Protein AF-0000000066665535 (afdb_homodimer)

Structure (mmCIF, N/CA/C/O backbone):
data_AF-0000000066665535-model_v1
#
loop_
_entity.id
_entity.type
_entity.pdbx_description
1 polymer 'DNA-binding response regulator'
#
loop_
_atom_site.group_PDB
_atom_site.id
_atom_site.type_symbol
_atom_site.label_atom_id
_atom_site.label_alt_id
_atom_site.label_comp_id
_atom_site.label_asym_id
_atom_site.label_entity_id
_atom_site.label_seq_id
_atom_site.pdbx_PDB_ins_code
_atom_site.Cartn_x
_atom_site.Cartn_y
_atom_site.Cartn_z
_atom_site.occupancy
_atom_site.B_iso_or_equiv
_atom_site.auth_seq_id
_atom_site.auth_comp_id
_atom_site.auth_asym_id
_atom_site.auth_atom_id
_atom_site.pdbx_PDB_model_num
ATOM 1 N N . MET A 1 1 ? -23.875 -1.536 -19.984 1 24.03 1 MET A N 1
ATOM 2 C CA . MET A 1 1 ? -24.141 -0.955 -18.672 1 24.03 1 MET A CA 1
ATOM 3 C C . MET A 1 1 ? -22.922 -1.076 -17.766 1 24.03 1 MET A C 1
ATOM 5 O O . MET A 1 1 ? -22.484 -2.186 -17.438 1 24.03 1 MET A O 1
ATOM 9 N N . THR A 1 2 ? -21.953 -0.361 -17.859 1 33.25 2 THR A N 1
ATOM 10 C CA . THR A 1 2 ? -20.641 -0.431 -17.219 1 33.25 2 THR A CA 1
ATOM 11 C C . THR A 1 2 ? -20.781 -0.634 -15.711 1 33.25 2 THR A C 1
ATOM 13 O O . THR A 1 2 ? -21.484 0.131 -15.039 1 33.25 2 THR A O 1
ATOM 16 N N . ARG A 1 3 ? -20.906 -1.825 -15.273 1 37 3 ARG A N 1
ATOM 17 C CA . ARG A 1 3 ? -21.188 -2.277 -13.922 1 37 3 ARG A CA 1
ATOM 18 C C . ARG A 1 3 ? -20.562 -1.342 -12.891 1 37 3 ARG A C 1
ATOM 20 O O . ARG A 1 3 ? -19.391 -0.99 -12.992 1 37 3 ARG A O 1
ATOM 27 N N . GLY A 1 4 ? -21.25 -0.476 -12.297 1 42.25 4 GLY A N 1
ATOM 28 C CA . GLY A 1 4 ? -20.984 0.577 -11.336 1 42.25 4 GLY A CA 1
ATOM 29 C C . GLY A 1 4 ? -20.109 0.119 -10.188 1 42.25 4 GLY A C 1
ATOM 30 O O . GLY A 1 4 ? -20.594 -0.46 -9.211 1 42.25 4 GLY A O 1
ATOM 31 N N . THR A 1 5 ? -18.906 -0.319 -10.43 1 50.38 5 THR A N 1
ATOM 32 C CA . THR A 1 5 ? -18 -0.611 -9.328 1 50.38 5 THR A CA 1
ATOM 33 C C . THR A 1 5 ? -18.266 0.321 -8.148 1 50.38 5 THR A C 1
ATOM 35 O O . THR A 1 5 ? -18.469 1.523 -8.328 1 50.38 5 THR A O 1
ATOM 38 N N . ASP A 1 6 ? -18.734 -0.33 -7.051 1 64.25 6 ASP A N 1
ATOM 39 C CA . ASP A 1 6 ? -18.859 0.429 -5.812 1 64.25 6 ASP A CA 1
ATOM 40 C C . ASP A 1 6 ? -17.734 1.448 -5.668 1 64.25 6 ASP A C 1
ATOM 42 O O . ASP A 1 6 ? -16.547 1.09 -5.723 1 64.25 6 ASP A O 1
ATOM 46 N N . SER A 1 7 ? -18.078 2.678 -5.816 1 85.69 7 SER A N 1
ATOM 47 C CA . SER A 1 7 ? -17.25 3.877 -5.91 1 85.69 7 SER A CA 1
ATOM 48 C C . SER A 1 7 ? -16.219 3.932 -4.785 1 85.69 7 SER A C 1
ATOM 50 O O . SER A 1 7 ? -15.055 4.273 -5.012 1 85.69 7 SER A O 1
ATOM 52 N N . THR A 1 8 ? -16.609 3.238 -3.682 1 92.56 8 THR A N 1
ATOM 53 C CA . THR A 1 8 ? -15.695 3.35 -2.551 1 92.56 8 THR A CA 1
ATOM 54 C C . THR A 1 8 ? -14.539 2.371 -2.693 1 92.56 8 THR A C 1
ATOM 56 O O . THR A 1 8 ? -13.391 2.711 -2.387 1 92.56 8 THR A O 1
ATOM 59 N N . ALA A 1 9 ? -14.852 1.196 -3.225 1 94.94 9 ALA A N 1
ATOM 60 C CA . ALA A 1 9 ? -13.82 0.184 -3.43 1 94.94 9 ALA A CA 1
ATOM 61 C C . ALA A 1 9 ? -12.75 0.679 -4.398 1 94.94 9 ALA A C 1
ATOM 63 O O . ALA A 1 9 ? -11.555 0.529 -4.141 1 94.94 9 ALA A O 1
ATOM 64 N N . ARG A 1 10 ? -13.164 1.263 -5.41 1 95.19 10 ARG A N 1
ATOM 65 C CA . ARG A 1 10 ? -12.227 1.779 -6.41 1 95.19 10 ARG A CA 1
ATOM 66 C C . ARG A 1 10 ? -11.391 2.92 -5.84 1 95.19 10 ARG A C 1
ATOM 68 O O . ARG A 1 10 ? -10.195 3.023 -6.121 1 95.19 10 ARG A O 1
ATOM 75 N N . LYS A 1 11 ? -12.023 3.744 -5.094 1 95.81 11 LYS A N 1
ATOM 76 C CA . LYS A 1 11 ? -11.305 4.859 -4.488 1 95.81 11 LYS A CA 1
ATOM 77 C C . LYS A 1 11 ? -10.234 4.363 -3.518 1 95.81 11 LYS A C 1
ATOM 79 O O . LYS A 1 11 ? -9.102 4.848 -3.535 1 95.81 11 LYS A O 1
ATOM 84 N N . ILE A 1 12 ? -10.664 3.438 -2.709 1 96.88 12 ILE A N 1
ATOM 85 C CA . ILE A 1 12 ? -9.711 2.883 -1.75 1 96.88 12 ILE A CA 1
ATOM 86 C C . ILE A 1 12 ? -8.586 2.166 -2.492 1 96.88 12 ILE A C 1
ATOM 88 O O . ILE A 1 12 ? -7.418 2.273 -2.115 1 96.88 12 ILE A O 1
ATOM 92 N N . HIS A 1 13 ? -8.961 1.479 -3.48 1 97.19 13 HIS A N 1
ATOM 93 C CA . HIS A 1 13 ? -7.969 0.814 -4.324 1 97.19 13 HIS A CA 1
ATOM 94 C C . HIS A 1 13 ? -6.977 1.816 -4.902 1 97.19 13 HIS A C 1
ATOM 96 O O . HIS A 1 13 ? -5.766 1.602 -4.84 1 97.19 13 HIS A O 1
ATOM 102 N N . ASP A 1 14 ? -7.43 2.84 -5.453 1 95.69 14 ASP A N 1
ATOM 103 C CA . ASP A 1 14 ? -6.57 3.83 -6.09 1 95.69 14 ASP A CA 1
ATOM 104 C C . ASP A 1 14 ? -5.637 4.48 -5.07 1 95.69 14 ASP A C 1
ATOM 106 O O . ASP A 1 14 ? -4.469 4.742 -5.371 1 95.69 14 ASP A O 1
ATOM 110 N N . LEU A 1 15 ? -6.164 4.734 -3.949 1 95.5 15 LEU A N 1
ATOM 111 C CA . LEU A 1 15 ? -5.348 5.281 -2.871 1 95.5 15 LEU A CA 1
ATOM 112 C C . LEU A 1 15 ? -4.246 4.301 -2.479 1 95.5 15 LEU A C 1
ATOM 114 O O . LEU A 1 15 ? -3.08 4.688 -2.355 1 95.5 15 LEU A O 1
ATOM 118 N N . ALA A 1 16 ? -4.613 3.111 -2.299 1 96.44 16 ALA A N 1
ATOM 119 C CA . ALA A 1 16 ? -3.662 2.062 -1.938 1 96.44 16 ALA A CA 1
ATOM 120 C C . ALA A 1 16 ? -2.596 1.896 -3.016 1 96.44 16 ALA A C 1
ATOM 122 O O . ALA A 1 16 ? -1.409 1.766 -2.709 1 96.44 16 ALA A O 1
ATOM 123 N N . LEU A 1 17 ? -3.027 1.896 -4.195 1 95.25 17 LEU A N 1
ATOM 124 C CA . LEU A 1 17 ? -2.104 1.739 -5.312 1 95.25 17 LEU A CA 1
ATOM 125 C C . LEU A 1 17 ? -1.082 2.871 -5.34 1 95.25 17 LEU A C 1
ATOM 127 O O . LEU A 1 17 ? 0.105 2.637 -5.578 1 95.25 17 LEU A O 1
ATOM 131 N N . ALA A 1 18 ? -1.498 4.051 -5.059 1 91.88 18 ALA A N 1
ATOM 132 C CA . ALA A 1 18 ? -0.598 5.199 -4.992 1 91.88 18 ALA A CA 1
ATOM 133 C C . ALA A 1 18 ? 0.453 5.008 -3.902 1 91.88 18 ALA A C 1
ATOM 135 O O . ALA A 1 18 ? 1.629 5.32 -4.102 1 91.88 18 ALA A O 1
ATOM 136 N N . ILE A 1 19 ? 0.021 4.508 -2.816 1 92.25 19 ILE A N 1
ATOM 137 C CA . ILE A 1 19 ? 0.912 4.289 -1.681 1 92.25 19 ILE A CA 1
ATOM 138 C C . ILE A 1 19 ? 1.956 3.236 -2.041 1 92.25 19 ILE A C 1
ATOM 140 O O . ILE A 1 19 ? 3.15 3.43 -1.805 1 92.25 19 ILE A O 1
ATOM 144 N N . ILE A 1 20 ? 1.539 2.219 -2.645 1 90.12 20 ILE A N 1
ATOM 145 C CA . ILE A 1 20 ? 2.385 1.054 -2.887 1 90.12 20 ILE A CA 1
ATOM 146 C C . ILE A 1 20 ? 3.377 1.361 -4.004 1 90.12 20 ILE A C 1
ATOM 148 O O . ILE A 1 20 ? 4.523 0.91 -3.965 1 90.12 20 ILE A O 1
ATOM 152 N N . THR A 1 21 ? 2.986 2.166 -4.887 1 89.06 21 THR A N 1
ATOM 153 C CA . THR A 1 21 ? 3.805 2.377 -6.074 1 89.06 21 THR A CA 1
ATOM 154 C C . THR A 1 21 ? 4.781 3.531 -5.863 1 89.06 21 THR A C 1
ATOM 156 O O . THR A 1 21 ? 5.789 3.637 -6.562 1 89.06 21 THR A O 1
ATOM 159 N N . GLU A 1 22 ? 4.48 4.41 -4.988 1 82.94 22 GLU A N 1
ATOM 160 C CA . GLU A 1 22 ? 5.355 5.559 -4.77 1 82.94 22 GLU A CA 1
ATOM 161 C C . GLU A 1 22 ? 6.617 5.152 -4.012 1 82.94 22 GLU A C 1
ATOM 163 O O . GLU A 1 22 ? 6.539 4.66 -2.887 1 82.94 22 GLU A O 1
ATOM 168 N N . ARG A 1 23 ? 7.766 5.453 -4.605 1 69.81 23 ARG A N 1
ATOM 169 C CA . ARG A 1 23 ? 9.047 5.016 -4.055 1 69.81 23 ARG A CA 1
ATOM 170 C C . ARG A 1 23 ? 9.773 6.176 -3.383 1 69.81 23 ARG A C 1
ATOM 172 O O . ARG A 1 23 ? 10.688 5.961 -2.582 1 69.81 23 ARG A O 1
ATOM 179 N N . ASP A 1 24 ? 9.398 7.301 -3.859 1 70.25 24 ASP A N 1
ATOM 180 C CA . ASP A 1 24 ? 10.016 8.492 -3.287 1 70.25 24 ASP A CA 1
ATOM 181 C C . ASP A 1 24 ? 9.281 8.953 -2.033 1 70.25 24 ASP A C 1
ATOM 183 O O . ASP A 1 24 ? 8.148 9.438 -2.117 1 70.25 24 ASP A O 1
ATOM 187 N N . PRO A 1 25 ? 9.938 8.82 -0.992 1 67.19 25 PRO A N 1
ATOM 188 C CA . PRO A 1 25 ? 9.273 9.195 0.258 1 67.19 25 PRO A CA 1
ATOM 189 C C . PRO A 1 25 ? 8.812 10.648 0.272 1 67.19 25 PRO A C 1
ATOM 191 O O . PRO A 1 25 ? 7.824 10.984 0.927 1 67.19 25 PRO A O 1
ATOM 194 N N . VAL A 1 26 ? 9.43 11.484 -0.524 1 67 26 VAL A N 1
ATOM 195 C CA . VAL A 1 26 ? 9.117 12.914 -0.545 1 67 26 VAL A CA 1
ATOM 196 C C . VAL A 1 26 ? 7.781 13.141 -1.257 1 67 26 VAL A C 1
ATOM 198 O O . VAL A 1 26 ? 7.09 14.125 -0.993 1 67 26 VAL A O 1
ATOM 201 N N . GLN A 1 27 ? 7.387 12.203 -2.061 1 77.38 27 GLN A N 1
ATOM 202 C CA . GLN A 1 27 ? 6.234 12.422 -2.93 1 77.38 27 GLN A CA 1
ATOM 203 C C . GLN A 1 27 ? 5.004 11.695 -2.395 1 77.38 27 GLN A C 1
ATOM 205 O O . GLN A 1 27 ? 3.895 11.898 -2.896 1 77.38 27 GLN A O 1
ATOM 210 N N . VAL A 1 28 ? 5.129 10.93 -1.407 1 83.62 28 VAL A N 1
ATOM 211 C CA . VAL A 1 28 ? 4.031 10.055 -0.992 1 83.62 28 VAL A CA 1
ATOM 212 C C . VAL A 1 28 ? 2.873 10.898 -0.464 1 83.62 28 VAL A C 1
ATOM 214 O O . VAL A 1 28 ? 1.73 10.734 -0.897 1 83.62 28 VAL A O 1
ATOM 217 N N . TRP A 1 29 ? 3.139 11.844 0.39 1 87.44 29 TRP A N 1
ATOM 218 C CA . TRP A 1 29 ? 2.053 12.578 1.029 1 87.44 29 TRP A CA 1
ATOM 219 C C . TRP A 1 29 ? 1.401 13.547 0.049 1 87.44 29 TRP A C 1
ATOM 221 O O . TRP A 1 29 ? 0.174 13.656 -0.005 1 87.44 29 TRP A O 1
ATOM 231 N N . PRO A 1 30 ? 2.203 14.297 -0.75 1 86.06 30 PRO A N 1
ATOM 232 C CA . PRO A 1 30 ? 1.537 15.094 -1.779 1 86.06 30 PRO A CA 1
ATOM 233 C C . PRO A 1 30 ? 0.576 14.273 -2.637 1 86.06 30 PRO A C 1
ATOM 235 O O . PRO A 1 30 ? -0.534 14.727 -2.932 1 86.06 30 PRO A O 1
ATOM 238 N N . LEU A 1 31 ? 0.973 13.125 -3 1 87.62 31 LEU A N 1
ATOM 239 C CA . LEU A 1 31 ? 0.129 12.25 -3.799 1 87.62 31 LEU A CA 1
ATOM 240 C C . LEU A 1 31 ? -1.116 11.836 -3.021 1 87.62 31 LEU A C 1
ATOM 242 O O . LEU A 1 31 ? -2.215 11.789 -3.58 1 87.62 31 LEU A O 1
ATOM 246 N N . LEU A 1 32 ? -0.961 11.508 -1.782 1 91 32 LEU A N 1
A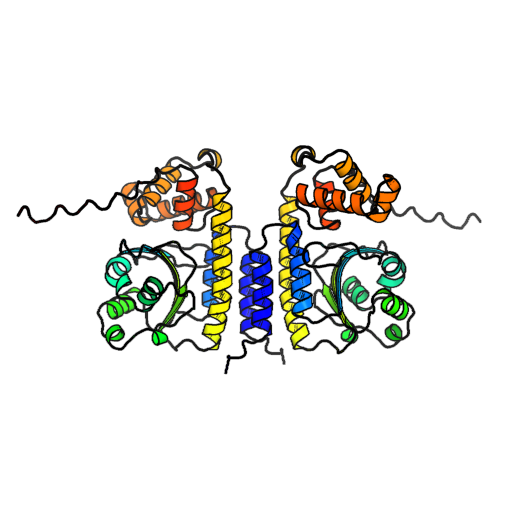TOM 247 C CA . LEU A 1 32 ? -2.086 11.094 -0.953 1 91 32 LEU A CA 1
ATOM 248 C C . LEU A 1 32 ? -3.084 12.234 -0.776 1 91 32 LEU A C 1
ATOM 250 O O . LEU A 1 32 ? -4.297 12.023 -0.85 1 91 32 LEU A O 1
ATOM 254 N N . MET A 1 33 ? -2.545 13.406 -0.557 1 90.56 33 MET A N 1
ATOM 255 C CA . MET A 1 33 ? -3.42 14.562 -0.405 1 90.56 33 MET A CA 1
ATOM 256 C C . MET A 1 33 ? -4.219 14.812 -1.68 1 90.56 33 MET A C 1
ATOM 258 O O . MET A 1 33 ? -5.402 15.148 -1.619 1 90.56 33 MET A O 1
ATOM 262 N N . GLU A 1 34 ? -3.582 14.68 -2.756 1 90.5 34 GLU A N 1
ATOM 263 C CA . GLU A 1 34 ? -4.262 14.82 -4.039 1 90.5 34 GLU A CA 1
ATOM 264 C C . GLU A 1 34 ? -5.371 13.781 -4.195 1 90.5 34 GLU A C 1
ATOM 266 O O . GLU A 1 34 ? -6.484 14.117 -4.605 1 90.5 34 GLU A O 1
ATOM 271 N N . ARG A 1 35 ? -5.059 12.531 -3.873 1 92.19 35 ARG A N 1
ATOM 272 C CA . ARG A 1 35 ? -6.039 11.461 -3.998 1 92.19 35 ARG A CA 1
ATOM 273 C C . ARG A 1 35 ? -7.223 11.688 -3.064 1 92.19 35 ARG A C 1
ATOM 275 O O . ARG A 1 35 ? -8.375 11.469 -3.449 1 92.19 35 ARG A O 1
ATOM 282 N N . LEU A 1 36 ? -6.98 12.086 -1.853 1 93.12 36 LEU A N 1
ATOM 283 C CA . LEU A 1 36 ? -8.047 12.352 -0.892 1 93.12 36 LEU A CA 1
ATOM 284 C C . LEU A 1 36 ? -8.969 13.453 -1.399 1 93.12 36 LEU A C 1
ATOM 286 O O . LEU A 1 36 ? -10.195 13.32 -1.328 1 93.12 36 LEU A O 1
ATOM 290 N N . THR A 1 37 ? -8.375 14.492 -1.913 1 90.81 37 THR A N 1
ATOM 291 C CA . THR A 1 37 ? -9.156 15.625 -2.387 1 90.81 37 THR A CA 1
ATOM 292 C C . THR A 1 37 ? -10.008 15.234 -3.594 1 90.81 37 THR A C 1
ATOM 294 O O . THR A 1 37 ? -11.141 15.703 -3.742 1 90.81 37 THR A O 1
ATOM 297 N N . ALA A 1 38 ? -9.469 14.422 -4.426 1 89.56 38 ALA A N 1
ATOM 298 C CA . ALA A 1 38 ? -10.195 13.969 -5.609 1 89.56 38 ALA A CA 1
ATOM 299 C C . ALA A 1 38 ? -11.344 13.031 -5.219 1 89.56 38 ALA A C 1
ATOM 301 O O . ALA A 1 38 ? -12.43 13.102 -5.797 1 89.56 38 ALA A O 1
ATOM 302 N N . ASP A 1 39 ? -11.117 12.227 -4.273 1 92.44 39 ASP A N 1
ATOM 303 C CA . ASP A 1 39 ? -12.07 11.188 -3.906 1 92.44 39 ASP A CA 1
ATOM 304 C C . ASP A 1 39 ? -13.141 11.727 -2.957 1 92.44 39 ASP A C 1
ATOM 306 O O . ASP A 1 39 ? -14.258 11.203 -2.904 1 92.44 39 ASP A O 1
ATOM 310 N N . LEU A 1 40 ? -12.75 12.625 -2.117 1 90.5 40 LEU A N 1
ATOM 311 C CA . LEU A 1 40 ? -13.641 13.398 -1.256 1 90.5 40 LEU A CA 1
ATOM 312 C C . LEU A 1 40 ? -13.656 14.859 -1.671 1 90.5 40 LEU A C 1
ATOM 314 O O . LEU A 1 40 ? -12.922 15.68 -1.112 1 90.5 40 LEU A O 1
ATOM 318 N N . PRO A 1 41 ? -14.555 15.062 -2.607 1 83.88 41 PRO A N 1
ATOM 319 C CA . PRO A 1 41 ? -14.492 16.438 -3.137 1 83.88 41 PRO A CA 1
ATOM 320 C C . PRO A 1 41 ? -14.562 17.484 -2.043 1 83.88 41 PRO A C 1
ATOM 322 O O . PRO A 1 41 ? -15.586 17.625 -1.364 1 83.88 41 PRO A O 1
ATOM 325 N N . CYS A 1 42 ? -13.43 18.109 -1.793 1 87.75 42 CYS A N 1
ATOM 326 C CA . CYS A 1 42 ? -13.25 19.172 -0.824 1 87.75 42 CYS A CA 1
ATOM 327 C C . CYS A 1 42 ? -12.531 20.359 -1.457 1 87.75 42 CYS A C 1
ATOM 329 O O . CYS A 1 42 ? -11.93 20.234 -2.52 1 87.75 42 CYS A O 1
ATOM 331 N N . ASP A 1 43 ? -12.711 21.5 -0.881 1 84.62 43 ASP A N 1
ATOM 332 C CA . ASP A 1 43 ? -12.078 22.734 -1.358 1 84.62 43 ASP A CA 1
ATOM 333 C C . ASP A 1 43 ? -10.633 22.828 -0.877 1 84.62 43 ASP A C 1
ATOM 335 O O . ASP A 1 43 ? -9.789 23.422 -1.542 1 84.62 43 ASP A O 1
ATOM 339 N N . LEU A 1 44 ? -10.422 22.25 0.242 1 86.44 44 LEU A N 1
ATOM 340 C CA . LEU A 1 44 ? -9.086 22.328 0.829 1 86.44 44 LEU A CA 1
ATOM 341 C C . LEU A 1 44 ? -8.828 21.141 1.741 1 86.44 44 LEU A C 1
ATOM 343 O O . LEU A 1 44 ? -9.695 20.734 2.516 1 86.44 44 LEU A O 1
ATOM 347 N N . ALA A 1 45 ? -7.668 20.578 1.547 1 91.31 45 ALA A N 1
ATOM 348 C CA . ALA A 1 45 ? -7.156 19.578 2.469 1 91.31 45 ALA A CA 1
ATOM 349 C C . ALA A 1 45 ? -5.84 20.031 3.1 1 91.31 45 ALA A C 1
ATOM 351 O O . ALA A 1 45 ? -4.941 20.5 2.402 1 91.31 45 ALA A O 1
ATOM 352 N N . VAL A 1 46 ? -5.742 19.906 4.43 1 91.38 46 VAL A N 1
ATOM 353 C CA . VAL A 1 46 ? -4.516 20.312 5.113 1 91.38 46 VAL A CA 1
ATOM 354 C C . VAL A 1 46 ? -4.016 19.172 5.992 1 91.38 46 VAL A C 1
ATOM 356 O O . VAL A 1 46 ? -4.809 18.5 6.664 1 91.38 46 VAL A O 1
ATOM 359 N N . LEU A 1 47 ? -2.785 18.875 5.852 1 92.31 47 LEU A N 1
ATOM 360 C CA . LEU A 1 47 ? -2.111 17.953 6.766 1 92.31 47 LEU A CA 1
ATOM 361 C C . LEU A 1 47 ? -1.581 18.703 7.988 1 92.31 47 LEU A C 1
ATOM 363 O O . LEU A 1 47 ? -0.696 19.547 7.863 1 92.31 47 LEU A O 1
ATOM 367 N N . ILE A 1 48 ? -2.07 18.344 9.141 1 91.94 48 ILE A N 1
ATOM 368 C CA . ILE A 1 48 ? -1.708 19.125 10.312 1 91.94 48 ILE A CA 1
ATOM 369 C C . ILE A 1 48 ? -0.79 18.297 11.219 1 91.94 48 ILE A C 1
ATOM 371 O O . ILE A 1 48 ? -0.846 17.078 11.219 1 91.94 48 ILE A O 1
ATOM 375 N N . ASP A 1 49 ? 0.054 18.906 11.922 1 89.06 49 ASP A N 1
ATOM 376 C CA . ASP A 1 49 ? 0.884 18.438 13.023 1 89.06 49 ASP A CA 1
ATOM 377 C C . ASP A 1 49 ? 0.964 19.484 14.133 1 89.06 49 ASP A C 1
ATOM 379 O O . ASP A 1 49 ? 1.722 20.453 14.031 1 89.06 49 ASP A O 1
ATOM 383 N N . LEU A 1 50 ? 0.211 19.234 15.188 1 91 50 LEU A N 1
ATOM 384 C CA . LEU A 1 50 ? -0.012 20.266 16.188 1 91 50 LEU A CA 1
ATOM 385 C C . LEU A 1 50 ? 0.491 19.812 17.562 1 91 50 LEU A C 1
ATOM 387 O O . LEU A 1 50 ? 0.338 18.641 17.922 1 91 50 LEU A O 1
ATOM 391 N N . ASP A 1 51 ? 1.104 20.688 18.234 1 89.06 51 ASP A N 1
ATOM 392 C CA . ASP A 1 51 ? 1.376 20.547 19.656 1 89.06 51 ASP A CA 1
ATOM 393 C C . ASP A 1 51 ? 0.269 21.188 20.5 1 89.06 51 ASP A C 1
ATOM 395 O O . ASP A 1 51 ? 0.236 22.406 20.672 1 89.06 51 ASP A O 1
ATOM 399 N N . TRP A 1 52 ? -0.532 20.391 21.047 1 93.81 52 TRP A N 1
ATOM 400 C CA . TRP A 1 52 ? -1.742 20.859 21.719 1 93.81 52 TRP A CA 1
ATOM 401 C C . TRP A 1 52 ? -1.397 21.688 22.953 1 93.81 52 TRP A C 1
ATOM 403 O O . TRP A 1 52 ? -2.004 22.734 23.203 1 93.81 52 TRP A O 1
ATOM 413 N N . ASN A 1 53 ? -0.442 21.219 23.734 1 91.25 53 ASN A N 1
ATOM 414 C CA . ASN A 1 53 ? -0.063 21.906 24.969 1 91.25 53 ASN A CA 1
ATOM 415 C C . ASN A 1 53 ? 0.595 23.25 24.672 1 91.25 53 ASN A C 1
ATOM 417 O O . ASN A 1 53 ? 0.308 24.25 25.344 1 91.25 53 ASN A O 1
ATOM 421 N N . ALA A 1 54 ? 1.398 23.234 23.656 1 86.88 54 ALA A N 1
ATOM 422 C CA . ALA A 1 54 ? 2.129 24.453 23.312 1 86.88 54 ALA A CA 1
ATOM 423 C C . ALA A 1 54 ? 1.256 25.406 22.516 1 86.88 54 ALA A C 1
ATOM 425 O O . ALA A 1 54 ? 1.571 26.594 22.406 1 86.88 54 ALA A O 1
ATOM 426 N N . GLY A 1 55 ? 0.187 24.922 21.938 1 90 55 GLY A N 1
ATOM 427 C CA . GLY A 1 55 ? -0.657 25.75 21.094 1 90 55 GLY A CA 1
ATOM 428 C C . GLY A 1 55 ? 0.018 26.156 19.797 1 90 55 GLY A C 1
ATOM 429 O O . GLY A 1 55 ? -0.197 27.25 19.297 1 90 55 GLY A O 1
ATOM 430 N N . THR A 1 56 ? 0.922 25.359 19.312 1 84.75 56 THR A N 1
ATOM 431 C CA . THR A 1 56 ? 1.656 25.594 18.078 1 84.75 56 THR A CA 1
ATOM 432 C C . THR A 1 56 ? 1.552 24.391 17.141 1 84.75 56 THR A C 1
ATOM 434 O O . THR A 1 56 ? 1.039 23.344 17.531 1 84.75 56 THR A O 1
ATOM 437 N N . GLY A 1 57 ? 1.911 24.672 15.906 1 84 57 GLY A N 1
ATOM 438 C CA . GLY A 1 57 ? 1.914 23.562 14.961 1 84 57 GLY A CA 1
ATOM 439 C C . GLY A 1 57 ? 2.027 24.016 13.516 1 84 57 GLY A C 1
ATOM 440 O O . GLY A 1 57 ? 2.246 25.188 13.242 1 84 57 GLY A O 1
ATOM 441 N N . HIS A 1 58 ? 1.896 23 12.688 1 80.62 58 HIS A N 1
ATOM 442 C CA . HIS A 1 58 ? 2.055 23.234 11.258 1 80.62 58 HIS A CA 1
ATOM 443 C C . HIS A 1 58 ? 0.88 22.656 10.477 1 80.62 58 HIS A C 1
ATOM 445 O O . HIS A 1 58 ? 0.245 21.688 10.922 1 80.62 58 HIS A O 1
ATOM 451 N N . ALA A 1 59 ? 0.651 23.328 9.445 1 86.62 59 ALA A N 1
ATOM 452 C CA . ALA A 1 59 ? -0.328 22.875 8.461 1 86.62 59 ALA A CA 1
ATOM 453 C C . ALA A 1 59 ? 0.254 22.906 7.051 1 86.62 59 ALA A C 1
ATOM 455 O O . ALA A 1 59 ? 0.814 23.922 6.625 1 86.62 59 ALA A O 1
ATOM 456 N N . LEU A 1 60 ? 0.156 21.75 6.445 1 84.75 60 LEU A N 1
ATOM 457 C CA . LEU A 1 60 ? 0.685 21.641 5.09 1 84.75 60 LEU A CA 1
ATOM 458 C C . LEU A 1 60 ? -0.442 21.453 4.082 1 84.75 60 LEU A C 1
ATOM 460 O O . LEU A 1 60 ? -1.427 20.766 4.363 1 84.75 60 LEU A O 1
ATOM 464 N N . THR A 1 61 ? -0.267 22.125 2.969 1 83.25 61 THR A N 1
ATOM 465 C CA . THR A 1 61 ? -1.216 21.984 1.87 1 83.25 61 THR A CA 1
ATOM 466 C C . THR A 1 61 ? -0.496 22.031 0.525 1 83.25 61 THR A C 1
ATOM 468 O O . THR A 1 61 ? 0.676 22.406 0.454 1 83.25 61 THR A O 1
ATOM 471 N N . GLY A 1 62 ? -1.171 21.531 -0.41 1 75.62 62 GLY A N 1
ATOM 472 C CA . GLY A 1 62 ? -0.604 21.5 -1.749 1 75.62 62 GLY A CA 1
ATOM 473 C C . GLY A 1 62 ? -0.692 20.141 -2.404 1 75.62 62 GLY A C 1
ATOM 474 O O . GLY A 1 62 ? -1.158 19.188 -1.788 1 75.62 62 GLY A O 1
ATOM 475 N N . ALA A 1 63 ? -0.559 19.875 -3.684 1 65.75 63 ALA A N 1
ATOM 476 C CA . ALA A 1 63 ? -0.593 18.703 -4.555 1 65.75 63 ALA A CA 1
ATOM 477 C C . ALA A 1 63 ? -0.332 19.094 -6.008 1 65.75 63 ALA A C 1
ATOM 479 O O . ALA A 1 63 ? -0.65 20.219 -6.426 1 65.75 63 ALA A O 1
ATOM 480 N N . PRO A 1 64 ? 0.339 18.438 -6.762 1 63.28 64 PRO A N 1
ATOM 481 C CA . PRO A 1 64 ? 0.622 17.031 -6.465 1 63.28 64 PRO A CA 1
ATOM 482 C C . PRO A 1 64 ? 2.092 16.781 -6.137 1 63.28 64 PRO A C 1
ATOM 484 O O . PRO A 1 64 ? 2.445 15.711 -5.648 1 63.28 64 PRO A O 1
ATOM 487 N N . ASP A 1 65 ? 2.941 17.781 -6.316 1 67.75 65 ASP A N 1
ATOM 488 C CA . ASP A 1 65 ? 4.367 17.469 -6.273 1 67.75 65 ASP A CA 1
ATOM 489 C C . ASP A 1 65 ? 4.949 17.766 -4.891 1 67.75 65 ASP A C 1
ATOM 491 O O . ASP A 1 65 ? 5.84 17.047 -4.426 1 67.75 65 ASP A O 1
ATOM 495 N N . TRP A 1 66 ? 4.352 18.891 -4.34 1 69.94 66 TRP A N 1
ATOM 496 C CA . TRP A 1 66 ? 4.957 19.281 -3.066 1 69.94 66 TRP A CA 1
ATOM 497 C C . TRP A 1 66 ? 3.906 19.844 -2.111 1 69.94 66 TRP A C 1
ATOM 499 O O . TRP A 1 66 ? 2.91 20.422 -2.543 1 69.94 66 TRP A O 1
ATOM 509 N N . LEU A 1 67 ? 4.191 19.438 -0.809 1 76.75 67 LEU A N 1
ATOM 510 C CA . LEU A 1 67 ? 3.381 20.078 0.218 1 76.75 67 LEU A CA 1
ATOM 511 C C . LEU A 1 67 ? 4.094 21.312 0.778 1 76.75 67 LEU A C 1
ATOM 513 O O . LEU A 1 67 ? 5.281 21.25 1.095 1 76.75 67 LEU A O 1
ATOM 517 N N . HIS A 1 68 ? 3.32 22.391 0.8 1 73.69 68 HIS A N 1
ATOM 518 C CA . HIS A 1 68 ? 3.863 23.641 1.312 1 73.69 68 HIS A CA 1
ATOM 519 C C . HIS A 1 68 ? 3.186 24.047 2.619 1 73.69 68 HIS A C 1
ATOM 521 O O . HIS A 1 68 ? 2.037 23.672 2.867 1 73.69 68 HIS A O 1
ATOM 527 N N . GLU A 1 69 ? 3.906 24.812 3.332 1 75.62 69 GLU A N 1
ATOM 528 C CA . GLU A 1 69 ? 3.338 25.344 4.57 1 75.62 69 GLU A CA 1
ATOM 529 C C . GLU A 1 69 ? 2.227 26.344 4.281 1 75.62 69 GLU A C 1
ATOM 531 O O . GLU A 1 69 ? 2.418 27.281 3.51 1 75.62 69 GLU A O 1
ATOM 536 N N . ALA A 1 70 ? 1.13 26.047 4.887 1 78 70 ALA A N 1
ATOM 537 C CA . ALA A 1 70 ? 0.055 27.031 4.836 1 78 70 ALA A CA 1
ATOM 538 C C . ALA A 1 70 ? 0.249 28.109 5.898 1 78 70 ALA A C 1
ATOM 540 O O . ALA A 1 70 ? 0.723 27.828 7 1 78 70 ALA A O 1
ATOM 541 N N . PRO A 1 71 ? -0.031 29.344 5.527 1 77.25 71 PRO A N 1
ATOM 542 C CA . PRO A 1 71 ? 0.127 30.422 6.496 1 77.25 71 PRO A CA 1
ATOM 543 C C . PRO A 1 71 ? -0.982 30.453 7.547 1 77.25 71 PRO A C 1
ATOM 545 O O . PRO A 1 71 ? -1.742 31.422 7.629 1 77.25 71 PRO A O 1
ATOM 548 N N . LEU A 1 72 ? -0.985 29.469 8.398 1 84 72 LEU A N 1
ATOM 549 C CA . LEU A 1 72 ? -2.08 29.297 9.344 1 84 72 LEU A CA 1
ATOM 550 C C . LEU A 1 72 ? -1.566 29.344 10.781 1 84 72 LEU A C 1
ATOM 552 O O . LEU A 1 72 ? -2.287 28.984 11.711 1 84 72 LEU A O 1
ATOM 556 N N . ASP A 1 73 ? -0.386 29.828 10.992 1 80 73 ASP A N 1
ATOM 557 C CA . ASP A 1 73 ? 0.231 29.844 12.312 1 80 73 ASP A CA 1
ATOM 558 C C . ASP A 1 73 ? -0.584 30.672 13.297 1 80 73 ASP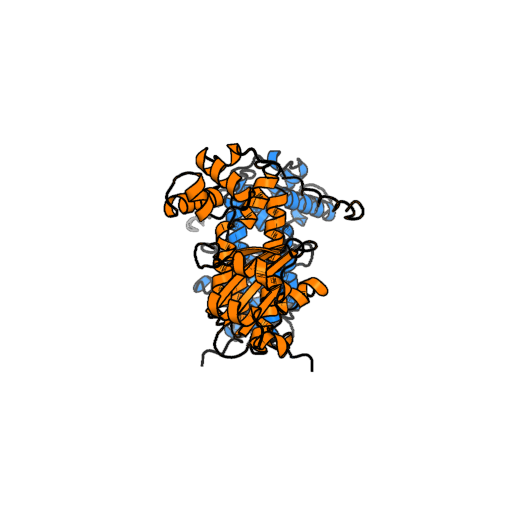 A C 1
ATOM 560 O O . ASP A 1 73 ? -0.848 30.234 14.422 1 80 73 ASP A O 1
ATOM 564 N N . ALA A 1 74 ? -0.922 31.828 12.859 1 84.38 74 ALA A N 1
ATOM 565 C CA . ALA A 1 74 ? -1.671 32.75 13.734 1 84.38 74 ALA A CA 1
ATOM 566 C C . ALA A 1 74 ? -3.035 32.156 14.086 1 84.38 74 ALA A C 1
ATOM 568 O O . ALA A 1 74 ? -3.48 32.25 15.234 1 84.38 74 ALA A O 1
ATOM 569 N N . LEU A 1 75 ? -3.629 31.609 13.102 1 90.38 75 LEU A N 1
ATOM 570 C CA . LEU A 1 75 ? -4.93 30.984 13.328 1 90.38 75 LEU A CA 1
ATOM 571 C C . LEU A 1 75 ? -4.812 29.812 14.297 1 90.38 75 LEU A C 1
ATOM 573 O O . LEU A 1 75 ? -5.629 29.672 15.211 1 90.38 75 LEU A O 1
ATOM 577 N N . ILE A 1 76 ? -3.846 29.016 14.117 1 91.12 76 ILE A N 1
ATOM 578 C CA . ILE A 1 76 ? -3.596 27.859 14.969 1 91.12 76 ILE A CA 1
ATOM 579 C C . ILE A 1 76 ? -3.338 28.312 16.406 1 91.12 76 ILE A C 1
ATOM 581 O O . ILE A 1 76 ? -3.988 27.844 17.344 1 91.12 76 ILE A O 1
ATOM 585 N N . HIS A 1 77 ? -2.475 29.219 16.531 1 90.25 77 HIS A N 1
ATOM 586 C CA . HIS A 1 77 ? -2.104 29.703 17.859 1 90.25 77 HIS A CA 1
ATOM 587 C C . HIS A 1 77 ? -3.309 30.281 18.594 1 90.25 77 HIS A C 1
ATOM 589 O O . HIS A 1 77 ? -3.51 30.016 19.781 1 90.25 77 HIS A O 1
ATOM 595 N N . ALA A 1 78 ? -4.121 30.938 17.906 1 92.94 78 ALA A N 1
ATOM 596 C CA . ALA A 1 78 ? -5.203 31.703 18.516 1 92.94 78 ALA A CA 1
ATOM 597 C C . ALA A 1 78 ? -6.426 30.812 18.75 1 92.94 78 ALA A C 1
ATOM 599 O O . ALA A 1 78 ? -7.176 31.016 19.703 1 92.94 78 ALA A O 1
ATOM 600 N N . HIS A 1 79 ? -6.617 29.828 17.875 1 93.25 79 HIS A N 1
ATOM 601 C CA . HIS A 1 79 ? -7.984 29.312 17.859 1 93.25 79 HIS A CA 1
ATOM 602 C C . HIS A 1 79 ? -8 27.781 17.859 1 93.25 79 HIS A C 1
ATOM 604 O O . HIS A 1 79 ? -9.062 27.172 17.938 1 93.25 79 HIS A O 1
ATOM 610 N N . MET A 1 80 ? -6.852 27.094 17.844 1 93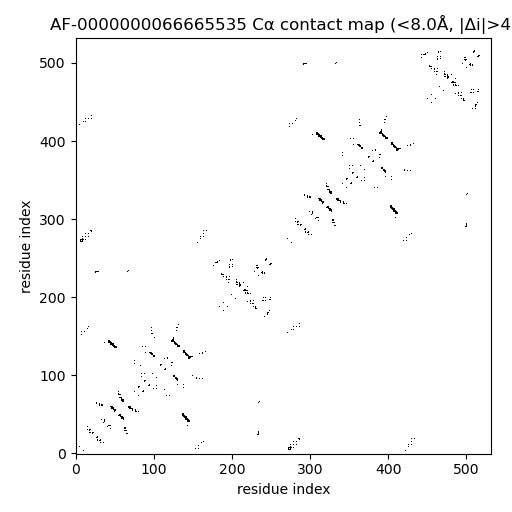.69 80 MET A N 1
ATOM 611 C CA . MET A 1 80 ? -6.898 25.641 17.703 1 93.69 80 MET A CA 1
ATOM 612 C C . MET A 1 80 ? -7.609 25 18.891 1 93.69 80 MET A C 1
ATOM 614 O O . MET A 1 80 ? -8.32 24 18.734 1 93.69 80 MET A O 1
ATOM 618 N N . ARG A 1 81 ? -7.52 25.578 20.062 1 93.94 81 ARG A N 1
ATOM 619 C CA . ARG A 1 81 ? -8.062 24.984 21.266 1 93.94 81 ARG A CA 1
ATOM 620 C C . ARG A 1 81 ? -9.578 25.141 21.328 1 93.94 81 ARG A C 1
ATOM 622 O O . ARG A 1 81 ? -10.25 24.469 22.125 1 93.94 81 ARG A O 1
ATOM 629 N N . SER A 1 82 ? -10.07 26.047 20.562 1 93.69 82 SER A N 1
ATOM 630 C CA . SER A 1 82 ? -11.516 26.234 20.516 1 93.69 82 SER A CA 1
ATOM 631 C C . SER A 1 82 ? -12.133 25.438 19.375 1 93.69 82 SER A C 1
ATOM 633 O O . SER A 1 82 ? -13.359 25.406 19.219 1 93.69 82 SER A O 1
ATOM 635 N N . HIS A 1 83 ? -11.359 24.859 18.516 1 94.94 83 HIS A N 1
ATOM 636 C CA . HIS A 1 83 ? -11.852 24.094 17.375 1 94.94 83 HIS A CA 1
ATOM 637 C C . HIS A 1 83 ? -12.469 22.766 17.828 1 94.94 83 HIS A C 1
ATOM 639 O O . HIS A 1 83 ? -11.773 21.922 18.391 1 94.94 83 HIS A O 1
ATOM 645 N N . PRO A 1 84 ? -13.68 22.516 17.531 1 95.75 84 PRO A N 1
ATOM 646 C CA . PRO A 1 84 ? -14.391 21.391 18.141 1 95.75 84 PRO A CA 1
ATOM 647 C C . PRO A 1 84 ? -13.758 20.047 17.781 1 95.75 84 PRO A C 1
ATOM 649 O O . PRO A 1 84 ? -13.656 19.156 18.641 1 95.75 84 PRO A O 1
ATOM 652 N N . LEU A 1 85 ? -13.391 19.812 16.594 1 96.56 85 LEU A N 1
ATOM 653 C CA . LEU A 1 85 ? -12.773 18.562 16.188 1 96.56 85 LEU A CA 1
ATOM 654 C C . LEU A 1 85 ? -11.461 18.344 16.938 1 96.56 85 LEU A C 1
ATOM 656 O O . LEU A 1 85 ? -11.227 17.25 17.469 1 96.56 85 LEU A O 1
ATOM 660 N N . LEU A 1 86 ? -10.648 19.375 16.938 1 96.69 86 LEU A N 1
ATOM 661 C CA . LEU A 1 86 ? -9.359 19.25 17.609 1 96.69 86 LEU A CA 1
ATOM 662 C C . LEU A 1 86 ? -9.547 19.031 19.109 1 96.69 86 LEU A C 1
ATOM 664 O O . LEU A 1 86 ? -8.836 18.219 19.703 1 96.69 86 LEU A O 1
ATOM 668 N N . GLN A 1 87 ? -10.469 19.719 19.672 1 95.94 87 GLN A N 1
ATOM 669 C CA . GLN A 1 87 ? -10.781 19.516 21.078 1 95.94 87 GLN A CA 1
ATOM 670 C C . GLN A 1 87 ? -11.18 18.062 21.359 1 95.94 87 GLN A C 1
ATOM 672 O O . GLN A 1 87 ? -10.734 17.453 22.328 1 95.94 87 GLN A O 1
ATOM 677 N N . HIS A 1 88 ? -12.047 17.609 20.594 1 96.88 88 HIS A N 1
ATOM 678 C CA . HIS A 1 88 ? -12.516 16.234 20.766 1 96.88 88 HIS A CA 1
ATOM 679 C C . HIS A 1 88 ? -11.344 15.258 20.734 1 96.88 88 HIS A C 1
ATOM 681 O O . HIS A 1 88 ? -11.219 14.414 21.641 1 96.88 88 HIS A O 1
ATOM 687 N N . TYR A 1 89 ? -10.531 15.359 19.734 1 96.75 89 TYR A N 1
ATOM 688 C CA . TYR A 1 89 ? -9.422 14.422 19.594 1 96.75 89 TYR A CA 1
ATOM 689 C C . TYR A 1 89 ? -8.406 14.586 20.719 1 96.75 89 TYR A C 1
ATOM 691 O O . TYR A 1 89 ? -7.855 13.602 21.203 1 96.75 89 TYR A O 1
ATOM 699 N N . ALA A 1 90 ? -8.125 15.82 21.125 1 95.38 90 ALA A N 1
ATOM 700 C CA . ALA A 1 90 ? -7.188 16.078 22.219 1 95.38 90 ALA A CA 1
ATOM 701 C C . ALA A 1 90 ? -7.691 15.477 23.516 1 95.38 90 ALA A C 1
ATOM 703 O O . ALA A 1 90 ? -6.91 14.922 24.297 1 95.38 90 ALA A O 1
ATOM 704 N N . ARG A 1 91 ? -8.953 15.523 23.75 1 93.88 91 ARG A N 1
ATOM 705 C CA . ARG A 1 91 ? -9.555 15.109 25.016 1 93.88 91 ARG A CA 1
ATOM 706 C C . ARG A 1 91 ? -9.75 13.594 25.062 1 93.88 91 ARG A C 1
ATOM 708 O O . ARG A 1 91 ? -9.578 12.977 26.109 1 93.88 91 ARG A O 1
ATOM 715 N N . THR A 1 92 ? -10.07 13.008 23.938 1 94.44 92 THR A N 1
ATOM 716 C CA . THR A 1 92 ? -10.547 11.625 23.969 1 94.44 92 THR A CA 1
ATOM 717 C C . THR A 1 92 ? -9.492 10.672 23.422 1 94.44 92 THR A C 1
ATOM 719 O O . THR A 1 92 ? -9.539 9.469 23.688 1 94.44 92 THR A O 1
ATOM 722 N N . GLY A 1 93 ? -8.648 11.195 22.578 1 93.44 93 GLY A N 1
ATOM 723 C CA . GLY A 1 93 ? -7.73 10.32 21.859 1 93.44 93 GLY A CA 1
ATOM 724 C C . GLY A 1 93 ? -8.406 9.492 20.781 1 93.44 93 GLY A C 1
ATOM 725 O O . GLY A 1 93 ? -7.84 8.516 20.297 1 93.44 93 GLY A O 1
ATOM 726 N N . ASP A 1 94 ? -9.562 9.875 20.469 1 94.06 94 ASP A N 1
ATOM 727 C CA . ASP A 1 94 ? -10.359 9.211 19.438 1 94.06 94 ASP A CA 1
ATOM 728 C C . ASP A 1 94 ? -9.656 9.266 18.094 1 94.06 94 ASP A C 1
ATOM 730 O O . ASP A 1 94 ? -9 10.258 17.766 1 94.06 94 ASP A O 1
ATOM 734 N N . THR A 1 95 ? -9.789 8.172 17.297 1 94.44 95 THR A N 1
ATOM 735 C CA . THR A 1 95 ? -9.148 8.141 15.992 1 94.44 95 THR A CA 1
ATOM 736 C C . THR A 1 95 ? -10.18 7.988 14.875 1 94.44 95 THR A C 1
ATOM 738 O O . THR A 1 95 ? -9.82 7.75 13.719 1 94.44 95 THR A O 1
ATOM 741 N N . THR A 1 96 ? -11.367 8.078 15.234 1 96.38 96 THR A N 1
ATOM 742 C CA . THR A 1 96 ? -12.445 7.973 14.25 1 96.38 96 THR A CA 1
ATOM 743 C C . THR A 1 96 ? -12.586 9.266 13.461 1 96.38 96 THR A C 1
ATOM 745 O O . THR A 1 96 ? -12.586 10.359 14.039 1 96.38 96 THR A O 1
ATOM 748 N N . PRO A 1 97 ? -12.68 9.141 12.133 1 98.06 97 PRO A N 1
ATOM 749 C CA . PRO A 1 97 ? -13.008 10.359 11.383 1 98.06 97 PRO A CA 1
ATOM 750 C C . PRO A 1 97 ? -14.352 10.953 11.781 1 98.06 97 PRO A C 1
ATOM 752 O O . PRO A 1 97 ? -15.344 10.227 11.914 1 98.06 97 PRO A O 1
ATOM 755 N N . LEU A 1 98 ? -14.344 12.242 12.008 1 97.5 98 LEU A N 1
ATOM 756 C CA . LEU A 1 98 ? -15.562 12.945 12.398 1 97.5 98 LEU A CA 1
ATOM 757 C C . LEU A 1 98 ? -15.734 14.227 11.602 1 97.5 98 LEU A C 1
ATOM 759 O O . LEU A 1 98 ? -14.75 14.828 11.156 1 97.5 98 LEU A O 1
ATOM 763 N N . THR A 1 99 ? -16.984 14.57 11.492 1 96.12 99 THR A N 1
ATOM 764 C CA . THR A 1 99 ? -17.297 15.844 10.852 1 96.12 99 THR A CA 1
ATOM 765 C C . THR A 1 99 ? -17.547 16.922 11.898 1 96.12 99 THR A C 1
ATOM 767 O O . THR A 1 99 ? -17.891 16.625 13.047 1 96.12 99 THR A O 1
ATOM 770 N N . MET A 1 100 ? -17.344 18.156 11.383 1 93.5 100 MET A N 1
ATOM 771 C CA . MET A 1 100 ? -17.656 19.281 12.25 1 93.5 100 MET A CA 1
ATOM 772 C C . MET A 1 100 ? -19.109 19.203 12.719 1 93.5 100 MET A C 1
ATOM 774 O O . MET A 1 100 ? -19.406 19.484 13.883 1 93.5 100 MET A O 1
ATOM 778 N N . ASP A 1 101 ? -19.969 18.734 11.922 1 90.62 101 ASP A N 1
ATOM 779 C CA . ASP A 1 101 ? -21.406 18.656 12.211 1 90.62 101 ASP A CA 1
ATOM 780 C C . ASP A 1 101 ? -21.672 17.672 13.359 1 90.62 101 ASP A C 1
ATOM 782 O O . ASP A 1 101 ? -22.641 17.844 14.109 1 90.62 101 ASP A O 1
ATOM 786 N N . GLU A 1 102 ? -20.828 16.75 13.484 1 93.75 102 GLU A N 1
ATOM 787 C CA . GLU A 1 102 ? -21.031 15.719 14.492 1 93.75 102 GLU A CA 1
ATOM 788 C C . GLU A 1 102 ? -20.578 16.188 15.867 1 93.75 102 GLU A C 1
ATOM 790 O O . GLU A 1 102 ? -21.031 15.656 16.891 1 93.75 102 GLU A O 1
ATOM 795 N N . VAL A 1 103 ? -19.688 17.219 15.859 1 94.88 103 VAL A N 1
ATOM 796 C CA . VAL A 1 103 ? -19.062 17.484 17.141 1 94.88 103 VAL A CA 1
ATOM 797 C C . VAL A 1 103 ? -19.328 18.938 17.562 1 94.88 103 VAL A C 1
ATOM 799 O O . VAL A 1 103 ? -19.172 19.297 18.719 1 94.88 103 VAL A O 1
ATOM 802 N N . ALA A 1 104 ? -19.625 19.766 16.625 1 93.25 104 ALA A N 1
ATOM 803 C CA . ALA A 1 104 ? -19.797 21.188 16.922 1 93.25 104 ALA A CA 1
ATOM 804 C C . ALA A 1 104 ? -21.172 21.453 17.531 1 93.25 104 ALA A C 1
ATOM 806 O O . ALA A 1 104 ? -22.141 20.781 17.203 1 93.25 104 ALA A O 1
ATOM 807 N N . ASP A 1 105 ? -21.125 22.375 18.391 1 92 105 ASP A N 1
ATOM 808 C CA . ASP A 1 105 ? -22.406 22.875 18.906 1 92 105 ASP A CA 1
ATOM 809 C C . ASP A 1 105 ? -22.703 24.281 18.375 1 92 105 ASP A C 1
ATOM 811 O O . ASP A 1 105 ? -21.953 24.797 17.547 1 92 105 ASP A O 1
ATOM 815 N N . ASP A 1 106 ? -23.859 24.891 18.844 1 91.19 106 ASP A N 1
ATOM 816 C CA . ASP A 1 106 ? -24.328 26.172 18.312 1 91.19 106 ASP A CA 1
ATOM 817 C C . ASP A 1 106 ? -23.328 27.281 18.609 1 91.19 106 ASP A C 1
ATOM 819 O O . ASP A 1 106 ? -23.188 28.219 17.828 1 91.19 106 ASP A O 1
ATOM 823 N N . ARG A 1 107 ? -22.672 27.172 19.672 1 91.56 107 ARG A N 1
ATOM 824 C CA . ARG A 1 107 ? -21.703 28.188 20.078 1 91.56 107 ARG A CA 1
ATOM 825 C C . ARG A 1 107 ? -20.562 28.297 19.078 1 91.56 107 ARG A C 1
ATOM 827 O O . ARG A 1 107 ? -20.047 29.391 18.844 1 91.56 107 ARG A O 1
ATOM 834 N N . TRP A 1 108 ? -20.156 27.219 18.516 1 91.5 108 TRP A N 1
ATOM 835 C CA . TRP A 1 108 ? -19.062 27.188 17.547 1 91.5 108 TRP A CA 1
ATOM 836 C C . TRP A 1 108 ? -19.406 28.047 16.328 1 91.5 108 TRP A C 1
ATOM 838 O O . TRP A 1 108 ? -18.609 28.891 15.914 1 91.5 108 TRP A O 1
ATOM 848 N N . TRP A 1 109 ? -20.578 27.906 15.867 1 88.38 109 TRP A N 1
ATOM 849 C CA . TRP A 1 109 ? -20.969 28.516 14.602 1 88.38 109 TRP A CA 1
ATOM 850 C C . TRP A 1 109 ? -21.141 30.031 14.758 1 88.38 109 TRP A C 1
ATOM 852 O O . TRP A 1 109 ? -21.125 30.766 13.766 1 88.38 109 TRP A O 1
ATOM 862 N N . LYS A 1 110 ? -21.234 30.469 15.977 1 90.75 110 LYS A N 1
ATOM 863 C CA . LYS A 1 110 ? -21.406 31.891 16.266 1 90.75 110 LYS A CA 1
ATOM 864 C C . LYS A 1 110 ? -20.125 32.5 16.844 1 90.75 110 LYS A C 1
ATOM 866 O O . LYS A 1 110 ? -20.062 33.688 17.125 1 90.75 110 LYS A O 1
ATOM 871 N N . GLY A 1 111 ? -19.125 31.672 16.969 1 90.88 111 GLY A N 1
ATOM 872 C CA . GLY A 1 111 ? -17.938 32.094 17.688 1 90.88 111 GLY A CA 1
ATOM 873 C C . GLY A 1 111 ? -16.875 32.719 16.797 1 90.88 111 GLY A C 1
ATOM 874 O O . GLY A 1 111 ? -16.969 32.656 15.57 1 90.88 111 GLY A O 1
ATOM 875 N N . GLU A 1 112 ? -15.891 33.375 17.484 1 91.38 112 GLU A N 1
ATOM 876 C CA . GLU A 1 112 ? -14.805 34.062 16.812 1 91.38 112 GLU A CA 1
ATOM 877 C C . GLU A 1 112 ? -13.906 33.094 16.047 1 91.38 112 GLU A C 1
ATOM 879 O O . GLU A 1 112 ? -13.422 33.406 14.961 1 91.38 112 GLU A O 1
ATOM 884 N N . ALA A 1 113 ? -13.727 32 16.625 1 90.69 113 ALA A N 1
ATOM 885 C CA . ALA A 1 113 ? -12.859 31.016 15.992 1 90.69 113 ALA A CA 1
ATOM 886 C C . ALA A 1 113 ? -13.422 30.562 14.648 1 90.69 113 ALA A C 1
ATOM 888 O O . ALA A 1 113 ? -12.68 30.391 13.68 1 90.69 113 ALA A O 1
ATOM 889 N N . TYR A 1 114 ? -14.68 30.391 14.594 1 91 114 TYR A N 1
ATOM 890 C CA . TYR A 1 114 ? -15.344 30.016 13.344 1 91 114 TYR A CA 1
ATOM 891 C C . TYR A 1 114 ? -15.172 31.109 12.297 1 91 114 TYR A C 1
ATOM 893 O O . TYR A 1 114 ? -14.828 30.828 11.148 1 91 114 TYR A O 1
ATOM 901 N N . ARG A 1 115 ? -15.469 32.312 12.695 1 91.5 115 ARG A N 1
ATOM 902 C CA . ARG A 1 115 ? -15.359 33.438 11.766 1 91.5 115 ARG A CA 1
ATOM 903 C C . ARG A 1 115 ? -13.93 33.594 11.258 1 91.5 115 ARG A C 1
ATOM 905 O O . ARG A 1 115 ? -13.711 33.812 10.062 1 91.5 115 ARG A O 1
ATOM 912 N N . ALA A 1 116 ? -13.031 33.469 12.164 1 89.56 116 ALA A N 1
ATOM 913 C CA . ALA A 1 116 ? -11.625 33.594 11.797 1 89.56 116 ALA A CA 1
ATOM 914 C C . ALA A 1 116 ? -11.219 32.5 10.812 1 89.56 116 ALA A C 1
ATOM 916 O O . ALA A 1 116 ? -10.508 32.75 9.836 1 89.56 116 ALA A O 1
ATOM 917 N N . GLY A 1 117 ? -11.633 31.281 11.039 1 87.44 117 GLY A N 1
ATOM 918 C CA . GLY A 1 117 ? -11.359 30.172 10.141 1 87.44 117 GLY A CA 1
ATOM 919 C C . GLY A 1 117 ? -12.016 30.344 8.773 1 87.44 117 GLY A C 1
ATOM 920 O O . GLY A 1 117 ? -11.391 30.078 7.746 1 87.44 117 GLY A O 1
ATOM 921 N N . LYS A 1 118 ? -13.242 30.719 8.797 1 87.38 118 LYS A N 1
ATOM 922 C CA . LYS A 1 118 ? -13.961 30.953 7.551 1 87.38 118 LYS A CA 1
ATOM 923 C C . LYS A 1 118 ? -13.25 32 6.703 1 87.38 118 LYS A C 1
ATOM 925 O O . LYS A 1 118 ? -13.133 31.844 5.484 1 87.38 118 LYS A O 1
ATOM 930 N N . ASP A 1 119 ? -12.828 32.969 7.371 1 85 119 ASP A N 1
ATOM 931 C CA . ASP A 1 119 ? -12.141 34.062 6.676 1 85 119 ASP A CA 1
ATOM 932 C C . ASP A 1 119 ? -10.789 33.594 6.125 1 85 119 ASP A C 1
ATOM 934 O O . ASP A 1 119 ? -10.383 34 5.035 1 85 119 ASP A O 1
ATOM 938 N N . ALA A 1 120 ? -10.141 32.781 6.887 1 80.75 120 ALA A N 1
ATOM 939 C CA . ALA A 1 120 ? -8.773 32.406 6.543 1 80.75 120 ALA A CA 1
ATOM 940 C C . ALA A 1 120 ? -8.773 31.297 5.496 1 80.75 120 ALA A C 1
ATOM 942 O O . ALA A 1 120 ? -7.953 31.297 4.574 1 80.75 120 ALA A O 1
ATOM 943 N N . ILE A 1 121 ? -9.648 30.266 5.594 1 77.19 121 ILE A N 1
ATOM 944 C CA . ILE A 1 121 ? -9.5 29.094 4.727 1 77.19 121 ILE A CA 1
ATOM 945 C C . ILE A 1 121 ? -10.859 28.719 4.133 1 77.19 121 ILE A C 1
ATOM 947 O O . ILE A 1 121 ? -10.984 27.703 3.438 1 77.19 121 ILE A O 1
ATOM 951 N N . GLY A 1 122 ? -11.766 29.516 4.375 1 75.31 122 GLY A N 1
ATOM 952 C CA . GLY A 1 122 ? -13.078 29.172 3.848 1 75.31 122 GLY A CA 1
ATOM 953 C C . GLY A 1 122 ? -13.68 27.938 4.5 1 75.31 122 GLY A C 1
ATOM 954 O O . GLY A 1 122 ? -14.258 27.094 3.82 1 75.31 122 GLY A O 1
ATOM 955 N N . ILE A 1 123 ? -13.492 27.984 5.789 1 65.56 123 ILE A N 1
ATOM 956 C CA . ILE A 1 123 ? -13.93 26.828 6.566 1 65.56 123 ILE A CA 1
ATOM 957 C C . ILE A 1 123 ? -15.453 26.828 6.68 1 65.56 123 ILE A C 1
ATOM 959 O O . ILE A 1 123 ? -16.047 27.828 7.074 1 65.56 123 ILE A O 1
ATOM 963 N N . ASP A 1 124 ? -16.141 25.906 6.039 1 77.81 124 ASP A N 1
ATOM 964 C CA . ASP A 1 124 ? -17.562 25.672 6.32 1 77.81 124 ASP A CA 1
ATOM 965 C C . ASP A 1 124 ? -17.781 24.281 6.895 1 77.81 124 ASP A C 1
ATOM 967 O O . ASP A 1 124 ? -17.547 24.047 8.086 1 77.81 124 ASP A O 1
ATOM 971 N N . ARG A 1 125 ? -17.812 23.312 6.145 1 88.19 125 ARG A N 1
ATOM 972 C CA . ARG A 1 125 ? -17.938 21.922 6.578 1 88.19 125 ARG A CA 1
ATOM 973 C C . ARG A 1 125 ? -16.594 21.203 6.516 1 88.19 125 ARG A C 1
ATOM 975 O O . ARG A 1 125 ? -15.82 21.406 5.582 1 88.19 125 ARG A O 1
ATOM 982 N N . GLN A 1 126 ? -16.281 20.609 7.73 1 93.62 126 GLN A N 1
ATOM 983 C CA . GLN A 1 126 ? -14.961 19.984 7.824 1 93.62 126 GLN A CA 1
ATOM 984 C C . GLN A 1 126 ? -15.086 18.516 8.234 1 93.62 126 GLN A C 1
ATOM 986 O O . GLN A 1 126 ? -16.031 18.141 8.93 1 93.62 126 GLN A O 1
ATOM 991 N N . LEU A 1 127 ? -14.211 17.75 7.754 1 96.31 127 LEU A N 1
ATOM 992 C CA . LEU A 1 127 ? -13.992 16.359 8.109 1 96.31 127 LEU A CA 1
ATOM 993 C C . LEU A 1 127 ? -12.539 16.125 8.508 1 96.31 127 LEU A C 1
ATOM 995 O O . LEU A 1 127 ? -11.625 16.547 7.812 1 96.31 127 LEU A O 1
ATOM 999 N N . ALA A 1 128 ? -12.367 15.516 9.641 1 97.62 128 ALA A N 1
ATOM 1000 C CA . ALA A 1 128 ? -11.008 15.266 10.125 1 97.62 128 ALA A CA 1
ATOM 1001 C C . ALA A 1 128 ? -10.672 13.773 10.062 1 97.62 128 ALA A C 1
ATOM 1003 O O . ALA A 1 128 ? -11.516 12.93 10.375 1 97.62 128 ALA A O 1
ATOM 1004 N N . LEU A 1 129 ? -9.523 13.469 9.594 1 98 129 LEU A N 1
ATOM 1005 C CA . LEU A 1 129 ? -8.906 12.148 9.656 1 98 129 LEU A CA 1
ATOM 1006 C C . LEU A 1 129 ? -7.723 12.141 10.617 1 98 129 LEU A C 1
ATOM 1008 O O . LEU A 1 129 ? -6.582 12.375 10.203 1 98 129 LEU A O 1
ATOM 1012 N N . PRO A 1 130 ? -7.961 11.836 11.867 1 97.5 130 PRO A N 1
ATOM 1013 C CA . PRO A 1 130 ? -6.859 11.859 12.836 1 97.5 130 PRO A CA 1
ATOM 1014 C C . PRO A 1 130 ? -5.898 10.688 12.664 1 97.5 130 PRO A C 1
ATOM 1016 O O . PRO A 1 130 ? -6.328 9.57 12.367 1 97.5 130 PRO A O 1
ATOM 1019 N N . LEU A 1 131 ? -4.652 10.969 12.781 1 95.94 131 LEU A N 1
ATOM 1020 C CA . LEU A 1 131 ? -3.615 9.938 12.727 1 95.94 131 LEU A CA 1
ATOM 1021 C C . LEU A 1 131 ? -2.984 9.727 14.102 1 95.94 131 LEU A C 1
ATOM 1023 O O . LEU A 1 131 ? -3.104 10.586 14.977 1 95.94 131 LEU A O 1
ATOM 1027 N N . ALA A 1 132 ? -2.373 8.586 14.203 1 91.75 132 ALA A N 1
ATOM 1028 C CA . ALA A 1 132 ? -1.68 8.305 15.461 1 91.75 132 ALA A CA 1
ATOM 1029 C C . ALA A 1 132 ? -0.588 9.336 15.727 1 91.75 132 ALA A C 1
ATOM 1031 O O . ALA A 1 132 ? 0.183 9.68 14.828 1 91.75 132 ALA A O 1
ATOM 1032 N N . ALA A 1 133 ? -0.589 9.758 16.922 1 88.5 133 ALA A N 1
ATOM 1033 C CA . ALA A 1 133 ? 0.404 10.742 17.344 1 88.5 133 ALA A CA 1
ATOM 1034 C C . ALA A 1 133 ? 0.751 10.578 18.828 1 88.5 133 ALA A C 1
ATOM 1036 O O . ALA A 1 133 ? 0.025 9.906 19.562 1 88.5 133 ALA A O 1
ATOM 1037 N N . GLY A 1 134 ? 1.955 11.016 19.156 1 83.38 134 GLY A N 1
ATOM 1038 C CA . GLY A 1 134 ? 2.365 10.961 20.547 1 83.38 134 GLY A CA 1
ATOM 1039 C C . GLY A 1 134 ? 1.496 11.805 21.453 1 83.38 134 GLY A C 1
ATOM 1040 O O . GLY A 1 134 ? 0.561 12.469 21 1 83.38 134 GLY A O 1
ATOM 1041 N N . ARG A 1 135 ? 1.895 11.719 22.656 1 84.19 135 ARG A N 1
ATOM 1042 C CA . ARG A 1 135 ? 1.137 12.461 23.672 1 84.19 135 ARG A CA 1
ATOM 1043 C C . ARG A 1 135 ? 1.099 13.945 23.344 1 84.19 135 ARG A C 1
ATOM 1045 O O . ARG A 1 135 ? 2.094 14.516 22.891 1 84.19 135 ARG A O 1
ATOM 1052 N N . SER A 1 136 ? 0.003 14.656 23.516 1 88.25 136 SER A N 1
ATOM 1053 C CA . SER A 1 136 ? -0.247 16.078 23.391 1 88.25 136 SER A CA 1
ATOM 1054 C C . SER A 1 136 ? -0.075 16.547 21.938 1 88.25 136 SER A C 1
ATOM 1056 O O . SER A 1 136 ? -0.015 17.75 21.672 1 88.25 136 SER A O 1
ATOM 1058 N N . ARG A 1 137 ? 0.086 15.578 21.062 1 90.62 137 ARG A N 1
ATOM 1059 C CA . ARG A 1 137 ? 0.197 15.914 19.641 1 90.62 137 ARG A CA 1
ATOM 1060 C C . ARG A 1 137 ? -1.048 15.484 18.875 1 90.62 137 ARG A C 1
ATOM 1062 O O . ARG A 1 137 ? -1.604 14.414 19.141 1 90.62 137 ARG A O 1
ATOM 1069 N N . ILE A 1 138 ? -1.444 16.344 17.984 1 94.06 138 ILE A N 1
ATOM 1070 C CA . ILE A 1 138 ? -2.551 16.016 17.094 1 94.06 138 ILE A CA 1
ATOM 1071 C C . ILE A 1 138 ? -2.072 16.047 15.641 1 94.06 138 ILE A C 1
ATOM 1073 O O . ILE A 1 138 ? -1.716 17.109 15.133 1 94.06 138 ILE A O 1
ATOM 1077 N N . ARG A 1 139 ? -2.074 14.922 15.016 1 93.38 139 ARG A N 1
ATOM 1078 C CA . ARG A 1 139 ? -1.742 14.797 13.602 1 93.38 139 ARG A CA 1
ATOM 1079 C C . ARG A 1 139 ? -2.93 14.266 12.812 1 93.38 139 ARG A C 1
ATOM 1081 O O . ARG A 1 139 ? -3.717 13.469 13.32 1 93.38 139 ARG A O 1
ATOM 1088 N N . GLY A 1 140 ? -3.027 14.781 11.586 1 95.81 140 GLY A N 1
ATOM 1089 C CA . GLY A 1 140 ? -4.098 14.289 10.742 1 95.81 140 GLY A CA 1
ATOM 1090 C C . GLY A 1 140 ? -4.379 15.18 9.547 1 95.81 140 GLY A C 1
ATOM 1091 O O . GLY A 1 140 ? -3.623 16.109 9.273 1 95.81 140 GLY A O 1
ATOM 1092 N N . VAL A 1 141 ? -5.426 14.82 8.844 1 96.25 141 VAL A N 1
ATOM 1093 C CA . VAL A 1 141 ? -5.871 15.609 7.699 1 96.25 141 VAL A CA 1
ATOM 1094 C C . VAL A 1 141 ? -7.223 16.25 8.008 1 96.25 141 VAL A C 1
ATOM 1096 O O . VAL A 1 141 ? -8.133 15.586 8.508 1 96.25 141 VAL A O 1
ATOM 1099 N N . ILE A 1 142 ? -7.289 17.484 7.789 1 94.94 142 ILE A N 1
ATOM 1100 C CA . ILE A 1 142 ? -8.57 18.172 7.859 1 94.94 142 ILE A CA 1
ATOM 1101 C C . ILE A 1 142 ? -9.031 18.547 6.453 1 94.94 142 ILE A C 1
ATOM 1103 O O . ILE A 1 142 ? -8.328 19.266 5.727 1 94.94 142 ILE A O 1
ATOM 1107 N N . MET A 1 143 ? -10.18 18.062 6.168 1 93.69 143 MET A N 1
ATOM 1108 C CA . MET A 1 143 ? -10.797 18.344 4.875 1 93.69 143 MET A CA 1
ATOM 1109 C C . MET A 1 143 ? -11.938 19.359 5.027 1 93.69 143 MET A C 1
ATOM 1111 O O . MET A 1 143 ? -12.797 19.203 5.895 1 93.69 143 MET A O 1
ATOM 1115 N N . SER A 1 144 ? -11.898 20.359 4.102 1 90.75 144 SER A N 1
ATOM 1116 C CA . SER A 1 144 ? -12.891 21.422 4.203 1 90.75 144 SER A CA 1
ATOM 1117 C C . SER A 1 144 ? -13.648 21.594 2.893 1 90.75 144 SER A C 1
ATOM 1119 O O . SER A 1 144 ? -13.07 21.5 1.812 1 90.75 144 SER A O 1
ATOM 1121 N N . ARG A 1 145 ? -14.914 21.75 3.031 1 87.25 145 ARG A N 1
ATOM 1122 C CA . ARG A 1 145 ? -15.719 22.047 1.853 1 87.25 145 ARG A CA 1
ATOM 1123 C C . ARG A 1 145 ? -16.797 23.078 2.166 1 87.25 145 ARG A C 1
ATOM 1125 O O . ARG A 1 145 ? -17.266 23.156 3.301 1 87.25 145 ARG A O 1
ATOM 1132 N N . SER A 1 146 ? -17.109 23.969 1.188 1 80 146 SER A N 1
ATOM 1133 C CA . SER A 1 146 ? -18.094 25.047 1.337 1 80 146 SER A CA 1
ATOM 1134 C C . SER A 1 146 ? -19.5 24.562 0.991 1 80 146 SER A C 1
ATOM 1136 O O . SER A 1 146 ? -20.484 25.25 1.296 1 80 146 SER A O 1
ATOM 1138 N N . SER A 1 147 ? -19.656 23.469 0.511 1 74.75 147 SER A N 1
ATOM 1139 C CA . SER A 1 147 ? -20.922 23.047 -0.044 1 74.75 147 SER A CA 1
ATOM 1140 C C . SER A 1 147 ? -21.703 22.188 0.951 1 74.75 147 SER A C 1
ATOM 1142 O O . SER A 1 147 ? -22.094 22.672 2.016 1 74.75 147 SER A O 1
ATOM 1144 N N . HIS A 1 148 ? -21.953 20.953 0.539 1 79.62 148 HIS A N 1
ATOM 1145 C CA . HIS A 1 148 ? -22.797 20.016 1.282 1 79.62 148 HIS A CA 1
ATOM 1146 C C . HIS A 1 148 ? -21.969 19.234 2.301 1 79.62 148 HIS A C 1
ATOM 1148 O O . HIS A 1 148 ? -20.75 19.156 2.193 1 79.62 148 HIS A O 1
ATOM 1154 N N . GLY A 1 149 ? -22.703 18.797 3.252 1 87.81 149 GLY A N 1
ATOM 1155 C CA . GLY A 1 149 ? -22.109 17.969 4.289 1 87.81 149 GLY A CA 1
ATOM 1156 C C . GLY A 1 149 ? -21.516 16.672 3.754 1 87.81 149 GLY A C 1
ATOM 1157 O O . GLY A 1 149 ? -21.578 16.406 2.553 1 87.81 149 GLY A O 1
ATOM 1158 N N . PHE A 1 150 ? -20.828 16.016 4.586 1 92.56 150 PHE A N 1
ATOM 1159 C CA . PHE A 1 150 ? -20.234 14.734 4.227 1 92.56 150 PHE A CA 1
ATOM 1160 C C . PHE A 1 150 ? -21.234 13.609 4.434 1 92.56 150 PHE A C 1
ATOM 1162 O O . PHE A 1 150 ? -21.891 13.531 5.477 1 92.56 150 PHE A O 1
ATOM 1169 N N . SER A 1 151 ? -21.375 12.797 3.459 1 91.5 151 SER A N 1
ATOM 1170 C CA . SER A 1 151 ? -22.312 11.688 3.496 1 91.5 151 SER A CA 1
ATOM 1171 C C . SER A 1 151 ? -21.75 10.5 4.27 1 91.5 151 SER A C 1
ATOM 1173 O O . SER A 1 151 ? -20.578 10.508 4.637 1 91.5 151 SER A O 1
ATOM 1175 N N . ASP A 1 152 ? -22.641 9.492 4.43 1 92.31 152 ASP A N 1
ATOM 1176 C CA . ASP A 1 152 ? -22.188 8.25 5.055 1 92.31 152 ASP A CA 1
ATOM 1177 C C . ASP A 1 152 ? -21.109 7.57 4.211 1 92.31 152 ASP A C 1
ATOM 1179 O O . ASP A 1 152 ? -20.203 6.941 4.75 1 92.31 152 ASP A O 1
ATOM 1183 N N . ARG A 1 153 ? -21.297 7.676 2.98 1 91.94 153 ARG A N 1
ATOM 1184 C CA . ARG A 1 153 ? -20.312 7.102 2.068 1 91.94 153 ARG A CA 1
ATOM 1185 C C . ARG A 1 153 ? -18.969 7.828 2.182 1 91.94 153 ARG A C 1
ATOM 1187 O O . ARG A 1 153 ? -17.922 7.203 2.092 1 91.94 153 ARG A O 1
ATOM 1194 N N . ASP A 1 154 ? -19.031 9.141 2.369 1 93.38 154 ASP A N 1
ATOM 1195 C CA . ASP A 1 154 ? -17.812 9.914 2.594 1 93.38 154 ASP A CA 1
ATOM 1196 C C . ASP A 1 154 ? -17.094 9.445 3.854 1 93.38 154 ASP A C 1
ATOM 1198 O O . ASP A 1 154 ? -15.875 9.281 3.85 1 93.38 154 ASP A O 1
ATOM 1202 N N . LEU A 1 155 ? -17.906 9.219 4.805 1 95 155 LEU A N 1
ATOM 1203 C CA . LEU A 1 155 ? -17.328 8.836 6.086 1 95 155 LEU A CA 1
ATOM 1204 C C . LEU A 1 155 ? -16.75 7.426 6.02 1 95 155 LEU A C 1
ATOM 1206 O O . LEU A 1 155 ? -15.719 7.141 6.645 1 95 155 LEU A O 1
ATOM 1210 N N . GLU A 1 156 ? -17.406 6.602 5.34 1 94.69 156 GLU A N 1
ATOM 1211 C CA . GLU A 1 156 ? -16.859 5.258 5.145 1 94.69 156 GLU A CA 1
ATOM 1212 C C . GLU A 1 156 ? -15.508 5.297 4.449 1 94.69 156 GLU A C 1
ATOM 1214 O O . GLU A 1 156 ? -14.562 4.645 4.891 1 94.69 156 GLU A O 1
ATOM 1219 N N . TYR A 1 157 ? -15.5 5.992 3.406 1 95.62 157 TYR A N 1
ATOM 1220 C CA . TYR A 1 157 ? -14.227 6.1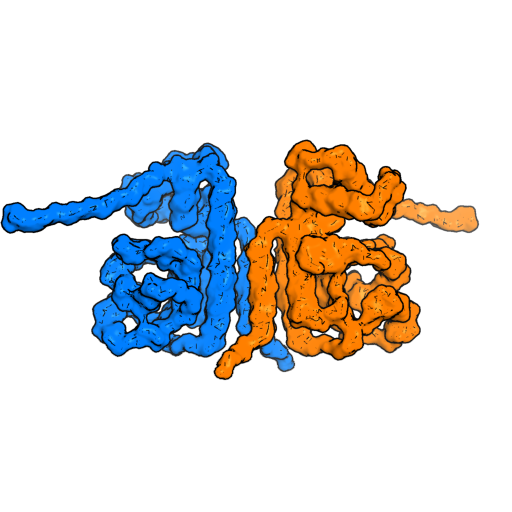64 2.705 1 95.62 157 TYR A CA 1
ATOM 1221 C C . TYR A 1 157 ? -13.172 6.758 3.629 1 95.62 157 TYR A C 1
ATOM 1223 O O . TYR A 1 157 ? -12.031 6.297 3.654 1 95.62 157 TYR A O 1
ATOM 1231 N N . ALA A 1 158 ? -13.531 7.746 4.336 1 97.19 158 ALA A N 1
ATOM 1232 C CA . ALA A 1 158 ? -12.602 8.445 5.219 1 97.19 158 ALA A CA 1
ATOM 1233 C C . ALA A 1 158 ? -12.008 7.492 6.25 1 97.19 158 ALA A C 1
ATOM 1235 O O . ALA A 1 158 ? -10.812 7.551 6.543 1 97.19 158 ALA A O 1
ATOM 1236 N N . ALA A 1 159 ? -12.836 6.664 6.766 1 97.06 159 ALA A N 1
ATOM 1237 C CA . ALA A 1 159 ? -12.367 5.727 7.785 1 97.06 159 ALA A CA 1
ATOM 1238 C C . ALA A 1 159 ? -11.336 4.762 7.211 1 97.06 159 ALA A C 1
ATOM 1240 O O . ALA A 1 159 ? -10.297 4.516 7.828 1 97.06 159 ALA A O 1
ATOM 1241 N N . LEU A 1 160 ? -11.648 4.234 6.082 1 97.12 160 LEU A N 1
ATOM 1242 C CA . LEU A 1 160 ? -10.727 3.309 5.43 1 97.12 160 LEU A CA 1
ATOM 1243 C C . LEU A 1 160 ? -9.453 4.02 5 1 97.12 160 LEU A C 1
ATOM 1245 O O . LEU A 1 160 ? -8.352 3.508 5.215 1 97.12 160 LEU A O 1
ATOM 1249 N N . ALA A 1 161 ? -9.57 5.168 4.441 1 97.5 161 ALA A N 1
ATOM 1250 C CA . ALA A 1 161 ? -8.422 5.957 4.012 1 97.5 161 ALA A CA 1
ATOM 1251 C C . ALA A 1 161 ? -7.527 6.316 5.199 1 97.5 161 ALA A C 1
ATOM 1253 O O . ALA A 1 161 ? -6.301 6.234 5.109 1 97.5 161 ALA A O 1
ATOM 1254 N N . ARG A 1 162 ? -8.172 6.668 6.215 1 97.31 162 ARG A N 1
ATOM 1255 C CA . ARG A 1 162 ? -7.445 7.074 7.414 1 97.31 162 ARG A CA 1
ATOM 1256 C C . ARG A 1 162 ? -6.504 5.973 7.883 1 97.31 162 ARG A C 1
ATOM 1258 O O . ARG A 1 162 ? -5.359 6.242 8.25 1 97.31 162 ARG A O 1
ATOM 1265 N N . SER A 1 163 ? -6.957 4.812 7.961 1 96.44 163 SER A N 1
ATOM 1266 C CA . SER A 1 163 ? -6.137 3.697 8.422 1 96.44 163 SER A CA 1
ATOM 1267 C C . SER A 1 163 ? -4.938 3.48 7.5 1 96.44 163 SER A C 1
ATOM 1269 O O . SER A 1 163 ? -3.852 3.127 7.965 1 96.44 163 SER A O 1
ATOM 1271 N N . LEU A 1 164 ? -5.125 3.635 6.254 1 96.56 164 LEU A N 1
ATOM 1272 C CA . LEU A 1 164 ? -4.023 3.51 5.309 1 96.56 164 LEU A CA 1
ATOM 1273 C C . LEU A 1 164 ? -3.014 4.637 5.5 1 96.56 164 LEU A C 1
ATOM 1275 O O . LEU A 1 164 ? -1.803 4.402 5.48 1 96.56 164 LEU A O 1
ATOM 1279 N N . LEU A 1 165 ? -3.488 5.844 5.684 1 95.5 165 LEU A N 1
ATOM 1280 C CA . LEU A 1 165 ? -2.605 6.973 5.941 1 95.5 165 LEU A CA 1
ATOM 1281 C C . LEU A 1 165 ? -1.789 6.746 7.211 1 95.5 165 LEU A C 1
ATOM 1283 O O . LEU A 1 165 ? -0.6 7.074 7.254 1 95.5 165 LEU A O 1
ATOM 1287 N N . ASP A 1 166 ? -2.441 6.238 8.125 1 94.75 166 ASP A N 1
ATOM 1288 C CA . ASP A 1 166 ? -1.774 5.953 9.391 1 94.75 166 ASP A CA 1
ATOM 1289 C C . ASP A 1 166 ? -0.656 4.934 9.203 1 94.75 166 ASP A C 1
ATOM 1291 O O . ASP A 1 166 ? 0.408 5.051 9.812 1 94.75 166 ASP A O 1
ATOM 1295 N N . ALA A 1 167 ? -0.885 3.967 8.438 1 93 167 ALA A N 1
ATOM 1296 C CA . ALA A 1 167 ? 0.126 2.957 8.141 1 93 167 ALA A CA 1
ATOM 1297 C C . ALA A 1 167 ? 1.316 3.572 7.41 1 93 167 ALA A C 1
ATOM 1299 O O . ALA A 1 167 ? 2.467 3.225 7.684 1 93 167 ALA A O 1
ATOM 1300 N N . VAL A 1 168 ? 1.042 4.422 6.508 1 89.81 168 VAL A N 1
ATOM 1301 C CA . VAL A 1 168 ? 2.102 5.117 5.785 1 89.81 168 VAL A CA 1
ATOM 1302 C C . VAL A 1 168 ? 2.955 5.918 6.766 1 89.81 168 VAL A C 1
ATOM 1304 O O . VAL A 1 168 ? 4.188 5.871 6.711 1 89.81 168 VAL A O 1
ATOM 1307 N N . GLN A 1 169 ? 2.305 6.598 7.59 1 87.12 169 GLN A N 1
ATOM 1308 C CA . GLN A 1 169 ? 3.006 7.391 8.594 1 87.12 169 GLN A CA 1
ATOM 1309 C C . GLN A 1 169 ? 3.879 6.508 9.484 1 87.12 169 GLN A C 1
ATOM 1311 O O . GLN A 1 169 ? 5.02 6.863 9.789 1 87.12 169 GLN A O 1
ATOM 1316 N N . ALA A 1 170 ? 3.318 5.492 9.945 1 85.94 170 ALA A N 1
ATOM 1317 C CA . ALA A 1 170 ? 4.062 4.566 10.797 1 85.94 170 ALA A CA 1
ATOM 1318 C C . ALA A 1 170 ? 5.301 4.035 10.086 1 85.94 170 ALA A C 1
ATOM 1320 O O . ALA A 1 170 ? 6.363 3.902 10.688 1 85.94 170 ALA A O 1
ATOM 1321 N N . HIS A 1 171 ? 5.16 3.709 8.883 1 80.25 171 HIS A N 1
ATOM 1322 C CA . HIS A 1 171 ? 6.27 3.205 8.078 1 80.25 171 HIS A CA 1
ATOM 1323 C C . HIS A 1 171 ? 7.367 4.254 7.938 1 80.25 171 HIS A C 1
ATOM 1325 O O . HIS A 1 171 ? 8.555 3.938 8.047 1 80.25 171 HIS A O 1
ATOM 1331 N N . GLU A 1 172 ? 6.984 5.391 7.695 1 74.56 172 GLU A N 1
ATOM 1332 C CA . GLU A 1 172 ? 7.941 6.488 7.574 1 74.56 172 GLU A CA 1
ATOM 1333 C C . GLU A 1 172 ? 8.719 6.691 8.875 1 74.56 172 GLU A C 1
ATOM 1335 O O . GLU A 1 172 ? 9.93 6.891 8.852 1 74.56 172 GLU A O 1
ATOM 1340 N N . THR A 1 173 ? 7.965 6.648 9.867 1 72.69 173 THR A N 1
ATOM 1341 C CA . THR A 1 173 ? 8.578 6.832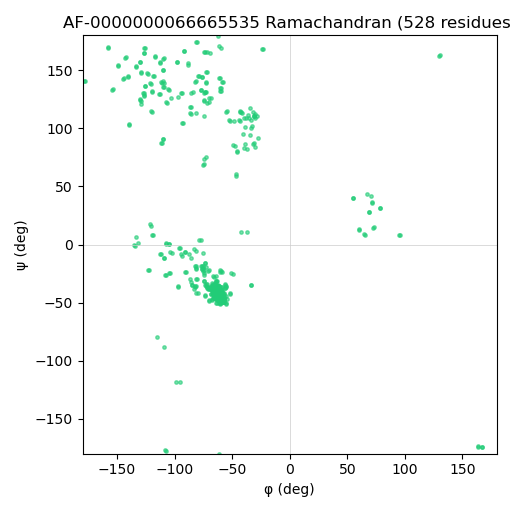 11.172 1 72.69 173 THR A CA 1
ATOM 1342 C C . THR A 1 173 ? 9.586 5.723 11.461 1 72.69 173 THR A C 1
ATOM 1344 O O . THR A 1 173 ? 10.672 5.984 11.977 1 72.69 173 THR A O 1
ATOM 1347 N N . ALA A 1 174 ? 9.258 4.582 11.102 1 70.81 174 ALA A N 1
ATOM 1348 C CA . ALA A 1 174 ? 10.133 3.432 11.328 1 70.81 174 ALA A CA 1
ATOM 1349 C C . ALA A 1 174 ? 11.367 3.498 10.438 1 70.81 174 ALA A C 1
ATOM 1351 O O . ALA A 1 174 ? 12.477 3.17 10.883 1 70.81 174 ALA A O 1
ATOM 1352 N N . ALA A 1 175 ? 11.18 3.748 9.234 1 63.81 175 ALA A N 1
ATOM 1353 C CA . ALA A 1 175 ? 12.281 3.824 8.273 1 63.81 175 ALA A CA 1
ATOM 1354 C C . ALA A 1 175 ? 13.289 4.898 8.68 1 63.81 175 ALA A C 1
ATOM 1356 O O . ALA A 1 175 ? 14.492 4.719 8.523 1 63.81 175 ALA A O 1
ATOM 1357 N N . PHE A 1 176 ? 12.805 5.922 9.086 1 59.69 176 PHE A N 1
ATOM 1358 C CA . PHE A 1 176 ? 13.68 7.008 9.508 1 59.69 176 PHE A CA 1
ATOM 1359 C C . PHE A 1 176 ? 14.359 6.668 10.836 1 59.69 176 PHE A C 1
ATOM 1361 O O . PHE A 1 176 ? 15.492 7.082 11.078 1 59.69 176 PHE A O 1
ATOM 1368 N N . GLY A 1 177 ? 13.617 6.02 11.609 1 55.5 177 GLY A N 1
ATOM 1369 C CA . GLY A 1 177 ? 14.188 5.621 12.891 1 55.5 177 GLY A CA 1
ATOM 1370 C C . GLY A 1 177 ? 15.375 4.691 12.75 1 55.5 177 GLY A C 1
ATOM 1371 O O . GLY A 1 177 ? 16.281 4.695 13.586 1 55.5 177 GLY A O 1
ATOM 1372 N N . HIS A 1 178 ? 15.453 3.84 11.852 1 50.19 178 HIS A N 1
ATOM 1373 C CA . HIS A 1 178 ? 16.531 2.877 11.656 1 50.19 178 HIS A CA 1
ATOM 1374 C C . HIS A 1 178 ? 17.766 3.545 11.039 1 50.19 178 HIS A C 1
ATOM 1376 O O . HIS A 1 178 ? 18.859 3 11.109 1 50.19 178 HIS A O 1
ATOM 1382 N N . ARG A 1 179 ? 17.609 4.625 10.43 1 49.22 179 ARG A N 1
ATOM 1383 C CA . ARG A 1 179 ? 18.797 5.281 9.867 1 49.22 179 ARG A CA 1
ATOM 1384 C C . ARG A 1 179 ? 19.641 5.922 10.961 1 49.22 179 ARG A C 1
ATOM 1386 O O . ARG A 1 179 ? 19.156 6.758 11.719 1 49.22 179 ARG A O 1
ATOM 1393 N N . GLY A 1 180 ? 20.312 5.16 11.703 1 44.62 180 GLY A N 1
ATOM 1394 C CA . GLY A 1 180 ? 21.25 5.699 12.688 1 44.62 180 GLY A CA 1
ATOM 1395 C C . GLY A 1 180 ? 21.734 7.098 12.344 1 44.62 180 GLY A C 1
ATOM 1396 O O . GLY A 1 180 ? 21.375 7.645 11.297 1 44.62 180 GLY A O 1
ATOM 1397 N N . PRO A 1 181 ? 22.422 7.754 13.352 1 44.78 181 PRO A N 1
ATOM 1398 C CA . PRO A 1 181 ? 23.047 9.062 13.133 1 44.78 181 PRO A CA 1
ATOM 1399 C C . PRO A 1 181 ? 23.844 9.133 11.828 1 44.78 181 PRO A C 1
ATOM 1401 O O . PRO A 1 181 ? 24.703 8.281 11.586 1 44.78 181 PRO A O 1
ATOM 1404 N N . ALA A 1 182 ? 23.188 9.32 10.82 1 50.88 182 ALA A N 1
ATOM 1405 C CA . ALA A 1 182 ? 23.938 9.383 9.578 1 50.88 182 ALA A CA 1
ATOM 1406 C C . ALA A 1 182 ? 24.703 10.695 9.477 1 50.88 182 ALA A C 1
ATOM 1408 O O . ALA A 1 182 ? 24.297 11.719 10.031 1 50.88 182 ALA A O 1
ATOM 1409 N N . ASP A 1 183 ? 26 10.688 9.141 1 54.78 183 ASP A N 1
ATOM 1410 C CA . ASP A 1 183 ? 26.844 11.844 8.875 1 54.78 183 ASP A CA 1
ATOM 1411 C C . ASP A 1 183 ? 26.234 12.742 7.805 1 54.78 183 ASP A C 1
ATOM 1413 O O . ASP A 1 183 ? 25.812 12.258 6.746 1 54.78 183 ASP A O 1
ATOM 1417 N N . PRO A 1 184 ? 25.875 13.992 8.289 1 56.03 184 PRO A N 1
ATOM 1418 C CA . PRO A 1 184 ? 25.438 14.93 7.262 1 56.03 184 PRO A CA 1
ATOM 1419 C C . PRO A 1 184 ? 26.172 14.75 5.938 1 56.03 184 PRO A C 1
ATOM 1421 O O . PRO A 1 184 ? 25.609 14.992 4.871 1 56.03 184 PRO A O 1
ATOM 1424 N N . ALA A 1 185 ? 27.438 14.391 6.137 1 61.59 185 ALA A N 1
ATOM 1425 C CA . ALA A 1 185 ? 28.25 14.172 4.938 1 61.59 185 ALA A CA 1
ATOM 1426 C C . ALA A 1 185 ? 27.656 13.047 4.082 1 61.59 185 ALA A C 1
ATOM 1428 O O . ALA A 1 185 ? 27.812 13.047 2.857 1 61.59 185 ALA A O 1
ATOM 1429 N N . ASP A 1 186 ? 26.969 12.297 4.754 1 64.44 186 ASP A N 1
ATOM 1430 C CA . ASP A 1 186 ? 26.391 11.156 4.055 1 64.44 186 ASP A CA 1
ATOM 1431 C C . ASP A 1 186 ? 25.25 11.594 3.135 1 64.44 186 ASP A C 1
ATOM 1433 O O . ASP A 1 186 ? 24.969 10.938 2.131 1 64.44 186 ASP A O 1
ATOM 1437 N N . TYR A 1 187 ? 24.797 12.82 3.52 1 69.19 187 TYR A N 1
ATOM 1438 C CA . TYR A 1 187 ? 23.641 13.297 2.754 1 69.19 187 TYR A CA 1
ATOM 1439 C C . TYR A 1 187 ? 24.062 14.375 1.758 1 69.19 187 TYR A C 1
ATOM 1441 O O . TYR A 1 187 ? 23.219 14.922 1.038 1 69.19 187 TYR A O 1
ATOM 1449 N N . ARG A 1 188 ? 25.453 14.656 1.805 1 77 188 ARG A N 1
ATOM 1450 C CA . ARG A 1 188 ? 26.031 15.617 0.872 1 77 188 ARG A CA 1
ATOM 1451 C C . ARG A 1 188 ? 25.312 16.953 0.944 1 77 188 ARG A C 1
ATOM 1453 O O . ARG A 1 188 ? 24.969 17.547 -0.087 1 77 188 ARG A O 1
ATOM 1460 N N . LEU A 1 189 ? 24.969 17.375 2.162 1 82.75 189 LEU A N 1
ATOM 1461 C CA . LEU A 1 189 ? 24.312 18.656 2.332 1 82.75 189 LEU A CA 1
ATOM 1462 C C . LEU A 1 189 ? 25.297 19.812 2.139 1 82.75 189 LEU A C 1
ATOM 1464 O O . LEU A 1 189 ? 26.406 19.766 2.66 1 82.75 189 LEU A O 1
ATOM 1468 N N . THR A 1 190 ? 24.938 20.828 1.32 1 84.81 190 THR A N 1
ATOM 1469 C CA . THR A 1 190 ? 25.75 22.031 1.176 1 84.81 190 THR A CA 1
ATOM 1470 C C . THR A 1 190 ? 25.672 22.891 2.438 1 84.81 190 THR A C 1
ATOM 1472 O O . THR A 1 190 ? 24.766 22.719 3.262 1 84.81 190 THR A O 1
ATOM 1475 N N . PRO A 1 191 ? 26.578 23.812 2.508 1 84.5 191 PRO A N 1
ATOM 1476 C CA . PRO A 1 191 ? 26.516 24.719 3.656 1 84.5 191 PRO A CA 1
ATOM 1477 C C . PRO A 1 191 ? 25.203 25.484 3.73 1 84.5 191 PRO A C 1
ATOM 1479 O O . PRO A 1 191 ? 24.656 25.688 4.82 1 84.5 191 PRO A O 1
ATOM 1482 N N . ARG A 1 192 ? 24.703 25.844 2.582 1 88.56 192 ARG A N 1
ATOM 1483 C CA . ARG A 1 192 ? 23.453 26.578 2.568 1 88.56 192 ARG A CA 1
ATOM 1484 C C . ARG A 1 192 ? 22.281 25.688 2.99 1 88.56 192 ARG A C 1
ATOM 1486 O O . ARG A 1 192 ? 21.391 26.125 3.715 1 88.56 192 ARG A O 1
ATOM 1493 N N . GLU A 1 193 ? 22.297 24.453 2.576 1 87.31 193 GLU A N 1
ATOM 1494 C CA . GLU A 1 193 ? 21.234 23.5 2.957 1 87.31 193 GLU A CA 1
ATOM 1495 C C . GLU A 1 193 ? 21.297 23.203 4.453 1 87.31 193 GLU A C 1
ATOM 1497 O O . GLU A 1 193 ? 20.25 23.047 5.094 1 87.31 193 GLU A O 1
ATOM 1502 N N . LEU A 1 194 ? 22.484 23.219 4.898 1 82.38 194 LEU A N 1
ATOM 1503 C CA . LEU A 1 194 ? 22.641 23.016 6.336 1 82.38 194 LEU A CA 1
ATOM 1504 C C . LEU A 1 194 ? 22.094 24.203 7.117 1 82.38 194 LEU A C 1
ATOM 1506 O O . LEU A 1 194 ? 21.469 24.031 8.172 1 82.38 194 LEU A O 1
ATOM 1510 N N . ALA A 1 195 ? 22.406 25.344 6.609 1 87.31 195 ALA A N 1
ATOM 1511 C CA . ALA A 1 195 ? 21.875 26.547 7.23 1 87.31 195 ALA A CA 1
ATOM 1512 C C . ALA A 1 195 ? 20.344 26.547 7.215 1 87.31 195 ALA A C 1
ATOM 1514 O O . ALA A 1 195 ? 19.719 26.875 8.219 1 87.31 195 ALA A O 1
ATOM 1515 N N . VAL A 1 196 ? 19.828 26.141 6.105 1 87.62 196 VAL A N 1
ATOM 1516 C CA . VAL A 1 196 ? 18.375 26.062 5.969 1 87.62 196 VAL A CA 1
ATOM 1517 C C . VAL A 1 196 ? 17.828 25.031 6.961 1 87.62 196 VAL A C 1
ATOM 1519 O O . VAL A 1 196 ? 16.828 25.297 7.641 1 87.62 196 VAL A O 1
ATOM 1522 N N . LEU A 1 197 ? 18.453 23.922 7.043 1 82.25 197 LEU A N 1
ATOM 1523 C CA . LEU A 1 197 ? 18.016 22.875 7.957 1 82.25 197 LEU A CA 1
ATOM 1524 C C . LEU A 1 197 ? 18.031 23.375 9.398 1 82.25 197 LEU A C 1
ATOM 1526 O O . LEU A 1 197 ? 17.094 23.125 10.156 1 82.25 197 LEU A O 1
ATOM 1530 N N . GLY A 1 198 ? 19.047 24.047 9.734 1 79.44 198 GLY A N 1
ATOM 1531 C CA . GLY A 1 198 ? 19.156 24.609 11.07 1 79.44 198 GLY A CA 1
ATOM 1532 C C . GLY A 1 198 ? 18.016 25.578 11.398 1 79.44 198 GLY A C 1
ATOM 1533 O O . GLY A 1 198 ? 17.438 25.5 12.484 1 79.44 198 GLY A O 1
ATOM 1534 N N . LEU A 1 199 ? 17.719 26.375 10.484 1 82.62 199 LEU A N 1
ATOM 1535 C CA . LEU A 1 199 ? 16.688 27.391 10.688 1 82.62 199 LEU A CA 1
ATOM 1536 C C . LEU A 1 199 ? 15.305 26.734 10.695 1 82.62 199 LEU A C 1
ATOM 1538 O O . LEU A 1 199 ? 14.414 27.188 11.43 1 82.62 199 LEU A O 1
ATOM 1542 N N . LEU A 1 200 ? 15.18 25.719 9.914 1 78.88 200 LEU A N 1
ATOM 1543 C CA . LEU A 1 200 ? 13.945 24.938 9.961 1 78.88 200 LEU A CA 1
ATOM 1544 C C . LEU A 1 200 ? 13.734 24.328 11.344 1 78.88 200 LEU A C 1
ATOM 1546 O O . LEU A 1 200 ? 12.617 24.344 11.867 1 78.88 200 LEU A O 1
ATOM 1550 N N . CYS 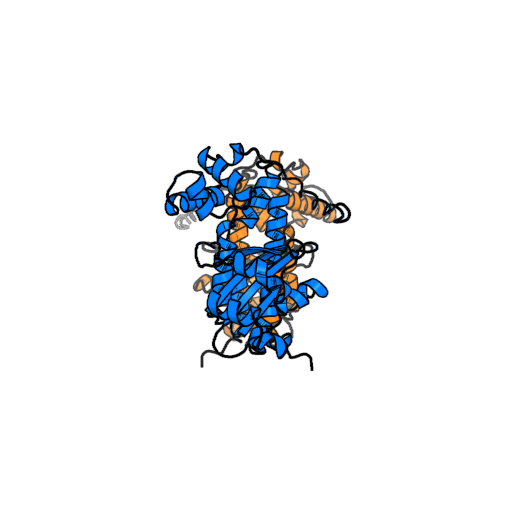A 1 201 ? 14.789 23.938 11.867 1 72.81 201 CYS A N 1
ATOM 1551 C CA . CYS A 1 201 ? 14.727 23.281 13.172 1 72.81 201 CYS A CA 1
ATOM 1552 C C . CYS A 1 201 ? 14.383 24.297 14.266 1 72.81 201 CYS A C 1
ATOM 1554 O O . CYS A 1 201 ? 13.891 23.922 15.328 1 72.81 201 CYS A O 1
ATOM 1556 N N . GLU A 1 202 ? 14.648 25.5 14.008 1 72.88 202 GLU A N 1
ATOM 1557 C CA . GLU A 1 202 ? 14.289 26.578 14.93 1 72.88 202 GLU A CA 1
ATOM 1558 C C . GLU A 1 202 ? 12.828 26.984 14.766 1 72.88 202 GLU A C 1
ATOM 1560 O O . GLU A 1 202 ? 12.352 27.891 15.461 1 72.88 202 GLU A O 1
ATOM 1565 N N . GLY A 1 203 ? 12.195 26.359 13.734 1 69.12 203 GLY A N 1
ATOM 1566 C CA . GLY A 1 203 ? 10.773 26.578 13.562 1 69.12 203 GLY A CA 1
ATOM 1567 C C . GLY A 1 203 ? 10.453 27.672 12.555 1 69.12 203 GLY A C 1
ATOM 1568 O O . GLY A 1 203 ? 9.312 28.109 12.438 1 69.12 203 GLY A O 1
ATOM 1569 N N . LEU A 1 204 ? 11.445 28.094 11.922 1 74 204 LEU A N 1
ATOM 1570 C CA . LEU A 1 204 ? 11.211 29.188 10.992 1 74 204 LEU A CA 1
ATOM 1571 C C . LEU A 1 204 ? 10.539 28.688 9.719 1 74 204 LEU A C 1
ATOM 1573 O O . LEU A 1 204 ? 10.828 27.578 9.258 1 74 204 LEU A O 1
ATOM 1577 N N . THR A 1 205 ? 9.656 29.531 9.18 1 73.44 205 THR A N 1
ATOM 1578 C CA . THR A 1 205 ? 9.07 29.266 7.867 1 73.44 205 THR A CA 1
ATOM 1579 C C . THR A 1 205 ? 10.086 29.531 6.758 1 73.44 205 THR A C 1
ATOM 1581 O O . THR A 1 205 ? 11.109 30.188 6.988 1 73.44 205 THR A O 1
ATOM 1584 N N . THR A 1 206 ? 9.758 29.062 5.602 1 78.31 206 THR A N 1
ATOM 1585 C CA . THR A 1 206 ? 10.625 29.297 4.457 1 78.31 206 THR A CA 1
ATOM 1586 C C . THR A 1 206 ? 10.758 30.797 4.18 1 78.31 206 THR A C 1
ATOM 1588 O O . THR A 1 206 ? 11.828 31.266 3.797 1 78.31 206 THR A O 1
ATOM 1591 N N . ARG A 1 207 ? 9.703 31.453 4.398 1 79 207 ARG A N 1
ATOM 1592 C CA . ARG A 1 207 ? 9.734 32.906 4.203 1 79 207 ARG A CA 1
ATOM 1593 C C . ARG A 1 207 ? 10.664 33.562 5.215 1 79 207 ARG A C 1
ATOM 1595 O O . ARG A 1 207 ? 11.461 34.438 4.852 1 79 207 ARG A O 1
ATOM 1602 N N . ALA A 1 208 ? 10.562 33.125 6.426 1 82 208 ALA A N 1
ATOM 1603 C CA . ALA A 1 208 ? 11.43 33.688 7.473 1 82 208 ALA A CA 1
ATOM 1604 C C . ALA A 1 208 ? 12.883 33.312 7.23 1 82 208 ALA A C 1
ATOM 1606 O O . ALA A 1 208 ? 13.789 34.125 7.473 1 82 208 ALA A O 1
ATOM 1607 N N . ILE A 1 209 ? 13.055 32.156 6.727 1 88.44 209 ILE A N 1
ATOM 1608 C CA . ILE A 1 209 ? 14.398 31.688 6.418 1 88.44 209 ILE A CA 1
ATOM 1609 C C . ILE A 1 209 ? 15 32.531 5.312 1 88.44 209 ILE A C 1
ATOM 1611 O O . ILE A 1 209 ? 16.172 32.938 5.391 1 88.44 209 ILE A O 1
ATOM 1615 N N . ALA A 1 210 ? 14.258 32.844 4.328 1 91.31 210 ALA A N 1
ATOM 1616 C CA . ALA A 1 210 ? 14.711 33.688 3.242 1 91.31 210 ALA A CA 1
ATOM 1617 C C . ALA A 1 210 ? 15.203 35.031 3.775 1 91.31 210 ALA A C 1
ATOM 1619 O O . ALA A 1 210 ? 16.281 35.5 3.416 1 91.31 210 ALA A O 1
ATOM 1620 N N . SER A 1 211 ? 14.453 35.625 4.613 1 92.19 211 SER A N 1
ATOM 1621 C CA . SER A 1 211 ? 14.797 36.906 5.207 1 92.19 211 SER A CA 1
ATOM 1622 C C . SER A 1 211 ? 16.078 36.812 6.031 1 92.19 211 SER A C 1
ATOM 1624 O O . SER A 1 211 ? 16.969 37.656 5.918 1 92.19 211 SER A O 1
ATOM 1626 N N . ARG A 1 212 ? 16.156 35.812 6.785 1 91.25 212 ARG A N 1
ATOM 1627 C CA . ARG A 1 212 ? 17.281 35.625 7.684 1 91.25 212 ARG A CA 1
ATOM 1628 C C . ARG A 1 212 ? 18.578 35.438 6.895 1 91.25 212 ARG A C 1
ATOM 1630 O O . ARG A 1 212 ? 19.641 35.875 7.324 1 91.25 212 ARG A O 1
ATOM 1637 N N . LEU A 1 213 ? 18.453 34.75 5.84 1 93 213 LEU A N 1
ATOM 1638 C CA . LEU A 1 213 ? 19.625 34.438 5.047 1 93 213 LEU A CA 1
ATOM 1639 C C . LEU A 1 213 ? 19.859 35.5 3.973 1 93 213 LEU A C 1
ATOM 1641 O O . LEU A 1 213 ? 20.875 35.438 3.26 1 93 213 LEU A O 1
ATOM 1645 N N . GLY A 1 214 ? 18.953 36.406 3.83 1 94 214 GLY A N 1
ATOM 1646 C CA . GLY A 1 214 ? 19.094 37.469 2.848 1 94 214 GLY A CA 1
ATOM 1647 C C . GLY A 1 214 ? 18.938 37 1.418 1 94 214 GLY A C 1
ATOM 1648 O O . GLY A 1 214 ? 19.703 37.406 0.535 1 94 214 GLY A O 1
ATOM 1649 N N . ILE A 1 215 ? 18.062 36.062 1.243 1 93.44 215 ILE A N 1
ATOM 1650 C CA . ILE A 1 215 ? 17.828 35.531 -0.093 1 93.44 215 ILE A CA 1
ATOM 1651 C C . ILE A 1 215 ? 16.344 35.625 -0.438 1 93.44 215 ILE A C 1
ATOM 1653 O O . ILE A 1 215 ? 15.523 35.969 0.418 1 93.44 215 ILE A O 1
ATOM 1657 N N . ALA A 1 216 ? 16.031 35.375 -1.763 1 92 216 ALA A N 1
ATOM 1658 C CA . ALA A 1 216 ? 14.641 35.438 -2.207 1 92 216 ALA A CA 1
ATOM 1659 C C . ALA A 1 216 ? 13.859 34.219 -1.688 1 92 216 ALA A C 1
ATOM 1661 O O . ALA A 1 216 ? 14.414 33.125 -1.562 1 92 216 ALA A O 1
ATOM 1662 N N . PRO A 1 217 ? 12.562 34.469 -1.444 1 87.5 217 PRO A N 1
ATOM 1663 C CA . PRO A 1 217 ? 11.727 33.344 -1.004 1 87.5 217 PRO A CA 1
ATOM 1664 C C . PRO A 1 217 ? 11.766 32.156 -1.977 1 87.5 217 PRO A C 1
ATOM 1666 O O . PRO A 1 217 ? 11.766 31 -1.55 1 87.5 217 PRO A O 1
ATOM 1669 N N . ALA A 1 218 ? 11.836 32.438 -3.195 1 89 218 ALA A N 1
ATOM 1670 C CA . ALA A 1 218 ? 11.898 31.375 -4.203 1 89 218 ALA A CA 1
ATOM 1671 C C . ALA A 1 218 ? 13.195 30.578 -4.074 1 89 218 ALA A C 1
ATOM 1673 O O . ALA A 1 218 ? 13.195 29.359 -4.262 1 89 218 ALA A O 1
ATOM 1674 N N . THR A 1 219 ? 14.227 31.219 -3.805 1 90.94 219 THR A N 1
ATOM 1675 C CA . THR A 1 219 ? 15.523 30.562 -3.615 1 90.94 219 THR A CA 1
ATOM 1676 C C . THR A 1 219 ? 15.508 29.688 -2.357 1 90.94 219 THR A C 1
ATOM 1678 O O . THR A 1 219 ? 16.047 28.578 -2.355 1 90.94 219 THR A O 1
ATOM 1681 N N . ALA A 1 220 ? 14.93 30.25 -1.334 1 88.69 220 ALA A N 1
ATOM 1682 C CA . ALA A 1 220 ? 14.828 29.484 -0.097 1 88.69 220 ALA A CA 1
ATOM 1683 C C . ALA A 1 220 ? 14.008 28.219 -0.307 1 88.69 220 ALA A C 1
ATOM 1685 O O . ALA A 1 220 ? 14.336 27.156 0.237 1 88.69 220 ALA A O 1
ATOM 1686 N N . THR A 1 221 ? 12.953 28.391 -1.062 1 83.56 221 THR A N 1
ATOM 1687 C CA . THR A 1 221 ? 12.117 27.25 -1.393 1 83.56 221 THR A CA 1
ATOM 1688 C C . THR A 1 221 ? 12.914 26.188 -2.143 1 83.56 221 THR A C 1
ATOM 1690 O O . THR A 1 221 ? 12.812 25 -1.844 1 83.56 221 THR A O 1
ATOM 1693 N N . LYS A 1 222 ? 13.68 26.594 -3.014 1 87.19 222 LYS A N 1
ATOM 1694 C CA . LYS A 1 222 ? 14.508 25.656 -3.783 1 87.19 222 LYS A CA 1
ATOM 1695 C C . LYS A 1 222 ? 15.516 24.953 -2.887 1 87.19 222 LYS A C 1
ATOM 1697 O O . LYS A 1 222 ? 15.719 23.734 -3.012 1 87.19 222 LYS A O 1
ATOM 1702 N N . HIS A 1 223 ? 16.172 25.734 -2.035 1 88.19 223 HIS A N 1
ATOM 1703 C CA . HIS A 1 223 ? 17.109 25.125 -1.1 1 88.19 223 HIS A CA 1
ATOM 1704 C C . HIS A 1 223 ? 16.406 24.094 -0.211 1 88.19 223 HIS A C 1
ATOM 1706 O O . HIS A 1 223 ? 16.969 23.031 0.082 1 88.19 223 HIS A O 1
ATOM 1712 N N . THR A 1 224 ? 15.25 24.438 0.178 1 85.06 224 THR A N 1
ATOM 1713 C CA . THR A 1 224 ? 14.477 23.562 1.051 1 85.06 224 THR A CA 1
ATOM 1714 C C . THR A 1 224 ? 14.094 22.281 0.322 1 85.06 224 THR A C 1
ATOM 1716 O O . THR A 1 224 ? 14.219 21.188 0.874 1 85.06 224 THR A O 1
ATOM 1719 N N . GLU A 1 225 ? 13.633 22.438 -0.869 1 82.06 225 GLU A N 1
ATOM 1720 C CA . GLU A 1 225 ? 13.273 21.281 -1.686 1 82.06 225 GLU A CA 1
ATOM 1721 C C . GLU A 1 225 ? 14.477 20.375 -1.909 1 82.06 225 GLU A C 1
ATOM 1723 O O . GLU A 1 225 ? 14.367 19.156 -1.809 1 82.06 225 GLU A O 1
ATOM 1728 N N . ASN A 1 226 ? 15.562 20.984 -2.229 1 84.69 226 ASN A N 1
ATOM 1729 C CA . ASN A 1 226 ? 16.797 20.219 -2.424 1 84.69 226 ASN A CA 1
ATOM 1730 C C . ASN A 1 226 ? 17.203 19.484 -1.154 1 84.69 226 ASN A C 1
ATOM 1732 O O . ASN A 1 226 ? 17.625 18.328 -1.213 1 84.69 226 ASN A O 1
ATOM 1736 N N . LEU A 1 227 ? 17.062 20.172 -0.098 1 81.94 227 LEU A N 1
ATOM 1737 C CA . LEU A 1 227 ? 17.359 19.594 1.209 1 81.94 227 LEU A CA 1
ATOM 1738 C C . LEU A 1 227 ? 16.484 18.375 1.474 1 81.94 227 LEU A C 1
ATOM 1740 O O . LEU A 1 227 ? 17 17.328 1.858 1 81.94 227 LEU A O 1
ATOM 1744 N N . TYR A 1 228 ? 15.234 18.547 1.254 1 77.75 228 TYR A N 1
ATOM 1745 C CA . TYR A 1 228 ? 14.281 17.469 1.483 1 77.75 228 TYR A CA 1
ATOM 1746 C C . TYR A 1 228 ? 14.617 16.25 0.616 1 77.75 228 TYR A C 1
ATOM 1748 O O . TYR A 1 228 ? 14.586 15.117 1.089 1 77.75 228 TYR A O 1
ATOM 1756 N N . ARG A 1 229 ? 14.906 16.484 -0.523 1 76.31 229 ARG A N 1
ATOM 1757 C CA . ARG A 1 229 ? 15.25 15.406 -1.454 1 76.31 229 ARG A CA 1
ATOM 1758 C C . ARG A 1 229 ? 16.484 14.648 -0.984 1 76.31 229 ARG A C 1
ATOM 1760 O O . ARG A 1 229 ? 16.516 13.414 -1.008 1 76.31 229 ARG A O 1
ATOM 1767 N N . LYS A 1 230 ? 17.422 15.375 -0.556 1 77.19 230 LYS A N 1
ATOM 1768 C CA . LYS A 1 230 ? 18.703 14.773 -0.17 1 77.19 230 LYS A CA 1
ATOM 1769 C C . LYS A 1 230 ? 18.547 13.922 1.083 1 77.19 230 LYS A C 1
ATOM 1771 O O . LYS A 1 230 ? 19.188 12.867 1.205 1 77.19 230 LYS A O 1
ATOM 1776 N N . ILE A 1 231 ? 17.672 14.461 1.924 1 73.12 231 ILE A N 1
ATOM 1777 C CA . ILE A 1 231 ? 17.562 13.711 3.174 1 73.12 231 ILE A CA 1
ATOM 1778 C C . ILE A 1 231 ? 16.391 12.742 3.1 1 73.12 231 ILE A C 1
ATOM 1780 O O . ILE A 1 231 ? 16.094 12.031 4.066 1 73.12 231 ILE A O 1
ATOM 1784 N N . GLY A 1 232 ? 15.688 12.805 2.006 1 70.19 232 GLY A N 1
ATOM 1785 C CA . GLY A 1 232 ? 14.656 11.82 1.71 1 70.19 232 GLY A CA 1
ATOM 1786 C C . GLY A 1 232 ? 13.367 12.062 2.469 1 70.19 232 GLY A C 1
ATOM 1787 O O . GLY A 1 232 ? 12.727 11.117 2.938 1 70.19 232 GLY A O 1
ATOM 1788 N N . VAL A 1 233 ? 13.148 13.375 2.697 1 71.69 233 VAL A N 1
ATOM 1789 C CA . VAL A 1 233 ? 11.922 13.68 3.436 1 71.69 233 VAL A CA 1
ATOM 1790 C C . VAL A 1 233 ? 10.984 14.5 2.559 1 71.69 233 VAL A C 1
ATOM 1792 O O . VAL A 1 233 ? 11.398 15.047 1.536 1 71.69 233 VAL A O 1
ATOM 1795 N N . HIS A 1 234 ? 9.719 14.484 3.012 1 63.75 234 HIS A N 1
ATOM 1796 C CA . HIS A 1 234 ? 8.711 15.109 2.158 1 63.75 234 HIS A CA 1
ATOM 1797 C C . HIS A 1 234 ? 8.203 16.406 2.766 1 63.75 234 HIS A C 1
ATOM 1799 O O . HIS A 1 234 ? 7.488 17.172 2.109 1 63.75 234 HIS A O 1
ATOM 1805 N N . ASP A 1 235 ? 8.531 16.609 3.963 1 66.88 235 ASP A N 1
ATOM 1806 C CA . ASP A 1 235 ? 8.023 17.828 4.594 1 66.88 235 ASP A CA 1
ATOM 1807 C C . ASP A 1 235 ? 8.891 18.234 5.785 1 66.88 235 ASP A C 1
ATOM 1809 O O . ASP A 1 235 ? 9.867 17.547 6.109 1 66.88 235 ASP A O 1
ATOM 1813 N N . ARG A 1 236 ? 8.539 19.438 6.16 1 67.62 236 ARG A N 1
ATOM 1814 C CA . ARG A 1 236 ? 9.328 20.031 7.234 1 67.62 236 ARG A CA 1
ATOM 1815 C C . ARG A 1 236 ? 9.344 19.141 8.469 1 67.62 236 ARG A C 1
ATOM 1817 O O . ARG A 1 236 ? 10.375 19.016 9.133 1 67.62 236 ARG A O 1
ATOM 1824 N N . ILE A 1 237 ? 8.164 18.547 8.664 1 62.94 237 ILE A N 1
ATOM 1825 C CA . ILE A 1 237 ? 8.07 17.719 9.867 1 62.94 237 ILE A CA 1
ATOM 1826 C C . ILE A 1 237 ? 9.008 16.531 9.75 1 62.94 237 ILE A C 1
ATOM 1828 O O . ILE A 1 237 ? 9.742 16.219 10.688 1 62.94 237 ILE A O 1
ATOM 1832 N N . ALA A 1 238 ? 8.961 15.992 8.688 1 68.81 238 ALA A N 1
ATOM 1833 C CA . ALA A 1 238 ? 9.867 14.867 8.43 1 68.81 238 ALA A CA 1
ATOM 1834 C C . ALA A 1 238 ? 11.32 15.32 8.453 1 68.81 238 ALA A C 1
ATOM 1836 O O . ALA A 1 238 ? 12.195 14.594 8.938 1 68.81 238 ALA A O 1
ATOM 1837 N N . ALA A 1 239 ? 11.562 16.516 7.961 1 72.44 239 ALA A N 1
ATOM 1838 C CA . ALA A 1 239 ? 12.922 17.047 7.957 1 72.44 239 ALA A CA 1
ATOM 1839 C C . ALA A 1 239 ? 13.43 17.25 9.375 1 72.44 239 ALA A C 1
ATOM 1841 O O . ALA A 1 239 ? 14.594 16.953 9.672 1 72.44 239 ALA A O 1
ATOM 1842 N N . LEU A 1 240 ? 12.594 17.766 10.164 1 68.75 240 LEU A N 1
ATOM 1843 C CA . LEU A 1 240 ? 12.969 18 11.555 1 68.75 240 LEU A CA 1
ATOM 1844 C C . LEU A 1 240 ? 13.297 16.672 12.258 1 68.75 240 LEU A C 1
ATOM 1846 O O . LEU A 1 240 ? 14.281 16.594 12.984 1 68.75 240 LEU A O 1
ATOM 1850 N N . ARG A 1 241 ? 12.484 15.781 11.961 1 65.12 241 ARG A N 1
ATOM 1851 C CA . ARG A 1 241 ? 12.727 14.461 12.555 1 65.12 241 ARG A CA 1
ATOM 1852 C C . ARG A 1 241 ? 14.031 13.867 12.047 1 65.12 241 ARG A C 1
ATOM 1854 O O . ARG A 1 241 ? 14.797 13.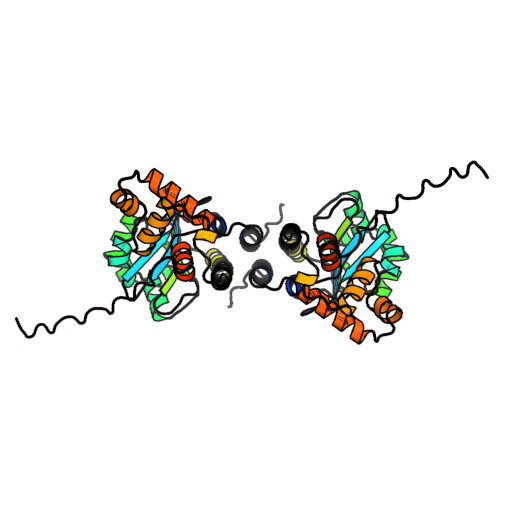281 12.82 1 65.12 241 ARG A O 1
ATOM 1861 N N . ALA A 1 242 ? 14.18 14 10.828 1 68.62 242 ALA A N 1
ATOM 1862 C CA . ALA A 1 242 ? 15.414 13.508 10.219 1 68.62 242 ALA A CA 1
ATOM 1863 C C . ALA A 1 242 ? 16.625 14.227 10.797 1 68.62 242 ALA A C 1
ATOM 1865 O O . ALA A 1 242 ? 17.656 13.602 11.047 1 68.62 242 ALA A O 1
ATOM 1866 N N . ALA A 1 243 ? 16.516 15.531 10.867 1 70.25 243 ALA A N 1
ATOM 1867 C CA . ALA A 1 243 ? 17.609 16.344 11.398 1 70.25 243 ALA A CA 1
ATOM 1868 C C . ALA A 1 243 ? 17.969 15.898 12.812 1 70.25 243 ALA A C 1
ATOM 1870 O O . ALA A 1 243 ? 19.156 15.828 13.156 1 70.25 243 ALA A O 1
ATOM 1871 N N . GLN A 1 244 ? 17.016 15.695 13.609 1 63.41 244 GLN A N 1
ATOM 1872 C CA . GLN A 1 244 ? 17.234 15.227 14.977 1 63.41 244 GLN A CA 1
ATOM 1873 C C . GLN A 1 244 ? 17.969 13.891 15 1 63.41 244 GLN A C 1
ATOM 1875 O O . GLN A 1 244 ? 18.906 13.703 15.766 1 63.41 244 GLN A O 1
ATOM 1880 N N . ARG A 1 245 ? 17.547 13.195 14.195 1 61.38 245 ARG A N 1
ATOM 1881 C CA . ARG A 1 245 ? 18.109 11.852 14.133 1 61.38 245 ARG A CA 1
ATOM 1882 C C . ARG A 1 245 ? 19.531 11.891 13.586 1 61.38 245 ARG A C 1
ATOM 1884 O O . ARG A 1 245 ? 20.391 11.102 14 1 61.38 245 ARG A O 1
ATOM 1891 N N . LEU A 1 246 ? 19.609 12.781 12.68 1 59.75 246 LEU A N 1
ATOM 1892 C CA . LEU A 1 246 ? 20.922 12.898 12.031 1 59.75 246 LEU A CA 1
ATOM 1893 C C . LEU A 1 246 ? 21.891 13.672 12.906 1 59.75 246 LEU A C 1
ATOM 1895 O O . LEU A 1 246 ? 23.078 13.773 12.586 1 59.75 246 LEU A O 1
ATOM 1899 N N . GLY A 1 247 ? 21.391 14 14.094 1 60.03 247 GLY A N 1
ATOM 1900 C CA . GLY A 1 247 ? 22.219 14.789 14.984 1 60.03 247 GLY A CA 1
ATOM 1901 C C . GLY A 1 247 ? 22.609 16.141 14.414 1 60.03 247 GLY A C 1
ATOM 1902 O O . GLY A 1 247 ? 23.641 16.703 14.773 1 60.03 247 GLY A O 1
ATOM 1903 N N . LEU A 1 248 ? 21.984 16.484 13.414 1 57.66 248 LEU A N 1
ATOM 1904 C CA . LEU A 1 248 ? 22.359 17.719 12.719 1 57.66 248 LEU A CA 1
ATOM 1905 C C . LEU A 1 248 ? 21.906 18.953 13.492 1 57.66 248 LEU A C 1
ATOM 1907 O O . LEU A 1 248 ? 22.406 20.047 13.273 1 57.66 248 LEU A O 1
ATOM 1911 N N . VAL A 1 249 ? 20.922 18.875 14.258 1 55.56 249 VAL A N 1
ATOM 1912 C CA . VAL A 1 249 ? 20.484 20.031 15.016 1 55.56 249 VAL A CA 1
ATOM 1913 C C . VAL A 1 249 ? 20.328 19.656 16.5 1 55.56 249 VAL A C 1
ATOM 1915 O O . VAL A 1 249 ? 19.984 18.516 16.812 1 55.56 249 VAL A O 1
ATOM 1918 N N . PRO A 1 250 ? 21.125 20.406 17.391 1 47.44 250 PRO A N 1
ATOM 1919 C CA . PRO A 1 250 ? 20.938 20.125 18.812 1 47.44 250 PRO A CA 1
ATOM 1920 C C . PRO A 1 250 ? 19.469 19.938 19.203 1 47.44 250 PRO A C 1
ATOM 1922 O O . PRO A 1 250 ? 18.594 20.531 18.578 1 47.44 250 PRO A O 1
ATOM 1925 N N . VAL A 1 251 ? 19.172 18.766 19.578 1 43.66 251 VAL A N 1
ATOM 1926 C CA . VAL A 1 251 ? 17.859 18.641 20.188 1 43.66 251 VAL A CA 1
ATOM 1927 C C . VAL A 1 251 ? 17.562 19.875 21.031 1 43.66 251 VAL A C 1
ATOM 1929 O O . VAL A 1 251 ? 18.297 20.188 21.969 1 43.66 251 VAL A O 1
ATOM 1932 N N . LEU A 1 252 ? 17.141 20.906 20.594 1 37.75 252 LEU A N 1
ATOM 1933 C CA . LEU A 1 252 ? 16.797 21.984 21.516 1 37.75 252 LEU A CA 1
ATOM 1934 C C . LEU A 1 252 ? 16.031 21.453 22.719 1 37.75 252 LEU A C 1
ATOM 1936 O O . LEU A 1 252 ? 15.094 20.672 22.562 1 37.75 252 LEU A O 1
ATOM 1940 N N . PRO A 1 253 ? 16.641 21.391 23.844 1 34.09 253 PRO A N 1
ATOM 1941 C CA . PRO A 1 253 ? 15.875 21.062 25.047 1 34.09 253 PRO A CA 1
ATOM 1942 C C . PRO A 1 253 ? 14.5 21.719 25.078 1 34.09 253 PRO A C 1
ATOM 1944 O O . PRO A 1 253 ? 14.312 22.797 24.484 1 34.09 253 PRO A O 1
ATOM 1947 N N . SER A 1 254 ? 13.461 20.953 24.906 1 34.59 254 SER A N 1
ATOM 1948 C CA . SER A 1 254 ? 12.195 21.594 25.234 1 34.59 254 SER A CA 1
ATOM 1949 C C . SER A 1 254 ? 12.375 22.641 26.328 1 34.59 254 SER A C 1
ATOM 1951 O O . SER A 1 254 ? 12.891 22.344 27.406 1 34.59 254 SER A O 1
ATOM 1953 N N . ARG A 1 255 ? 12.766 23.844 26.047 1 33.31 255 ARG A N 1
ATOM 1954 C CA . ARG A 1 255 ? 12.812 24.828 27.109 1 33.31 255 ARG A CA 1
ATOM 1955 C C . ARG A 1 255 ? 11.734 24.547 28.156 1 33.31 255 ARG A C 1
ATOM 1957 O O . ARG A 1 255 ? 10.562 24.391 27.828 1 33.31 255 ARG A O 1
ATOM 1964 N N . PRO A 1 256 ? 12.117 24.125 29.344 1 32.81 256 PRO A N 1
ATOM 1965 C CA . PRO A 1 256 ? 11.125 24.125 30.422 1 32.81 256 PRO A CA 1
ATOM 1966 C C . PRO A 1 256 ? 10.273 25.391 30.438 1 32.81 256 PRO A C 1
ATOM 1968 O O . PRO A 1 256 ? 10.742 26.453 30.031 1 32.81 256 PRO A O 1
ATOM 1971 N N . ALA A 1 257 ? 8.992 25.359 30.188 1 35.97 257 ALA A N 1
ATOM 1972 C CA . ALA A 1 257 ? 8.117 26.5 30.469 1 35.97 257 ALA A CA 1
ATOM 1973 C C . ALA A 1 257 ? 8.625 27.297 31.672 1 35.97 257 ALA A C 1
ATOM 1975 O O . ALA A 1 257 ? 8.836 26.75 32.75 1 35.97 257 ALA A O 1
ATOM 1976 N N . SER A 1 258 ? 9.477 28.234 31.531 1 32.81 258 SER A N 1
ATOM 1977 C CA . SER A 1 258 ? 9.797 29.172 32.594 1 32.81 258 SER A CA 1
ATOM 1978 C C . SER A 1 258 ? 8.578 29.422 33.5 1 32.81 258 SER A C 1
ATOM 1980 O O . SER A 1 258 ? 7.477 29.656 32.969 1 32.81 258 SER A O 1
ATOM 1982 N N . ALA A 1 259 ? 8.594 28.922 34.812 1 36.75 259 ALA A N 1
ATOM 1983 C CA . ALA A 1 259 ? 7.742 29.266 35.938 1 36.75 259 ALA A CA 1
ATOM 1984 C C . ALA A 1 259 ? 7.441 30.75 35.969 1 36.75 259 ALA A C 1
ATOM 1986 O O . ALA A 1 259 ? 8.344 31.578 35.844 1 36.75 259 ALA A O 1
ATOM 1987 N N . SER A 1 260 ? 6.27 31.203 35.531 1 33.94 260 SER A N 1
ATOM 1988 C CA . SER A 1 260 ? 5.742 32.531 35.875 1 33.94 260 SER A CA 1
ATOM 1989 C C . SER A 1 260 ? 6.191 32.938 37.281 1 33.94 260 SER A C 1
ATOM 1991 O O . SER A 1 260 ? 6.145 32.156 38.219 1 33.94 260 SER A O 1
ATOM 1993 N N . GLU A 1 261 ? 7.133 33.75 37.438 1 33.97 261 GLU A N 1
ATOM 1994 C CA . GLU A 1 261 ? 7.469 34.5 38.625 1 33.97 261 GLU A CA 1
ATOM 1995 C C . GLU A 1 261 ? 6.211 34.906 39.406 1 33.97 261 GLU A C 1
ATOM 1997 O O . GLU A 1 261 ? 5.207 35.281 38.812 1 33.97 261 GLU A O 1
ATOM 2002 N N . PRO A 1 262 ? 5.98 34.438 40.75 1 34.91 262 PRO A N 1
ATOM 2003 C CA . PRO A 1 262 ? 4.855 34.844 41.594 1 34.91 262 PRO A CA 1
ATOM 2004 C C . PRO A 1 262 ? 4.652 36.375 41.625 1 34.91 262 PRO A C 1
ATOM 2006 O O . PRO A 1 262 ? 5.621 37.125 41.562 1 34.91 262 PRO A O 1
ATOM 2009 N N . GLU A 1 263 ? 3.658 36.844 40.969 1 31.92 263 GLU A N 1
ATOM 2010 C CA . GLU A 1 263 ? 3.223 38.25 41.031 1 31.92 263 GLU A CA 1
ATOM 2011 C C . GLU A 1 263 ? 3.238 38.781 42.438 1 31.92 263 GLU A C 1
ATOM 2013 O O . GLU A 1 263 ? 2.758 39.875 42.719 1 31.92 263 GLU A O 1
ATOM 2018 N N . TRP A 1 264 ? 3.84 38.094 43.562 1 32.62 264 TRP A N 1
ATOM 2019 C CA . TRP A 1 264 ? 3.721 38.812 44.844 1 32.62 264 TRP A CA 1
ATOM 2020 C C . TRP A 1 264 ? 4.441 40.156 44.781 1 32.62 264 TRP A C 1
ATOM 2022 O O . TRP A 1 264 ? 4.316 40.938 45.719 1 32.62 264 TRP A O 1
ATOM 2032 N N . LEU A 1 265 ? 5.613 40.219 44.031 1 29.5 265 LEU A N 1
ATOM 2033 C CA . LEU A 1 265 ? 6.379 41.375 44.438 1 29.5 265 LEU A CA 1
ATOM 2034 C C . LEU A 1 265 ? 5.77 42.656 43.875 1 29.5 265 LEU A C 1
ATOM 2036 O O . LEU A 1 265 ? 6.152 43.75 44.25 1 29.5 265 LEU A O 1
ATOM 2040 N N . ALA A 1 266 ? 4.871 42.688 42.75 1 27.12 266 ALA A N 1
ATOM 2041 C CA . ALA A 1 266 ? 4.398 44.062 42.625 1 27.12 266 ALA A CA 1
ATOM 2042 C C . ALA A 1 266 ? 3.146 44.281 43.469 1 27.12 266 ALA A C 1
ATOM 2044 O O . ALA A 1 266 ? 2.334 43.375 43.625 1 27.12 266 ALA A O 1
ATOM 2045 N N . MET B 1 1 ? -27.609 -0.922 13.742 1 24.56 1 MET B N 1
ATOM 2046 C CA . MET B 1 1 ? -27.578 -1.486 12.398 1 24.56 1 MET B CA 1
ATOM 2047 C C . MET B 1 1 ? -26.234 -1.214 11.734 1 24.56 1 MET B C 1
ATOM 2049 O O . MET B 1 1 ? -25.875 -0.06 11.477 1 24.56 1 MET B O 1
ATOM 2053 N N . THR B 1 2 ? -25.203 -1.811 12.055 1 34.09 2 THR B N 1
ATOM 2054 C CA . THR B 1 2 ? -23.812 -1.585 11.648 1 34.09 2 THR B CA 1
ATOM 2055 C C . THR B 1 2 ? -23.719 -1.433 10.133 1 34.09 2 THR B C 1
ATOM 2057 O O . THR B 1 2 ? -24.188 -2.289 9.383 1 34.09 2 THR B O 1
ATOM 2060 N N . ARG B 1 3 ? -23.922 -0.292 9.625 1 37.34 3 ARG B N 1
ATOM 2061 C CA . ARG B 1 3 ? -24.016 0.087 8.219 1 37.34 3 ARG B CA 1
ATOM 2062 C C . ARG B 1 3 ? -23.078 -0.767 7.367 1 37.34 3 ARG B C 1
ATOM 2064 O O . ARG B 1 3 ? -21.938 -1.01 7.746 1 37.34 3 ARG B O 1
ATOM 2071 N N . GLY B 1 4 ? -23.531 -1.669 6.613 1 42 4 GLY B N 1
ATOM 2072 C CA . GLY B 1 4 ? -22.953 -2.688 5.75 1 42 4 GLY B CA 1
ATOM 2073 C C . GLY B 1 4 ? -21.844 -2.156 4.852 1 42 4 GLY B C 1
ATOM 2074 O O . GLY B 1 4 ? -22.125 -1.624 3.773 1 42 4 GLY B O 1
ATOM 2075 N N . THR B 1 5 ? -20.781 -1.596 5.371 1 50.09 5 THR B N 1
ATOM 2076 C CA . THR B 1 5 ? -19.656 -1.233 4.512 1 50.09 5 THR B CA 1
ATOM 2077 C C . THR B 1 5 ? -19.547 -2.18 3.32 1 50.09 5 THR B C 1
ATOM 2079 O O . THR B 1 5 ? -19.656 -3.398 3.479 1 50.09 5 THR B O 1
ATOM 2082 N N . ASP B 1 6 ? -19.812 -1.585 2.141 1 63.31 6 ASP B N 1
ATOM 2083 C CA . ASP B 1 6 ? -19.625 -2.375 0.928 1 63.31 6 ASP B CA 1
ATOM 2084 C C . ASP B 1 6 ? -18.422 -3.299 1.058 1 63.31 6 ASP B C 1
ATOM 2086 O O . ASP B 1 6 ? -17.328 -2.85 1.396 1 63.31 6 ASP B O 1
ATOM 2090 N N . SER B 1 7 ? -18.719 -4.551 1.11 1 85.75 7 SER B N 1
ATOM 2091 C CA . SER B 1 7 ? -17.859 -5.68 1.429 1 85.75 7 SER B CA 1
ATOM 2092 C C . SER B 1 7 ? -16.578 -5.652 0.592 1 85.75 7 SER B C 1
ATOM 2094 O O . SER B 1 7 ? -15.484 -5.906 1.105 1 85.75 7 SER B O 1
ATOM 2096 N N . THR B 1 8 ? -16.734 -4.953 -0.578 1 92.62 8 THR B N 1
ATOM 2097 C CA . THR B 1 8 ? -15.57 -4.992 -1.445 1 92.62 8 THR B CA 1
ATOM 2098 C C . THR B 1 8 ? -14.547 -3.938 -1.022 1 92.62 8 THR B C 1
ATOM 2100 O O . THR B 1 8 ? -13.344 -4.195 -1.026 1 92.62 8 THR B O 1
ATOM 2103 N N . ALA B 1 9 ? -15.07 -2.785 -0.611 1 94.81 9 ALA B N 1
ATOM 2104 C CA . ALA B 1 9 ? -14.195 -1.707 -0.161 1 94.81 9 ALA B CA 1
ATOM 2105 C C . ALA B 1 9 ? -13.375 -2.137 1.05 1 94.81 9 ALA B C 1
ATOM 2107 O O . ALA B 1 9 ? -12.164 -1.905 1.102 1 94.81 9 ALA B O 1
ATOM 2108 N N . ARG B 1 10 ? -13.977 -2.75 1.936 1 95.06 10 ARG B N 1
ATOM 2109 C CA . ARG B 1 10 ? -13.297 -3.211 3.143 1 95.06 10 ARG B CA 1
ATOM 2110 C C . ARG B 1 10 ? -12.266 -4.285 2.812 1 95.06 10 ARG B C 1
ATOM 2112 O O . ARG B 1 10 ? -11.18 -4.305 3.387 1 95.06 10 ARG B O 1
ATOM 2119 N N . LYS B 1 11 ? -12.625 -5.145 1.94 1 95.94 11 LYS B N 1
ATOM 2120 C CA . LYS B 1 11 ? -11.703 -6.203 1.545 1 95.94 11 LYS B CA 1
ATOM 2121 C C . LYS B 1 11 ? -10.461 -5.629 0.869 1 95.94 11 LYS B C 1
ATOM 2123 O O . LYS B 1 11 ? -9.336 -6.031 1.177 1 95.94 11 LYS B O 1
ATOM 2128 N N . ILE B 1 12 ? -10.742 -4.727 -0.043 1 96.94 12 ILE B N 1
ATOM 2129 C CA . ILE B 1 12 ? -9.625 -4.098 -0.736 1 96.94 12 ILE B CA 1
ATOM 2130 C C . ILE B 1 12 ? -8.773 -3.314 0.262 1 96.94 12 ILE B C 1
ATOM 2132 O O . ILE B 1 12 ? -7.547 -3.336 0.191 1 96.94 12 ILE B O 1
ATOM 2136 N N . HIS B 1 13 ? -9.43 -2.658 1.122 1 97.38 13 HIS B N 1
ATOM 2137 C CA . HIS B 1 13 ? -8.734 -1.936 2.184 1 97.38 13 HIS B CA 1
ATOM 2138 C C . HIS B 1 13 ? -7.855 -2.873 3.004 1 97.38 13 HIS B C 1
ATOM 2140 O O . HIS B 1 13 ? -6.688 -2.576 3.252 1 97.38 13 HIS B O 1
ATOM 2146 N N . ASP B 1 14 ? -8.352 -3.945 3.438 1 95.75 14 ASP B N 1
ATOM 2147 C CA . ASP B 1 14 ? -7.613 -4.883 4.281 1 95.75 14 ASP B CA 1
ATOM 2148 C C . ASP B 1 14 ? -6.41 -5.457 3.535 1 95.75 14 ASP B C 1
ATOM 2150 O O . ASP B 1 14 ? -5.34 -5.641 4.121 1 95.75 14 ASP B O 1
ATOM 2154 N N . LEU B 1 15 ? -6.609 -5.738 2.309 1 95.56 15 LEU B N 1
ATOM 2155 C CA . LEU B 1 15 ? -5.508 -6.215 1.479 1 95.56 15 LEU B CA 1
ATOM 2156 C C . LEU B 1 15 ? -4.414 -5.156 1.369 1 95.56 15 LEU B C 1
ATOM 2158 O O . LEU B 1 15 ? -3.232 -5.461 1.547 1 95.56 15 LEU B O 1
ATOM 2162 N N . ALA B 1 16 ? -4.82 -3.982 1.097 1 96.44 16 ALA B N 1
ATOM 2163 C CA . ALA B 1 16 ? -3.881 -2.869 0.98 1 96.44 16 ALA B CA 1
ATOM 2164 C C . ALA B 1 16 ? -3.133 -2.643 2.291 1 96.44 16 ALA B C 1
ATOM 2166 O O . ALA B 1 16 ? -1.918 -2.428 2.291 1 96.44 16 ALA B O 1
ATOM 2167 N N . LEU B 1 17 ? -3.85 -2.688 3.322 1 95.31 17 LEU B N 1
ATOM 2168 C CA . LEU B 1 17 ? -3.25 -2.477 4.637 1 95.31 17 LEU B CA 1
ATOM 2169 C C . LEU B 1 17 ? -2.193 -3.535 4.93 1 95.31 17 LEU B C 1
ATOM 2171 O O . LEU B 1 17 ? -1.124 -3.221 5.457 1 95.31 17 LEU B O 1
ATOM 2175 N N . ALA B 1 18 ? -2.438 -4.746 4.566 1 91.94 18 ALA B N 1
ATOM 2176 C CA . ALA B 1 18 ? -1.472 -5.828 4.738 1 91.94 18 ALA B CA 1
ATOM 2177 C C . ALA B 1 18 ? -0.196 -5.551 3.947 1 91.94 18 ALA B C 1
ATOM 2179 O O . ALA B 1 18 ? 0.91 -5.785 4.441 1 91.94 18 ALA B O 1
ATOM 2180 N N . ILE B 1 19 ? -0.369 -5.078 2.783 1 92.31 19 ILE B N 1
ATOM 2181 C CA . ILE B 1 19 ? 0.761 -4.785 1.909 1 92.31 19 ILE B CA 1
ATOM 2182 C C . ILE B 1 19 ? 1.605 -3.666 2.512 1 92.31 19 ILE B C 1
ATOM 2184 O O . ILE B 1 19 ? 2.832 -3.775 2.59 1 92.31 19 ILE B O 1
ATOM 2188 N N . ILE B 1 20 ? 0.975 -2.676 2.979 1 90.12 20 ILE B N 1
ATOM 2189 C CA . ILE B 1 20 ? 1.649 -1.459 3.414 1 90.12 20 ILE B CA 1
ATOM 2190 C C . ILE B 1 20 ? 2.348 -1.706 4.75 1 90.12 20 ILE B C 1
ATOM 2192 O O . ILE B 1 20 ? 3.432 -1.176 5 1 90.12 20 ILE B O 1
ATOM 2196 N N . THR B 1 21 ? 1.79 -2.539 5.512 1 89.06 21 THR B N 1
ATOM 2197 C CA . THR B 1 21 ? 2.297 -2.707 6.871 1 89.06 21 THR B CA 1
ATOM 2198 C C . THR B 1 21 ? 3.375 -3.787 6.918 1 89.06 21 THR B C 1
ATOM 2200 O O . THR B 1 21 ? 4.18 -3.828 7.848 1 89.06 21 THR B O 1
ATOM 2203 N N . GLU B 1 22 ? 3.361 -4.664 5.996 1 82.5 22 GLU B N 1
ATOM 2204 C CA . GLU B 1 22 ? 4.344 -5.746 6.012 1 82.5 22 GLU B CA 1
ATOM 2205 C C . GLU B 1 22 ? 5.723 -5.246 5.594 1 82.5 22 GLU B C 1
ATOM 2207 O O . GLU B 1 22 ? 5.895 -4.742 4.48 1 82.5 22 GLU B O 1
ATOM 2212 N N . ARG B 1 23 ? 6.699 -5.465 6.461 1 69.75 23 ARG B N 1
ATOM 2213 C CA . ARG B 1 23 ? 8.039 -4.938 6.246 1 69.75 23 ARG B CA 1
ATOM 2214 C C . ARG B 1 23 ? 8.992 -6.039 5.789 1 69.75 23 ARG B C 1
ATOM 2216 O O . ARG B 1 23 ? 10.062 -5.758 5.238 1 69.75 23 ARG B O 1
ATOM 2223 N N . ASP B 1 24 ? 8.586 -7.191 6.164 1 70.31 24 ASP B N 1
ATOM 2224 C CA . ASP B 1 24 ? 9.414 -8.328 5.781 1 70.31 24 ASP B CA 1
ATOM 2225 C C . ASP B 1 24 ? 9.047 -8.836 4.387 1 70.31 24 ASP B C 1
ATOM 2227 O O . ASP B 1 24 ? 7.969 -9.398 4.191 1 70.31 24 ASP B O 1
ATOM 2231 N N . PRO B 1 25 ? 9.922 -8.672 3.531 1 66.44 25 PRO B N 1
ATOM 2232 C CA . PRO B 1 25 ? 9.617 -9.078 2.158 1 66.44 25 PRO B CA 1
ATOM 2233 C C . PRO B 1 25 ? 9.289 -10.562 2.045 1 66.44 25 PRO B C 1
ATOM 2235 O O . PRO B 1 25 ? 8.523 -10.969 1.166 1 66.44 25 PRO B O 1
ATOM 2238 N N . VAL B 1 26 ? 9.734 -11.352 2.986 1 66.44 26 VAL B N 1
ATOM 2239 C CA . VAL B 1 26 ? 9.523 -12.797 2.945 1 66.44 26 VAL B CA 1
ATOM 2240 C C . VAL B 1 26 ? 8.07 -13.125 3.301 1 66.44 26 VAL B C 1
ATOM 2242 O O . VAL B 1 26 ? 7.539 -14.148 2.869 1 66.44 26 VAL B O 1
ATOM 2245 N N . GLN B 1 27 ? 7.449 -12.234 3.98 1 76.88 27 GLN B N 1
ATOM 2246 C CA . GLN B 1 27 ? 6.133 -12.539 4.531 1 76.88 27 GLN B CA 1
ATOM 2247 C C . GLN B 1 27 ? 5.027 -11.898 3.701 1 76.88 27 GLN B C 1
ATOM 2249 O O . GLN B 1 27 ? 3.844 -12.18 3.906 1 76.88 27 GLN B O 1
ATOM 2254 N N . VAL B 1 28 ? 5.344 -11.109 2.771 1 83.44 28 VAL B N 1
ATOM 2255 C CA . VAL B 1 28 ? 4.324 -10.312 2.094 1 83.44 28 VAL B CA 1
ATOM 2256 C C . VAL B 1 28 ? 3.402 -11.227 1.292 1 83.44 28 VAL B C 1
ATOM 2258 O O . VAL B 1 28 ? 2.178 -11.141 1.412 1 83.44 28 VAL B O 1
ATOM 2261 N N . TRP B 1 29 ? 3.934 -12.148 0.538 1 87.31 29 TRP B N 1
ATOM 2262 C CA . TRP B 1 29 ? 3.1 -12.945 -0.351 1 87.31 29 TRP B CA 1
ATOM 2263 C C . TRP B 1 29 ? 2.285 -13.969 0.438 1 87.31 29 TRP B C 1
ATOM 2265 O O . TRP B 1 29 ? 1.094 -14.156 0.18 1 87.31 29 TRP B O 1
ATOM 2275 N N . PRO B 1 30 ? 2.898 -14.664 1.422 1 86.12 30 PRO B N 1
ATOM 2276 C CA . PRO B 1 30 ? 2.049 -15.516 2.254 1 86.12 30 PRO B CA 1
ATOM 2277 C C . PRO B 1 30 ? 0.85 -14.766 2.836 1 86.12 30 PRO B C 1
ATOM 2279 O O . PRO B 1 30 ? -0.265 -15.297 2.846 1 86.12 30 PRO B O 1
ATOM 2282 N N . LEU B 1 31 ? 1.079 -13.609 3.277 1 87.56 31 LEU B N 1
ATOM 2283 C CA . LEU B 1 31 ? 0.005 -12.797 3.832 1 87.56 31 LEU B CA 1
ATOM 2284 C C . LEU B 1 31 ? -1.029 -12.461 2.762 1 87.56 31 LEU B C 1
ATOM 2286 O O . LEU B 1 31 ? -2.234 -12.492 3.025 1 87.56 31 LEU B O 1
ATOM 2290 N N . LEU B 1 32 ? -0.588 -12.109 1.592 1 90.94 32 LEU B N 1
ATOM 2291 C CA . LEU B 1 32 ? -1.492 -11.766 0.501 1 90.94 32 LEU B CA 1
ATOM 2292 C C . LEU B 1 32 ? -2.332 -12.969 0.087 1 90.94 32 LEU B C 1
ATOM 2294 O O . LEU B 1 32 ? -3.535 -12.836 -0.151 1 90.94 32 LEU B O 1
ATOM 2298 N N . MET B 1 33 ? -1.687 -14.094 0.026 1 90.62 33 MET B N 1
ATOM 2299 C CA . MET B 1 33 ? -2.414 -15.305 -0.333 1 90.62 33 MET B CA 1
ATOM 2300 C C . MET B 1 33 ? -3.492 -15.617 0.699 1 90.62 33 MET B C 1
ATOM 2302 O O . MET B 1 33 ? -4.598 -16.031 0.344 1 90.62 33 MET B O 1
ATOM 2306 N N . GLU B 1 34 ? -3.158 -15.445 1.9 1 90.62 34 GLU B N 1
ATOM 2307 C CA . GLU B 1 34 ? -4.129 -15.641 2.971 1 90.62 34 GLU B CA 1
ATOM 2308 C C . GLU B 1 34 ? -5.309 -14.68 2.83 1 90.62 34 GLU B C 1
ATOM 2310 O O . GLU B 1 34 ? -6.465 -15.094 2.949 1 90.62 34 GLU B O 1
ATOM 2315 N N . ARG B 1 35 ? -4.996 -13.422 2.596 1 92.19 35 ARG B N 1
ATOM 2316 C CA . ARG B 1 35 ? -6.047 -12.414 2.459 1 92.19 35 ARG B CA 1
ATOM 2317 C C . ARG B 1 35 ? -6.934 -12.711 1.258 1 92.19 35 ARG B C 1
ATOM 2319 O O . ARG B 1 35 ? -8.156 -12.57 1.334 1 92.19 35 ARG B O 1
ATOM 2326 N N . LEU B 1 36 ? -6.367 -13.078 0.148 1 93.06 36 LEU B N 1
ATOM 2327 C CA . LEU B 1 36 ? -7.133 -13.406 -1.051 1 93.06 36 LEU B CA 1
ATOM 2328 C C . LEU B 1 36 ? -8.078 -14.57 -0.788 1 93.06 36 LEU B C 1
ATOM 2330 O O . LEU B 1 36 ? -9.25 -14.523 -1.171 1 93.06 36 LEU B O 1
ATOM 2334 N N . THR B 1 37 ? -7.582 -15.562 -0.126 1 90.94 37 THR B N 1
ATOM 2335 C CA . THR B 1 37 ? -8.375 -16.75 0.145 1 90.94 37 THR B CA 1
ATOM 2336 C C . THR B 1 37 ? -9.531 -16.438 1.094 1 90.94 37 THR B C 1
ATOM 2338 O O . THR B 1 37 ? -10.625 -16.984 0.957 1 90.94 37 THR B O 1
ATOM 2341 N N . ALA B 1 38 ? -9.273 -15.594 2.027 1 89.81 38 ALA B N 1
ATOM 2342 C CA . ALA B 1 38 ? -10.305 -15.195 2.98 1 89.81 38 ALA B CA 1
ATOM 2343 C C . ALA B 1 38 ? -11.375 -14.336 2.307 1 89.81 38 ALA B C 1
ATOM 2345 O O . ALA B 1 38 ? -12.562 -14.477 2.596 1 89.81 38 ALA B O 1
ATOM 2346 N N . ASP B 1 39 ? -10.969 -13.516 1.432 1 92.5 39 ASP B N 1
ATOM 2347 C CA . ASP B 1 39 ? -11.867 -12.539 0.827 1 92.5 39 ASP B CA 1
ATOM 2348 C C . ASP B 1 39 ? -12.617 -13.141 -0.356 1 92.5 39 ASP B C 1
ATOM 2350 O O . ASP B 1 39 ? -13.711 -12.688 -0.699 1 92.5 39 ASP B O 1
ATOM 2354 N N . LEU B 1 40 ? -11.977 -13.992 -1.071 1 90.5 40 LEU B N 1
ATOM 2355 C CA . LEU B 1 40 ? -12.562 -14.82 -2.121 1 90.5 40 LEU B CA 1
ATOM 2356 C C . LEU B 1 40 ? -12.594 -16.281 -1.705 1 90.5 40 LEU B C 1
ATOM 2358 O O . LEU B 1 40 ? -11.68 -17.047 -2.029 1 90.5 40 LEU B O 1
ATOM 2362 N N . PRO B 1 41 ? -13.672 -16.562 -1.038 1 84.06 41 PRO B N 1
ATOM 2363 C CA . PRO B 1 41 ? -13.664 -17.922 -0.499 1 84.06 41 PRO B CA 1
ATOM 2364 C C . PRO B 1 41 ? -13.359 -18.984 -1.563 1 84.06 41 PRO B C 1
ATOM 2366 O O . PRO B 1 41 ? -14.156 -19.172 -2.49 1 84.06 41 PRO B O 1
ATOM 2369 N N . CYS B 1 42 ? -12.172 -19.516 -1.495 1 87.69 42 CYS B N 1
ATOM 2370 C CA . CYS B 1 42 ? -11.672 -20.578 -2.373 1 87.69 42 CYS B CA 1
ATOM 2371 C C . CYS B 1 42 ? -11.062 -21.719 -1.564 1 87.69 42 CYS B C 1
ATOM 2373 O O . CYS B 1 42 ? -10.766 -21.547 -0.379 1 87.69 42 CYS B O 1
ATOM 2375 N N . ASP B 1 43 ? -11.008 -22.859 -2.156 1 84.81 43 ASP B N 1
ATOM 2376 C CA . ASP B 1 43 ? -10.438 -24.031 -1.52 1 84.81 43 ASP B CA 1
ATOM 2377 C C . ASP B 1 43 ? -8.914 -24.031 -1.623 1 84.81 43 ASP B C 1
ATOM 2379 O O . ASP B 1 43 ? -8.227 -24.578 -0.761 1 84.81 43 ASP B O 1
ATOM 2383 N N . LEU B 1 44 ? -8.461 -23.438 -2.666 1 86.56 44 LEU B N 1
ATOM 2384 C CA . LEU B 1 44 ? -7.02 -23.422 -2.898 1 86.56 44 LEU B CA 1
ATOM 2385 C C . LEU B 1 44 ? -6.617 -22.203 -3.723 1 86.56 44 LEU B C 1
ATOM 2387 O O . LEU B 1 44 ? -7.289 -21.859 -4.695 1 86.56 44 LEU B O 1
ATOM 2391 N N . ALA B 1 45 ? -5.578 -21.578 -3.236 1 91.31 45 ALA B N 1
ATOM 2392 C CA . ALA B 1 45 ? -4.918 -20.531 -4.008 1 91.31 45 ALA B CA 1
ATOM 2393 C C . ALA B 1 45 ? -3.459 -20.875 -4.281 1 91.31 45 ALA B C 1
ATOM 2395 O O . ALA B 1 45 ? -2.734 -21.297 -3.375 1 91.31 45 ALA B O 1
ATOM 2396 N N . VAL B 1 46 ? -3.037 -20.75 -5.547 1 91.44 46 VAL B N 1
ATOM 2397 C CA . VAL B 1 46 ? -1.655 -21.062 -5.895 1 91.44 46 VAL B CA 1
ATOM 2398 C C . VAL B 1 46 ? -1.028 -19.875 -6.633 1 91.44 46 VAL B C 1
ATOM 2400 O O . VAL B 1 46 ? -1.662 -19.266 -7.5 1 91.44 46 VAL B O 1
ATOM 2403 N N . LEU B 1 47 ? 0.096 -19.5 -6.184 1 92.31 47 LEU B N 1
ATOM 2404 C CA . LEU B 1 47 ? 0.916 -18.531 -6.91 1 92.31 47 LEU B CA 1
ATOM 2405 C C . LEU B 1 47 ? 1.785 -19.234 -7.949 1 92.31 47 LEU B C 1
ATOM 2407 O O . LEU B 1 47 ? 2.66 -20.031 -7.598 1 92.31 47 LEU B O 1
ATOM 2411 N N . ILE B 1 48 ? 1.578 -18.906 -9.195 1 91.81 48 ILE B N 1
ATOM 2412 C CA . ILE B 1 48 ? 2.279 -19.641 -10.234 1 91.81 48 ILE B CA 1
ATOM 2413 C C . ILE B 1 48 ? 3.338 -18.75 -10.883 1 91.81 48 ILE B C 1
ATOM 2415 O O . ILE B 1 48 ? 3.199 -17.531 -10.906 1 91.81 48 ILE B O 1
ATOM 2419 N N . ASP B 1 49 ? 4.355 -19.266 -11.344 1 88.88 49 ASP B N 1
ATOM 2420 C CA . ASP B 1 49 ? 5.406 -18.734 -12.211 1 88.88 49 ASP B CA 1
ATOM 2421 C C . ASP B 1 49 ? 5.836 -19.781 -13.25 1 88.88 49 ASP B C 1
ATOM 2423 O O . ASP B 1 49 ? 6.605 -20.688 -12.938 1 88.88 49 ASP B O 1
ATOM 2427 N N . LEU B 1 50 ? 5.371 -19.562 -14.469 1 90.94 50 LEU B N 1
ATOM 2428 C CA . LEU B 1 50 ? 5.48 -20.609 -15.484 1 90.94 50 LEU B CA 1
ATOM 2429 C C . LEU B 1 50 ? 6.281 -20.109 -16.688 1 90.94 50 LEU B C 1
ATOM 2431 O O . LEU B 1 50 ? 6.148 -18.953 -17.094 1 90.94 50 LEU B O 1
ATOM 2435 N N . ASP B 1 51 ? 7.098 -20.953 -17.172 1 88.94 51 ASP B N 1
ATOM 2436 C CA . ASP B 1 51 ? 7.715 -20.766 -18.484 1 88.94 51 ASP B CA 1
ATOM 2437 C C . ASP B 1 51 ? 6.902 -21.469 -19.578 1 88.94 51 ASP B C 1
ATOM 2439 O O . ASP B 1 51 ? 6.992 -22.688 -19.734 1 88.94 51 ASP B O 1
ATOM 2443 N N . TRP B 1 52 ? 6.215 -20.75 -20.297 1 93.88 52 TRP B N 1
ATOM 2444 C CA . TRP B 1 52 ? 5.25 -21.297 -21.25 1 93.88 52 TRP B CA 1
ATOM 2445 C C . TRP B 1 52 ? 5.949 -22.094 -22.344 1 93.88 52 TRP B C 1
ATOM 2447 O O . TRP B 1 52 ? 5.5 -23.172 -22.719 1 93.88 52 TRP B O 1
ATOM 2457 N N . ASN B 1 53 ? 7.051 -21.547 -22.875 1 91 53 ASN B N 1
ATOM 2458 C CA . ASN B 1 53 ? 7.773 -22.203 -23.969 1 91 53 ASN B CA 1
ATOM 2459 C C . ASN B 1 53 ? 8.43 -23.5 -23.5 1 91 53 ASN B C 1
ATOM 2461 O O . ASN B 1 53 ? 8.391 -24.516 -24.203 1 91 53 ASN B O 1
ATOM 2465 N N . ALA B 1 54 ? 8.93 -23.438 -22.297 1 86.88 54 ALA B N 1
ATOM 2466 C CA . ALA B 1 54 ? 9.633 -24.594 -21.781 1 86.88 54 ALA B CA 1
ATOM 2467 C C . ALA B 1 54 ? 8.656 -25.625 -21.219 1 86.88 54 ALA B C 1
ATOM 2469 O O . ALA B 1 54 ? 9.016 -26.781 -21 1 86.88 54 ALA B O 1
ATOM 2470 N N . GLY B 1 55 ? 7.453 -25.203 -20.938 1 89.81 55 GLY B N 1
ATOM 2471 C CA . GLY B 1 55 ? 6.477 -26.094 -20.312 1 89.81 55 GLY B CA 1
ATOM 2472 C C . GLY B 1 55 ? 6.824 -26.453 -18.875 1 89.81 55 GLY B C 1
ATOM 2473 O O . GLY B 1 55 ? 6.566 -27.578 -18.438 1 89.81 55 GLY B O 1
ATOM 2474 N N . THR B 1 56 ? 7.516 -25.594 -18.188 1 84.56 56 THR B N 1
ATOM 2475 C CA . THR B 1 56 ? 7.926 -25.797 -16.812 1 84.56 56 THR B CA 1
ATOM 2476 C C . THR B 1 56 ? 7.496 -24.609 -15.945 1 84.56 56 THR B C 1
ATOM 2478 O O . THR B 1 56 ? 7.012 -23.594 -16.453 1 84.56 56 THR B O 1
ATOM 2481 N N . GLY B 1 57 ? 7.559 -24.875 -14.664 1 83.5 57 GLY B N 1
ATOM 2482 C CA . GLY B 1 57 ? 7.242 -23.766 -13.773 1 83.5 57 GLY B CA 1
ATOM 2483 C C . GLY B 1 57 ? 7.016 -24.219 -12.336 1 83.5 57 GLY B C 1
ATOM 2484 O O . GLY B 1 57 ? 7.238 -25.391 -12 1 83.5 57 GLY B O 1
ATOM 2485 N N . HIS B 1 58 ? 6.609 -23.234 -11.578 1 80.5 58 HIS B N 1
ATOM 2486 C CA . HIS B 1 58 ? 6.418 -23.453 -10.156 1 80.5 58 HIS B CA 1
ATOM 2487 C C . HIS B 1 58 ? 5.043 -22.969 -9.703 1 80.5 58 HIS B C 1
ATOM 2489 O O . HIS B 1 58 ? 4.473 -22.047 -10.297 1 80.5 58 HIS B O 1
ATOM 2495 N N . ALA B 1 59 ? 4.609 -23.688 -8.75 1 86.56 59 ALA B N 1
ATOM 2496 C CA . ALA B 1 59 ? 3.385 -23.312 -8.055 1 86.56 59 ALA B CA 1
ATOM 2497 C C . ALA B 1 59 ? 3.588 -23.312 -6.543 1 86.56 59 ALA B C 1
ATOM 2499 O O . ALA B 1 59 ? 4.086 -24.281 -5.98 1 86.56 59 ALA B O 1
ATOM 2500 N N . LEU B 1 60 ? 3.279 -22.172 -5.988 1 84.75 60 LEU B N 1
ATOM 2501 C CA . LEU B 1 60 ? 3.441 -22.031 -4.547 1 84.75 60 LEU B CA 1
ATOM 2502 C C . LEU B 1 60 ? 2.086 -21.922 -3.855 1 84.75 60 LEU B C 1
ATOM 2504 O O . LEU B 1 60 ? 1.161 -21.312 -4.383 1 84.75 60 LEU B O 1
ATOM 2508 N N . THR B 1 61 ? 2.031 -22.609 -2.738 1 83.38 61 THR B N 1
ATOM 2509 C CA . THR B 1 61 ? 0.833 -22.531 -1.91 1 83.38 61 THR B CA 1
ATOM 2510 C C . THR B 1 61 ? 1.196 -22.531 -0.428 1 83.38 61 THR B C 1
ATOM 2512 O O . THR B 1 61 ? 2.336 -22.828 -0.065 1 83.38 61 THR B O 1
ATOM 2515 N N . GLY B 1 62 ? 0.272 -22.109 0.29 1 75.62 62 GLY B N 1
ATOM 2516 C CA . GLY B 1 62 ? 0.485 -22.047 1.727 1 75.62 62 GLY B CA 1
ATOM 2517 C C . GLY B 1 62 ? 0.14 -20.703 2.32 1 75.62 62 GLY B C 1
ATOM 2518 O O . GLY B 1 62 ? -0.203 -19.766 1.594 1 75.62 62 GLY B O 1
ATOM 2519 N N . ALA B 1 63 ? -0.084 -20.422 3.617 1 66 63 ALA B N 1
ATOM 2520 C CA . ALA B 1 63 ? -0.426 -19.266 4.449 1 66 63 ALA B CA 1
ATOM 2521 C C . ALA B 1 63 ? -0.484 -19.656 5.926 1 66 63 ALA B C 1
ATOM 2523 O O . ALA B 1 63 ? -0.798 -20.812 6.262 1 66 63 ALA B O 1
ATOM 2524 N N . PRO B 1 64 ? -0.07 -18.953 6.793 1 63.22 64 PRO B N 1
ATOM 2525 C CA . PRO B 1 64 ? 0.166 -17.531 6.574 1 63.22 64 PRO B CA 1
ATOM 2526 C C . PRO B 1 64 ? 1.647 -17.156 6.617 1 63.22 64 PRO B C 1
ATOM 2528 O O . PRO B 1 64 ? 2.025 -16.047 6.223 1 63.22 64 PRO B O 1
ATOM 2531 N N . ASP B 1 65 ? 2.506 -18.109 7.012 1 68.19 65 ASP B N 1
ATOM 2532 C CA . ASP B 1 65 ? 3.869 -17.688 7.32 1 68.19 65 ASP B CA 1
ATOM 2533 C C . ASP B 1 65 ? 4.797 -17.922 6.133 1 68.19 65 ASP B C 1
ATOM 2535 O O . ASP B 1 65 ? 5.719 -17.141 5.895 1 68.19 65 ASP B O 1
ATOM 2539 N N . TRP B 1 66 ? 4.449 -19.109 5.465 1 69.94 66 TRP B N 1
ATOM 2540 C CA . TRP B 1 66 ? 5.375 -19.438 4.387 1 69.94 66 TRP B CA 1
ATOM 2541 C C . TRP B 1 66 ? 4.641 -20.062 3.209 1 69.94 66 TRP B C 1
ATOM 2543 O O . TRP B 1 66 ? 3.621 -20.734 3.391 1 69.94 66 TRP B O 1
ATOM 2553 N N . LEU B 1 67 ? 5.207 -19.641 2.008 1 76.81 67 LEU B N 1
ATOM 2554 C CA . LEU B 1 67 ? 4.723 -20.328 0.822 1 76.81 67 LEU B CA 1
ATOM 2555 C C . LEU B 1 67 ? 5.637 -21.5 0.47 1 76.81 67 LEU B C 1
ATOM 2557 O O . LEU B 1 67 ? 6.859 -21.359 0.468 1 76.81 67 LEU B O 1
ATOM 2561 N N . HIS B 1 68 ? 4.977 -22.625 0.262 1 73.81 68 HIS B N 1
ATOM 2562 C CA . HIS B 1 68 ? 5.711 -23.828 -0.085 1 73.81 68 HIS B CA 1
ATOM 2563 C C . HIS B 1 68 ? 5.41 -24.266 -1.515 1 73.81 68 HIS B C 1
ATOM 2565 O O . HIS B 1 68 ? 4.34 -23.969 -2.047 1 73.81 68 HIS B O 1
ATOM 2571 N N . GLU B 1 69 ? 6.332 -25 -2.023 1 75.62 69 GLU B N 1
ATOM 2572 C CA . GLU B 1 69 ? 6.129 -25.547 -3.355 1 75.62 69 GLU B CA 1
ATOM 2573 C C . GLU B 1 69 ? 5.051 -26.625 -3.346 1 75.62 69 GLU B C 1
ATOM 2575 O O . GLU B 1 69 ? 5.098 -27.562 -2.535 1 75.62 69 GLU B O 1
ATOM 2580 N N . ALA B 1 70 ? 4.121 -26.391 -4.207 1 78.12 70 ALA B N 1
ATOM 2581 C CA . ALA B 1 70 ? 3.137 -27.453 -4.418 1 78.12 70 ALA B CA 1
ATOM 2582 C C . ALA B 1 70 ? 3.668 -28.516 -5.383 1 78.12 70 ALA B C 1
ATOM 2584 O O . ALA B 1 70 ? 4.395 -28.188 -6.324 1 78.12 70 ALA B O 1
ATOM 2585 N N . PRO B 1 71 ? 3.375 -29.75 -5.094 1 77.44 71 PRO B N 1
ATOM 2586 C CA . PRO B 1 71 ? 3.848 -30.812 -5.98 1 77.44 71 PRO B CA 1
ATOM 2587 C C . PRO B 1 71 ? 3.049 -30.906 -7.277 1 77.44 71 PRO B C 1
ATOM 2589 O O . PRO B 1 71 ? 2.402 -31.922 -7.547 1 77.44 71 PRO B O 1
ATOM 2592 N N . LEU B 1 72 ? 3.197 -29.922 -8.094 1 83.81 72 LEU B N 1
ATOM 2593 C CA . LEU B 1 72 ? 2.375 -29.828 -9.289 1 83.81 72 LEU B CA 1
ATOM 2594 C C . LEU B 1 72 ? 3.242 -29.812 -10.547 1 83.81 72 LEU B C 1
ATOM 2596 O O . LEU B 1 72 ? 2.762 -29.5 -11.633 1 83.81 72 LEU B O 1
ATOM 2600 N N . ASP B 1 73 ? 4.465 -30.219 -10.453 1 79.75 73 ASP B N 1
ATOM 2601 C CA . ASP B 1 73 ? 5.398 -30.156 -11.578 1 79.75 73 ASP B CA 1
ATOM 2602 C C . ASP B 1 73 ? 4.926 -31.047 -12.727 1 79.75 73 ASP B C 1
ATOM 2604 O O . ASP B 1 73 ? 4.926 -30.625 -13.883 1 79.75 73 ASP B O 1
ATOM 2608 N N . ALA B 1 74 ? 4.551 -32.25 -12.383 1 84.44 74 ALA B N 1
ATOM 2609 C CA . ALA B 1 74 ? 4.113 -33.188 -13.406 1 84.44 74 ALA B CA 1
ATOM 2610 C C . ALA B 1 74 ? 2.848 -32.688 -14.102 1 84.44 74 ALA B C 1
ATOM 2612 O O . ALA B 1 74 ? 2.719 -32.812 -15.32 1 84.44 74 ALA B O 1
ATOM 2613 N N . LEU B 1 75 ? 1.996 -32.188 -13.305 1 90.38 75 LEU B N 1
ATOM 2614 C CA . LEU B 1 75 ? 0.753 -31.672 -13.852 1 90.38 75 LEU B CA 1
ATOM 2615 C C . LEU B 1 75 ? 1.028 -30.484 -14.773 1 90.38 75 LEU B C 1
ATOM 2617 O O . LEU B 1 75 ? 0.464 -30.406 -15.867 1 90.38 75 LEU B O 1
ATOM 2621 N N . ILE B 1 76 ? 1.857 -29.609 -14.352 1 90.75 76 ILE B N 1
ATOM 2622 C CA . ILE B 1 76 ? 2.232 -28.438 -15.125 1 90.75 76 ILE B CA 1
ATOM 2623 C C . ILE B 1 76 ? 2.877 -28.875 -16.438 1 90.75 76 ILE B C 1
ATOM 2625 O O . ILE B 1 76 ? 2.451 -28.438 -17.516 1 90.75 76 ILE B O 1
ATOM 2629 N N . HIS B 1 77 ? 3.793 -29.719 -16.359 1 90.19 77 HIS B N 1
ATOM 2630 C CA . HIS B 1 77 ? 4.523 -30.172 -17.547 1 90.19 77 HIS B CA 1
ATOM 2631 C C . HIS B 1 77 ? 3.586 -30.828 -18.562 1 90.19 77 HIS B C 1
ATOM 2633 O O . HIS B 1 77 ? 3.672 -30.547 -19.75 1 90.19 77 HIS B O 1
ATOM 2639 N N . ALA B 1 78 ? 2.668 -31.531 -18.062 1 92.88 78 ALA B N 1
ATOM 2640 C CA . ALA B 1 78 ? 1.832 -32.344 -18.938 1 92.88 78 ALA B CA 1
ATOM 2641 C C . ALA B 1 78 ? 0.647 -31.547 -19.469 1 92.88 78 ALA B C 1
ATOM 2643 O O . ALA B 1 78 ? 0.181 -31.797 -20.594 1 92.88 78 ALA B O 1
ATOM 2644 N N . HIS B 1 79 ? 0.182 -30.578 -18.688 1 92.88 79 HIS B N 1
ATOM 2645 C CA . HIS B 1 79 ? -1.176 -30.156 -19.016 1 92.88 79 HIS B CA 1
ATOM 2646 C C . HIS B 1 79 ? -1.293 -28.641 -19.031 1 92.88 79 HIS B C 1
ATOM 2648 O O . HIS B 1 79 ? -2.346 -28.094 -19.391 1 92.88 79 HIS B O 1
ATOM 2654 N N . MET B 1 80 ? -0.236 -27.875 -18.75 1 93.5 80 MET B N 1
ATOM 2655 C CA . MET B 1 80 ? -0.416 -26.422 -18.641 1 93.5 80 MET B CA 1
ATOM 2656 C C . MET B 1 80 ? -0.849 -25.828 -19.969 1 93.5 80 MET B C 1
ATOM 2658 O O . MET B 1 80 ? -1.642 -24.891 -20 1 93.5 80 MET B O 1
ATOM 2662 N N . ARG B 1 81 ? -0.424 -26.391 -21.062 1 93.88 81 ARG B N 1
ATOM 2663 C CA . ARG B 1 81 ? -0.685 -25.828 -22.375 1 93.88 81 ARG B CA 1
ATOM 2664 C C . ARG B 1 81 ? -2.121 -26.094 -22.812 1 93.88 81 ARG B C 1
ATOM 2666 O O . ARG B 1 81 ? -2.613 -25.469 -23.766 1 93.88 81 ARG B O 1
ATOM 2673 N N . SER B 1 82 ? -2.73 -27.016 -22.203 1 93.38 82 SER B N 1
ATOM 2674 C CA . SER B 1 82 ? -4.125 -27.312 -22.5 1 93.38 82 SER B CA 1
ATOM 2675 C C . SER B 1 82 ? -5.066 -26.562 -21.562 1 93.38 82 SER B C 1
ATOM 2677 O O . SER B 1 82 ? -6.289 -26.625 -21.734 1 93.38 82 SER B O 1
ATOM 2679 N N . HIS B 1 83 ? -4.57 -25.953 -20.547 1 94.69 83 HIS B N 1
ATOM 2680 C CA . HIS B 1 83 ? -5.383 -25.219 -19.578 1 94.69 83 HIS B CA 1
ATOM 2681 C C . HIS B 1 83 ? -5.953 -23.953 -20.188 1 94.69 83 HIS B C 1
ATOM 2683 O O . HIS B 1 83 ? -5.203 -23.047 -20.562 1 94.69 83 HIS B O 1
ATOM 2689 N N . PRO B 1 84 ? -7.215 -23.781 -20.203 1 95.5 84 PRO B N 1
ATOM 2690 C CA . PRO B 1 84 ? -7.824 -22.703 -20.969 1 95.5 84 PRO B CA 1
ATOM 2691 C C . PRO B 1 84 ? -7.398 -21.312 -20.484 1 95.5 84 PRO B C 1
ATOM 2693 O O . PRO B 1 84 ? -7.145 -20.422 -21.297 1 95.5 84 PRO B O 1
ATOM 2696 N N . LEU B 1 85 ? -7.359 -21.094 -19.25 1 96.56 85 LEU B N 1
ATOM 2697 C CA . LEU B 1 85 ? -6.953 -19.797 -18.719 1 96.56 85 LEU B CA 1
ATOM 2698 C C . LEU B 1 85 ? -5.512 -19.469 -19.109 1 96.56 85 LEU B C 1
ATOM 2700 O O . LEU B 1 85 ? -5.227 -18.375 -19.578 1 96.56 85 LEU B O 1
ATOM 2704 N N . LEU B 1 86 ? -4.656 -20.453 -18.891 1 96.5 86 LEU B N 1
ATOM 2705 C CA . LEU B 1 86 ? -3.252 -20.234 -19.219 1 96.5 86 LEU B CA 1
ATOM 2706 C C . LEU B 1 86 ? -3.07 -20.016 -20.719 1 96.5 86 LEU B C 1
ATOM 2708 O O . LEU B 1 86 ? -2.289 -19.156 -21.125 1 96.5 86 LEU B O 1
ATOM 2712 N N . GLN B 1 87 ? -3.766 -20.75 -21.5 1 95.81 87 GLN B N 1
ATOM 2713 C CA . GLN B 1 87 ? -3.725 -20.562 -22.938 1 95.81 87 GLN B CA 1
ATOM 2714 C C . GLN B 1 87 ? -4.145 -19.141 -23.312 1 95.81 87 GLN B C 1
ATOM 2716 O O . GLN B 1 87 ? -3.5 -18.5 -24.156 1 95.81 87 GLN B O 1
ATOM 2721 N N . HIS B 1 88 ? -5.199 -18.75 -22.797 1 96.81 88 HIS B N 1
ATOM 2722 C CA . HIS B 1 88 ? -5.695 -17.422 -23.094 1 96.81 88 HIS B CA 1
ATOM 2723 C C . HIS B 1 88 ? -4.641 -16.359 -22.781 1 96.81 88 HIS B C 1
ATOM 2725 O O . HIS B 1 88 ? -4.352 -15.508 -23.641 1 96.81 88 HIS B O 1
ATOM 2731 N N . TYR B 1 89 ? -4.098 -16.422 -21.609 1 96.69 89 TYR B N 1
ATOM 2732 C CA . TYR B 1 89 ? -3.135 -15.406 -21.188 1 96.69 89 TYR B CA 1
ATOM 2733 C C . TYR B 1 89 ? -1.859 -15.492 -22.016 1 96.69 89 TYR B C 1
ATOM 2735 O O . TYR B 1 89 ? -1.267 -14.469 -22.359 1 96.69 89 TYR B O 1
ATOM 2743 N N . ALA B 1 90 ? -1.406 -16.688 -22.328 1 95.38 90 ALA B N 1
ATOM 2744 C CA . ALA B 1 90 ? -0.211 -16.875 -23.156 1 95.38 90 ALA B CA 1
ATOM 2745 C C . ALA B 1 90 ? -0.408 -16.297 -24.547 1 95.38 90 ALA B C 1
ATOM 2747 O O . ALA B 1 90 ? 0.505 -15.68 -25.109 1 95.38 90 ALA B O 1
ATOM 2748 N N . ARG B 1 91 ? -1.564 -16.438 -25.094 1 93.81 91 ARG B N 1
ATOM 2749 C CA . ARG B 1 91 ? -1.853 -16.047 -26.469 1 93.81 91 ARG B CA 1
ATOM 2750 C C . ARG B 1 91 ? -2.133 -14.547 -26.578 1 93.81 91 ARG B C 1
ATOM 2752 O O . ARG B 1 91 ? -1.744 -13.906 -27.547 1 93.81 91 ARG B O 1
ATOM 2759 N N . THR B 1 92 ? -2.768 -14 -25.562 1 94.44 92 THR B N 1
ATOM 2760 C CA . THR B 1 92 ? -3.312 -12.656 -25.734 1 94.44 92 THR B CA 1
ATOM 2761 C C . THR B 1 92 ? -2.494 -11.641 -24.938 1 94.44 92 THR B C 1
ATOM 2763 O O . THR B 1 92 ? -2.559 -10.438 -25.203 1 94.44 92 THR B O 1
ATOM 2766 N N . GLY B 1 93 ? -1.865 -12.102 -23.906 1 93.31 93 GLY B N 1
ATOM 2767 C CA . GLY B 1 93 ? -1.218 -11.172 -23 1 93.31 93 GLY B CA 1
ATOM 2768 C C . GLY B 1 93 ? -2.199 -10.406 -22.141 1 93.31 93 GLY B C 1
ATOM 2769 O O . GLY B 1 93 ? -1.842 -9.391 -21.531 1 93.31 93 GLY B O 1
ATOM 2770 N N . ASP B 1 94 ? -3.373 -10.867 -22.109 1 94 94 ASP B N 1
ATOM 2771 C CA . ASP B 1 94 ? -4.445 -10.266 -21.312 1 94 94 ASP B CA 1
ATOM 2772 C C . ASP B 1 94 ? -4.109 -10.281 -19.828 1 94 94 ASP B C 1
ATOM 2774 O O . ASP B 1 94 ? -3.494 -11.234 -19.344 1 94 94 ASP B O 1
ATOM 2778 N N . THR B 1 95 ? -4.5 -9.211 -19.109 1 94.5 95 THR B N 1
ATOM 2779 C CA . THR B 1 95 ? -4.215 -9.148 -17.688 1 94.5 95 THR B CA 1
ATOM 2780 C C . THR B 1 95 ? -5.508 -9.07 -16.875 1 94.5 95 THR B C 1
ATOM 2782 O O . THR B 1 95 ? -5.477 -8.82 -15.672 1 94.5 95 THR B O 1
ATOM 2785 N N . THR B 1 96 ? -6.562 -9.242 -17.531 1 96.44 96 THR B N 1
ATOM 2786 C CA . THR B 1 96 ? -7.859 -9.219 -16.859 1 96.44 96 THR B CA 1
ATOM 2787 C C . THR B 1 96 ? -8.109 -10.523 -16.125 1 96.44 96 THR B C 1
ATOM 2789 O O . THR B 1 96 ? -7.887 -11.609 -16.672 1 96.44 96 THR B O 1
ATOM 2792 N N . PRO B 1 97 ? -8.547 -10.422 -14.859 1 98.06 97 PRO B N 1
ATOM 2793 C CA . PRO B 1 97 ? -8.969 -11.656 -14.203 1 98.06 97 PRO B CA 1
ATOM 2794 C C . PRO B 1 97 ? -10.125 -12.344 -14.93 1 98.06 97 PRO B C 1
ATOM 2796 O O . PRO B 1 97 ? -11.094 -11.688 -15.312 1 98.06 97 PRO B O 1
ATOM 2799 N N . LEU B 1 98 ? -9.969 -13.617 -15.133 1 97.5 98 LEU B N 1
ATOM 2800 C CA . LEU B 1 98 ? -10.992 -14.398 -15.812 1 97.5 98 LEU B CA 1
ATOM 2801 C C . LEU B 1 98 ? -11.281 -15.695 -15.07 1 97.5 98 LEU B C 1
ATOM 2803 O O . LEU B 1 98 ? -10.398 -16.234 -14.391 1 97.5 98 LEU B O 1
ATOM 2807 N N . THR B 1 99 ? -12.492 -16.141 -15.273 1 96.12 99 THR B N 1
ATOM 2808 C CA . THR B 1 99 ? -12.875 -17.438 -14.727 1 96.12 99 THR B CA 1
ATOM 2809 C C . THR B 1 99 ? -12.773 -18.516 -15.797 1 96.12 99 THR B C 1
ATOM 2811 O O . THR B 1 99 ? -12.836 -18.234 -17 1 96.12 99 THR B O 1
ATOM 2814 N N . MET B 1 100 ? -12.617 -19.75 -15.234 1 93.44 100 MET B N 1
ATOM 2815 C CA . MET B 1 100 ? -12.633 -20.875 -16.141 1 93.44 100 MET B CA 1
ATOM 2816 C C . MET B 1 100 ? -13.914 -20.906 -16.969 1 93.44 100 MET B C 1
ATOM 2818 O O . MET B 1 100 ? -13.883 -21.188 -18.172 1 93.44 100 MET B O 1
ATOM 2822 N N . ASP B 1 101 ? -14.984 -20.5 -16.422 1 90.38 101 ASP B N 1
ATOM 2823 C CA . ASP B 1 101 ? -16.281 -20.516 -17.078 1 90.38 101 ASP B CA 1
ATOM 2824 C C . ASP B 1 101 ? -16.312 -19.547 -18.25 1 90.38 101 ASP B C 1
ATOM 2826 O O . ASP B 1 101 ? -17.047 -19.766 -19.219 1 90.38 101 ASP B O 1
ATOM 2830 N N . GLU B 1 102 ? -15.539 -18.562 -18.172 1 93.75 102 GLU B N 1
ATOM 2831 C CA . GLU B 1 102 ? -15.547 -17.531 -19.203 1 93.75 102 GLU B CA 1
ATOM 2832 C C . GLU B 1 102 ? -14.719 -17.953 -20.406 1 93.75 102 GLU B C 1
ATOM 2834 O O . GLU B 1 102 ? -14.922 -17.438 -21.516 1 93.75 102 GLU B O 1
ATOM 2839 N N . VAL B 1 103 ? -13.797 -18.938 -20.172 1 94.69 103 VAL B N 1
ATOM 2840 C CA . VAL B 1 103 ? -12.844 -19.156 -21.25 1 94.69 103 VAL B CA 1
ATOM 2841 C C . VAL B 1 103 ? -12.906 -20.609 -21.703 1 94.69 103 VAL B C 1
ATOM 2843 O O . VAL B 1 103 ? -12.445 -20.938 -22.797 1 94.69 103 VAL B O 1
ATOM 2846 N N . ALA B 1 104 ? -13.375 -21.453 -20.875 1 93.19 104 ALA B N 1
ATOM 2847 C CA . ALA B 1 104 ? -13.367 -22.875 -21.188 1 93.19 104 ALA B CA 1
ATOM 2848 C C . ALA B 1 104 ? -14.523 -23.234 -22.125 1 93.19 104 ALA B C 1
ATOM 2850 O O . ALA B 1 104 ? -15.594 -22.641 -22.062 1 93.19 104 ALA B O 1
ATOM 2851 N N . ASP B 1 105 ? -14.195 -24.156 -22.953 1 91.81 105 ASP B N 1
ATOM 2852 C CA . ASP B 1 105 ? -15.25 -24.734 -23.781 1 91.81 105 ASP B CA 1
ATOM 2853 C C . ASP B 1 105 ? -15.578 -26.156 -23.312 1 91.81 105 ASP B C 1
ATOM 2855 O O . ASP B 1 105 ? -15.031 -26.641 -22.328 1 91.81 105 ASP B O 1
ATOM 2859 N N . ASP B 1 106 ? -16.531 -26.828 -24.062 1 91 106 ASP B N 1
ATOM 2860 C CA . ASP B 1 106 ? -17.031 -28.141 -23.656 1 91 106 ASP B CA 1
ATOM 2861 C C . ASP B 1 106 ? -15.922 -29.188 -23.672 1 91 106 ASP B C 1
ATOM 2863 O O . ASP B 1 106 ? -15.922 -30.125 -22.875 1 91 106 ASP B O 1
ATOM 2867 N N . ARG B 1 107 ? -15 -29.031 -24.531 1 91.38 107 ARG B N 1
ATOM 2868 C CA . ARG B 1 107 ? -13.906 -29.984 -24.672 1 91.38 107 ARG B CA 1
ATOM 2869 C C . ARG B 1 107 ? -13.039 -30.016 -23.422 1 91.38 107 ARG B C 1
ATOM 2871 O O . ARG B 1 107 ? -12.531 -31.078 -23.031 1 91.38 107 ARG B O 1
ATOM 2878 N N . TRP B 1 108 ? -12.883 -28.922 -22.766 1 91.31 108 TRP B N 1
ATOM 2879 C CA . TRP B 1 108 ? -12.086 -28.828 -21.547 1 91.31 108 TRP B CA 1
ATOM 2880 C C . TRP B 1 108 ? -12.672 -29.703 -20.453 1 91.31 108 TRP B C 1
ATOM 2882 O O . TRP B 1 108 ? -11.953 -30.5 -19.844 1 91.31 108 TRP B O 1
ATOM 2892 N N . TRP B 1 109 ? -13.922 -29.656 -20.312 1 88.12 109 TRP B N 1
ATOM 2893 C CA . TRP B 1 109 ? -14.578 -30.312 -19.188 1 88.12 109 TRP B CA 1
ATOM 2894 C C . TRP B 1 109 ? -14.594 -31.828 -19.359 1 88.12 109 TRP B C 1
ATOM 2896 O O . TRP B 1 109 ? -14.789 -32.562 -18.391 1 88.12 109 TRP B O 1
ATOM 2906 N N . LYS B 1 110 ? -14.336 -32.219 -20.562 1 90.19 110 LYS B N 1
ATOM 2907 C CA . LYS B 1 110 ? -14.328 -33.656 -20.875 1 90.19 110 LYS B CA 1
ATOM 2908 C C . LYS B 1 110 ? -12.914 -34.156 -21.094 1 90.19 110 LYS B C 1
ATOM 2910 O O . LYS B 1 110 ? -12.703 -35.375 -21.344 1 90.19 110 LYS B O 1
ATOM 2915 N N . GLY B 1 111 ? -11.977 -33.312 -20.953 1 90.19 111 GLY B N 1
ATOM 2916 C CA . GLY B 1 111 ? -10.617 -33.625 -21.359 1 90.19 111 GLY B CA 1
ATOM 2917 C C . GLY B 1 111 ? -9.789 -34.219 -20.219 1 90.19 111 GLY B C 1
ATOM 2918 O O . GLY B 1 111 ? -10.195 -34.156 -19.062 1 90.19 111 GLY B O 1
ATOM 2919 N N . GLU B 1 112 ? -8.641 -34.781 -20.625 1 91 112 GLU B N 1
ATOM 2920 C CA . GLU B 1 112 ? -7.711 -35.406 -19.688 1 91 112 GLU B CA 1
ATOM 2921 C C . GLU B 1 112 ? -7.102 -34.375 -18.734 1 91 112 GLU B C 1
ATOM 2923 O O . GLU B 1 112 ? -6.883 -34.688 -17.562 1 91 112 GLU B O 1
ATOM 2928 N N . ALA B 1 113 ? -6.832 -33.281 -19.25 1 90.06 113 ALA B N 1
ATOM 2929 C CA . ALA B 1 113 ? -6.215 -32.219 -18.422 1 90.06 113 ALA B CA 1
ATOM 2930 C C . ALA B 1 113 ? -7.125 -31.828 -17.266 1 90.06 113 ALA B C 1
ATOM 2932 O O . ALA B 1 113 ? -6.66 -31.625 -16.141 1 90.06 113 ALA B O 1
ATOM 2933 N N . TYR B 1 114 ? -8.383 -31.766 -17.531 1 90.38 114 TYR B N 1
ATOM 2934 C CA . TYR B 1 114 ? -9.359 -31.453 -16.5 1 90.38 114 TYR B CA 1
ATOM 2935 C C . TYR B 1 114 ? -9.383 -32.531 -15.43 1 90.38 114 TYR B C 1
ATOM 2937 O O . TYR B 1 114 ? -9.352 -32.25 -14.234 1 90.38 114 TYR B O 1
ATOM 2945 N N . ARG B 1 115 ? -9.492 -33.719 -15.875 1 90.88 115 ARG B N 1
ATOM 2946 C CA . ARG B 1 115 ? -9.547 -34.844 -14.945 1 90.88 115 ARG B CA 1
ATOM 2947 C C . ARG B 1 115 ? -8.289 -34.906 -14.094 1 90.88 115 ARG B C 1
ATOM 2949 O O . ARG B 1 115 ? -8.359 -35.156 -12.883 1 90.88 115 ARG B O 1
ATOM 2956 N N . ALA B 1 116 ? -7.191 -34.719 -14.742 1 89.12 116 ALA B N 1
ATOM 2957 C CA . ALA B 1 116 ? -5.914 -34.75 -14.031 1 89.12 116 ALA B CA 1
ATOM 2958 C C . ALA B 1 116 ? -5.852 -33.625 -12.984 1 89.12 116 ALA B C 1
ATOM 2960 O O . ALA B 1 116 ? -5.387 -33.875 -11.867 1 89.12 116 ALA B O 1
ATOM 2961 N N . GLY B 1 117 ? -6.285 -32.438 -13.328 1 87.19 117 GLY B N 1
ATOM 2962 C CA . GLY B 1 117 ? -6.328 -31.344 -12.391 1 87.19 117 GLY B CA 1
ATOM 2963 C C . GLY B 1 117 ? -7.289 -31.562 -11.242 1 87.19 117 GLY B C 1
ATOM 2964 O O . GLY B 1 117 ? -6.965 -31.281 -10.086 1 87.19 117 GLY B O 1
ATOM 2965 N N . LYS B 1 118 ? -8.43 -32.031 -11.57 1 87 118 LYS B N 1
ATOM 2966 C CA . LYS B 1 118 ? -9.422 -32.312 -10.547 1 87 118 LYS B CA 1
ATOM 2967 C C . LYS B 1 118 ? -8.891 -33.312 -9.539 1 87 118 LYS B C 1
ATOM 2969 O O . LYS B 1 118 ? -9.094 -33.188 -8.328 1 87 118 LYS B O 1
ATOM 2974 N N . ASP B 1 119 ? -8.258 -34.25 -10.07 1 84.38 119 ASP B N 1
ATOM 2975 C CA . ASP B 1 119 ? -7.703 -35.281 -9.219 1 84.38 119 ASP B CA 1
ATOM 2976 C C . ASP B 1 119 ? -6.574 -34.75 -8.344 1 84.38 119 ASP B C 1
ATOM 2978 O O . ASP B 1 119 ? -6.438 -35.125 -7.184 1 84.38 119 ASP B O 1
ATOM 2982 N N . ALA B 1 120 ? -5.793 -33.906 -8.93 1 80.88 120 ALA B N 1
ATOM 2983 C CA . ALA B 1 120 ? -4.59 -33.438 -8.25 1 80.88 120 ALA B CA 1
ATOM 2984 C C . ALA B 1 120 ? -4.926 -32.344 -7.242 1 80.88 120 ALA B C 1
ATOM 2986 O O . ALA B 1 120 ? -4.375 -32.312 -6.137 1 80.88 120 ALA B O 1
ATOM 2987 N N . ILE B 1 121 ? -5.82 -31.391 -7.578 1 77.44 121 ILE B N 1
ATOM 2988 C CA . ILE B 1 121 ? -5.98 -30.219 -6.727 1 77.44 121 ILE B CA 1
ATOM 2989 C C . ILE B 1 121 ? -7.461 -29.969 -6.453 1 77.44 121 ILE B C 1
ATOM 2991 O O . ILE B 1 121 ? -7.82 -29.031 -5.742 1 77.44 121 ILE B O 1
ATOM 2995 N N . GLY B 1 122 ? -8.234 -30.797 -6.965 1 75.31 122 GLY B N 1
ATOM 2996 C CA . GLY B 1 122 ? -9.648 -30.562 -6.75 1 75.31 122 GLY B CA 1
ATOM 2997 C C . GLY B 1 122 ? -10.18 -29.359 -7.512 1 75.31 122 GLY B C 1
ATOM 2998 O O . GLY B 1 122 ?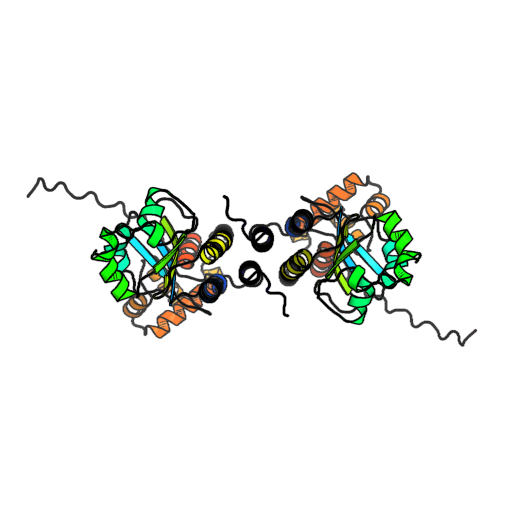 -10.992 -28.594 -6.988 1 75.31 122 GLY B O 1
ATOM 2999 N N . ILE B 1 123 ? -9.688 -29.375 -8.656 1 64.62 123 ILE B N 1
ATOM 3000 C CA . ILE B 1 123 ? -9.984 -28.156 -9.406 1 64.62 123 ILE B CA 1
ATOM 3001 C C . ILE B 1 123 ? -11.383 -28.25 -10.016 1 64.62 123 ILE B C 1
ATOM 3003 O O . ILE B 1 123 ? -11.711 -29.25 -10.664 1 64.62 123 ILE B O 1
ATOM 3007 N N . ASP B 1 124 ? -12.273 -27.531 -9.648 1 76.94 124 ASP B N 1
ATOM 3008 C CA . ASP B 1 124 ? -13.562 -27.312 -10.297 1 76.94 124 ASP B CA 1
ATOM 3009 C C . ASP B 1 124 ? -13.641 -25.922 -10.906 1 76.94 124 ASP B C 1
ATOM 3011 O O . ASP B 1 124 ? -12.883 -25.594 -11.828 1 76.94 124 ASP B O 1
ATOM 3015 N N . ARG B 1 125 ? -14.031 -24.969 -10.227 1 87.38 125 ARG B N 1
ATOM 3016 C CA . ARG B 1 125 ? -14.141 -23.594 -10.711 1 87.38 125 ARG B CA 1
ATOM 3017 C C . ARG B 1 125 ? -12.914 -22.781 -10.32 1 87.38 125 ARG B C 1
ATOM 3019 O O . ARG B 1 125 ? -12.383 -22.922 -9.219 1 87.38 125 ARG B O 1
ATOM 3026 N N . GLN B 1 126 ? -12.328 -22.156 -11.406 1 93.56 126 GLN B N 1
ATOM 3027 C CA . GLN B 1 126 ? -11.078 -21.438 -11.18 1 93.56 126 GLN B CA 1
ATOM 3028 C C . GLN B 1 126 ? -11.203 -19.984 -11.617 1 93.56 126 GLN B C 1
ATOM 3030 O O . GLN B 1 126 ? -11.961 -19.672 -12.539 1 93.56 126 GLN B O 1
ATOM 3035 N N . LEU B 1 127 ? -10.531 -19.156 -10.93 1 96.31 127 LEU B N 1
ATOM 3036 C CA . LEU B 1 127 ? -10.328 -17.75 -11.227 1 96.31 127 LEU B CA 1
ATOM 3037 C C . LEU B 1 127 ? -8.844 -17.391 -11.25 1 96.31 127 LEU B C 1
ATOM 3039 O O . LEU B 1 127 ? -8.102 -17.766 -10.336 1 96.31 127 LEU B O 1
ATOM 3043 N N . ALA B 1 128 ? -8.422 -16.781 -12.305 1 97.56 128 ALA B N 1
ATOM 3044 C CA . ALA B 1 128 ? -7.008 -16.438 -12.422 1 97.56 128 ALA B CA 1
ATOM 3045 C C . ALA B 1 128 ? -6.801 -14.93 -12.297 1 97.56 128 ALA B C 1
ATOM 3047 O O . ALA B 1 128 ? -7.59 -14.141 -12.82 1 97.56 128 ALA B O 1
ATOM 3048 N N . LEU B 1 129 ? -5.828 -14.539 -11.555 1 98.06 129 LEU B N 1
ATOM 3049 C CA . LEU B 1 129 ? -5.309 -13.18 -11.477 1 98.06 129 LEU B CA 1
ATOM 3050 C C . LEU B 1 129 ? -3.924 -13.086 -12.102 1 98.06 129 LEU B C 1
ATOM 3052 O O . LEU B 1 129 ? -2.914 -13.25 -11.414 1 98.06 129 LEU B O 1
ATOM 3056 N N . PRO B 1 130 ? -3.863 -12.789 -13.375 1 97.5 130 PRO B N 1
ATOM 3057 C CA . PRO B 1 130 ? -2.555 -12.734 -14.031 1 97.5 130 PRO B CA 1
ATOM 3058 C C . PRO B 1 130 ? -1.746 -11.5 -13.625 1 97.5 130 PRO B C 1
ATOM 3060 O O . PRO B 1 130 ? -2.311 -10.422 -13.453 1 97.5 130 PRO B O 1
ATOM 3063 N N . LEU B 1 131 ? -0.483 -11.703 -13.438 1 95.94 131 LEU B N 1
ATOM 3064 C CA . LEU B 1 131 ? 0.433 -10.609 -13.125 1 95.94 131 LEU B CA 1
ATOM 3065 C C . LEU B 1 131 ? 1.374 -10.344 -14.297 1 95.94 131 LEU B C 1
ATOM 3067 O O . LEU B 1 131 ? 1.543 -11.195 -15.172 1 95.94 131 LEU B O 1
ATOM 3071 N N . ALA B 1 132 ? 1.909 -9.141 -14.258 1 91.94 132 ALA B N 1
ATOM 3072 C CA . ALA B 1 132 ? 2.875 -8.805 -15.297 1 91.94 132 ALA B CA 1
ATOM 3073 C C . ALA B 1 132 ? 4.066 -9.758 -15.273 1 91.94 132 ALA B C 1
ATOM 3075 O O . ALA B 1 132 ? 4.602 -10.07 -14.211 1 91.94 132 ALA B O 1
ATOM 3076 N N . ALA B 1 133 ? 4.402 -10.172 -16.422 1 88.5 133 ALA B N 1
ATOM 3077 C CA . ALA B 1 133 ? 5.531 -11.086 -16.578 1 88.5 133 ALA B CA 1
ATOM 3078 C C . ALA B 1 133 ? 6.223 -10.883 -17.922 1 88.5 133 ALA B C 1
ATOM 3080 O O . ALA B 1 133 ? 5.668 -10.258 -18.828 1 88.5 133 ALA B O 1
ATOM 3081 N N . GLY B 1 134 ? 7.5 -11.242 -17.906 1 83.44 134 GLY B N 1
ATOM 3082 C CA . GLY B 1 134 ? 8.242 -11.148 -19.156 1 83.44 134 GLY B CA 1
ATOM 3083 C C . GLY B 1 134 ? 7.688 -12.039 -20.25 1 83.44 134 GLY B C 1
ATOM 3084 O O . GLY B 1 134 ? 6.711 -12.758 -20.047 1 83.44 134 GLY B O 1
ATOM 3085 N N . ARG B 1 135 ? 8.367 -11.93 -21.328 1 84 135 ARG B N 1
ATOM 3086 C CA . ARG B 1 135 ? 7.934 -12.703 -22.484 1 84 135 ARG B CA 1
ATOM 3087 C C . ARG B 1 135 ? 7.918 -14.195 -22.172 1 84 135 ARG B C 1
ATOM 3089 O O . ARG B 1 135 ? 8.805 -14.695 -21.484 1 84 135 ARG B O 1
ATOM 3096 N N . SER B 1 136 ? 6.961 -14.961 -22.609 1 88.25 136 SER B N 1
ATOM 3097 C CA . SER B 1 136 ? 6.785 -16.406 -22.531 1 88.25 136 SER B CA 1
ATOM 3098 C C . SER B 1 136 ? 6.621 -16.875 -21.094 1 88.25 136 SER B C 1
ATOM 3100 O O . SER B 1 136 ? 6.703 -18.078 -20.812 1 88.25 136 SER B O 1
ATOM 3102 N N . ARG B 1 137 ? 6.48 -15.883 -20.219 1 90.5 137 ARG B N 1
ATOM 3103 C CA . ARG B 1 137 ? 6.258 -16.234 -18.812 1 90.5 137 ARG B CA 1
ATOM 3104 C C . ARG B 1 137 ? 4.832 -15.891 -18.391 1 90.5 137 ARG B C 1
ATOM 3106 O O . ARG B 1 137 ? 4.289 -14.859 -18.781 1 90.5 137 ARG B O 1
ATOM 3113 N N . ILE B 1 138 ? 4.289 -16.781 -17.609 1 94.06 138 ILE B N 1
ATOM 3114 C CA . ILE B 1 138 ? 2.975 -16.531 -17.031 1 94.06 138 ILE B CA 1
ATOM 3115 C C . ILE B 1 138 ? 3.072 -16.562 -15.5 1 94.06 138 ILE B C 1
ATOM 3117 O O . ILE B 1 138 ? 3.365 -17.594 -14.906 1 94.06 138 ILE B O 1
ATOM 3121 N N . ARG B 1 139 ? 2.822 -15.438 -14.906 1 93.38 139 ARG B N 1
ATOM 3122 C CA . ARG B 1 139 ? 2.777 -15.305 -13.453 1 93.38 139 ARG B CA 1
ATOM 3123 C C . ARG B 1 139 ? 1.394 -14.859 -12.984 1 93.38 139 ARG B C 1
ATOM 3125 O O . ARG B 1 139 ? 0.704 -14.125 -13.688 1 93.38 139 ARG B O 1
ATOM 3132 N N . GLY B 1 140 ? 1.036 -15.383 -11.836 1 95.62 140 GLY B N 1
ATOM 3133 C CA . GLY B 1 140 ? -0.245 -14.969 -11.289 1 95.62 140 GLY B CA 1
ATOM 3134 C C . GLY B 1 140 ? -0.755 -15.891 -10.195 1 95.62 140 GLY B C 1
ATOM 3135 O O . GLY B 1 140 ? -0.027 -16.766 -9.727 1 95.62 140 GLY B O 1
ATOM 3136 N N . VAL B 1 141 ? -1.974 -15.625 -9.781 1 96.31 141 VAL B N 1
ATOM 3137 C CA . VAL B 1 141 ? -2.641 -16.453 -8.781 1 96.31 141 VAL B CA 1
ATOM 3138 C C . VAL B 1 141 ? -3.824 -17.172 -9.414 1 96.31 141 VAL B C 1
ATOM 3140 O O . VAL B 1 141 ? -4.617 -16.578 -10.141 1 96.31 141 VAL B O 1
ATOM 3143 N N . ILE B 1 142 ? -3.863 -18.422 -9.211 1 94.81 142 ILE B N 1
ATOM 3144 C CA . ILE B 1 142 ? -5.035 -19.203 -9.594 1 94.81 142 ILE B CA 1
ATOM 3145 C C . ILE B 1 142 ? -5.812 -19.609 -8.352 1 94.81 142 ILE B C 1
ATOM 3147 O O . ILE B 1 142 ? -5.27 -20.266 -7.461 1 94.81 142 ILE B O 1
ATOM 3151 N N . MET B 1 143 ? -7.031 -19.188 -8.352 1 93.56 143 MET B N 1
ATOM 3152 C CA . MET B 1 143 ? -7.934 -19.531 -7.258 1 93.56 143 MET B CA 1
ATOM 3153 C C . MET B 1 143 ? -8.93 -20.594 -7.684 1 93.56 143 MET B C 1
ATOM 3155 O O . MET B 1 143 ? -9.547 -20.5 -8.742 1 93.56 143 MET B O 1
ATOM 3159 N N . SER B 1 144 ? -9.055 -21.609 -6.777 1 90.62 144 SER B N 1
ATOM 3160 C CA . SER B 1 144 ? -9.914 -22.734 -7.121 1 90.62 144 SER B CA 1
ATOM 3161 C C . SER B 1 144 ? -10.961 -22.984 -6.043 1 90.62 144 SER B C 1
ATOM 3163 O O . SER B 1 144 ? -10.68 -22.859 -4.852 1 90.62 144 SER B O 1
ATOM 3165 N N . ARG B 1 145 ? -12.133 -23.219 -6.477 1 87.12 145 ARG B N 1
ATOM 3166 C CA . ARG B 1 145 ? -13.18 -23.578 -5.527 1 87.12 145 ARG B CA 1
ATOM 3167 C C . ARG B 1 145 ? -14.086 -24.672 -6.105 1 87.12 145 ARG B C 1
ATOM 3169 O O . ARG B 1 145 ? -14.273 -24.75 -7.32 1 87.12 145 ARG B O 1
ATOM 3176 N N . SER B 1 146 ? -14.578 -25.609 -5.254 1 79.81 146 SER B N 1
ATOM 3177 C CA . SER B 1 146 ? -15.422 -26.734 -5.641 1 79.81 146 SER B CA 1
ATOM 3178 C C . SER B 1 146 ? -16.891 -26.344 -5.676 1 79.81 146 SER B C 1
ATOM 3180 O O . SER B 1 146 ? -17.719 -27.047 -6.266 1 79.81 146 SER B O 1
ATOM 3182 N N . SER B 1 147 ? -17.234 -25.281 -5.203 1 74.88 147 SER B N 1
ATOM 3183 C CA . SER B 1 147 ? -18.625 -24.938 -4.988 1 74.88 147 SER B CA 1
ATOM 3184 C C . SER B 1 147 ? -19.188 -24.125 -6.152 1 74.88 147 SER B C 1
ATOM 3186 O O . SER B 1 147 ? -19.266 -24.609 -7.281 1 74.88 147 SER B O 1
ATOM 3188 N N . HIS B 1 148 ? -19.609 -22.891 -5.852 1 79.56 148 HIS B N 1
ATOM 3189 C CA . HIS B 1 148 ? -20.312 -22 -6.777 1 79.56 148 HIS B CA 1
ATOM 3190 C C . HIS B 1 148 ? -19.328 -21.172 -7.582 1 79.56 148 HIS B C 1
ATOM 3192 O O . HIS B 1 148 ? -18.172 -21 -7.184 1 79.56 148 HIS B O 1
ATOM 3198 N N . GLY B 1 149 ? -19.812 -20.797 -8.695 1 87.69 149 GLY B N 1
ATOM 3199 C CA . GLY B 1 149 ? -19.047 -19.922 -9.562 1 87.69 149 GLY B CA 1
ATOM 3200 C C . GLY B 1 149 ? -18.703 -18.594 -8.914 1 87.69 149 GLY B C 1
ATOM 3201 O O . GLY B 1 149 ? -19.094 -18.344 -7.773 1 87.69 149 GLY B O 1
ATOM 3202 N N . PHE B 1 150 ? -17.859 -17.906 -9.562 1 92.56 150 PHE B N 1
ATOM 3203 C CA . PHE B 1 150 ? -17.469 -16.578 -9.078 1 92.56 150 PHE B CA 1
ATOM 3204 C C . PHE B 1 150 ? -18.469 -15.523 -9.539 1 92.56 150 PHE B C 1
ATOM 3206 O O . PHE B 1 150 ? -18.844 -15.492 -10.711 1 92.56 150 PHE B O 1
ATOM 3213 N N . SER B 1 151 ? -18.891 -14.727 -8.641 1 91.56 151 SER B N 1
ATOM 3214 C CA . SER B 1 151 ? -19.875 -13.68 -8.922 1 91.56 151 SER B CA 1
ATOM 3215 C C . SER B 1 151 ? -19.203 -12.453 -9.531 1 91.56 151 SER B C 1
ATOM 3217 O O . SER B 1 151 ? -17.969 -12.367 -9.594 1 91.56 151 SER B O 1
ATOM 3219 N N . ASP B 1 152 ? -20.078 -11.5 -9.922 1 92.31 152 ASP B N 1
ATOM 3220 C CA . ASP B 1 152 ? -19.562 -10.234 -10.43 1 92.31 152 ASP B CA 1
ATOM 3221 C C . ASP B 1 152 ? -18.797 -9.484 -9.352 1 92.31 152 ASP B C 1
ATOM 3223 O O . ASP B 1 152 ? -17.812 -8.805 -9.641 1 92.31 152 ASP B O 1
ATOM 3227 N N . ARG B 1 153 ? -19.266 -9.609 -8.195 1 91.94 153 ARG B N 1
ATOM 3228 C CA . ARG B 1 153 ? -18.578 -8.977 -7.07 1 91.94 153 ARG B CA 1
ATOM 3229 C C . ARG B 1 153 ? -17.219 -9.609 -6.832 1 91.94 153 ARG B C 1
ATOM 3231 O O . ARG B 1 153 ? -16.25 -8.914 -6.492 1 91.94 153 ARG B O 1
ATOM 3238 N N . ASP B 1 154 ? -17.141 -10.914 -7.035 1 93.44 154 ASP B N 1
ATOM 3239 C CA . ASP B 1 154 ? -15.852 -11.602 -6.938 1 93.44 154 ASP B CA 1
ATOM 3240 C C . ASP B 1 154 ? -14.867 -11.078 -7.98 1 93.44 154 ASP B C 1
ATOM 3242 O O . ASP B 1 154 ? -13.703 -10.828 -7.668 1 93.44 154 ASP B O 1
ATOM 3246 N N . LEU B 1 155 ? -15.43 -10.906 -9.102 1 95.06 155 LEU B N 1
ATOM 3247 C CA . LEU B 1 155 ? -14.578 -10.469 -10.195 1 95.06 155 LEU B CA 1
ATOM 3248 C C . LEU B 1 155 ? -14.125 -9.031 -10 1 95.06 155 LEU B C 1
ATOM 3250 O O . LEU B 1 155 ? -13 -8.672 -10.352 1 95.06 155 LEU B O 1
ATOM 3254 N N . GLU B 1 156 ? -14.953 -8.258 -9.5 1 94.62 156 GLU B N 1
ATOM 3255 C CA . GLU B 1 156 ? -14.578 -6.879 -9.188 1 94.62 156 GLU B CA 1
ATOM 3256 C C . GLU B 1 156 ? -13.445 -6.836 -8.172 1 94.62 156 GLU B C 1
ATOM 3258 O O . GLU B 1 156 ? -12.453 -6.129 -8.367 1 94.62 156 GLU B O 1
ATOM 3263 N N . TYR B 1 157 ? -13.664 -7.539 -7.129 1 95.69 157 TYR B N 1
ATOM 3264 C CA . TYR B 1 157 ? -12.609 -7.633 -6.125 1 95.69 157 TYR B CA 1
ATOM 3265 C C . TYR B 1 157 ? -11.312 -8.141 -6.746 1 95.69 157 TYR B C 1
ATOM 3267 O O . TYR B 1 157 ? -10.234 -7.605 -6.473 1 95.69 157 TYR B O 1
ATOM 3275 N N . ALA B 1 158 ? -11.438 -9.141 -7.559 1 97.31 158 ALA B N 1
ATOM 3276 C CA . ALA B 1 158 ? -10.266 -9.766 -8.172 1 97.31 158 ALA B CA 1
ATOM 3277 C C . ALA B 1 158 ? -9.492 -8.766 -9.031 1 97.31 158 ALA B C 1
ATOM 3279 O O . ALA B 1 158 ? -8.266 -8.742 -9.008 1 97.31 158 ALA B O 1
ATOM 3280 N N . ALA B 1 159 ? -10.203 -8.008 -9.727 1 97.12 159 ALA B N 1
ATOM 3281 C CA . ALA B 1 159 ? -9.555 -7.027 -10.602 1 97.12 159 ALA B CA 1
ATOM 3282 C C . ALA B 1 159 ? -8.773 -6.004 -9.789 1 97.12 159 ALA B C 1
ATOM 3284 O O . ALA B 1 159 ? -7.629 -5.684 -10.125 1 97.12 159 ALA B O 1
ATOM 3285 N N . LEU B 1 160 ? -9.391 -5.504 -8.789 1 97.06 160 LEU B N 1
ATOM 3286 C CA . LEU B 1 160 ? -8.734 -4.523 -7.93 1 97.06 160 LEU B CA 1
ATOM 3287 C C . LEU B 1 160 ? -7.566 -5.148 -7.184 1 97.06 160 LEU B C 1
ATOM 3289 O O . LEU B 1 160 ? -6.48 -4.562 -7.113 1 97.06 160 LEU B O 1
ATOM 3293 N N . ALA B 1 161 ? -7.746 -6.309 -6.676 1 97.5 161 ALA B N 1
ATOM 3294 C CA . ALA B 1 161 ? -6.691 -7.023 -5.961 1 97.5 161 ALA B CA 1
ATOM 3295 C C . ALA B 1 161 ? -5.508 -7.312 -6.879 1 97.5 161 ALA B C 1
ATOM 3297 O O . ALA B 1 161 ? -4.352 -7.156 -6.48 1 97.5 161 ALA B O 1
ATOM 3298 N N . ARG B 1 162 ? -5.848 -7.695 -8.016 1 97.38 162 ARG B N 1
ATOM 3299 C CA . ARG B 1 162 ? -4.812 -8.047 -8.984 1 97.38 162 ARG B CA 1
ATOM 3300 C C . ARG B 1 162 ? -3.859 -6.875 -9.211 1 97.38 162 ARG B C 1
ATOM 3302 O O . ARG B 1 162 ? -2.643 -7.062 -9.273 1 97.38 162 ARG B O 1
ATOM 3309 N N . SER B 1 163 ? -4.363 -5.754 -9.406 1 96.44 163 SER B N 1
ATOM 3310 C CA . SER B 1 163 ? -3.527 -4.582 -9.648 1 96.44 163 SER B CA 1
ATOM 3311 C C . SER B 1 163 ? -2.615 -4.297 -8.461 1 96.44 163 SER B C 1
ATOM 3313 O O . SER B 1 163 ? -1.473 -3.867 -8.641 1 96.44 163 SER B O 1
ATOM 3315 N N . LEU B 1 164 ? -3.107 -4.477 -7.293 1 96.56 164 LEU B N 1
ATOM 3316 C CA . LEU B 1 164 ? -2.287 -4.285 -6.102 1 96.56 164 LEU B CA 1
ATOM 3317 C C . LEU B 1 164 ? -1.188 -5.34 -6.023 1 96.56 164 LEU B C 1
ATOM 3319 O O . LEU B 1 164 ? -0.042 -5.023 -5.695 1 96.56 164 LEU B O 1
ATOM 3323 N N . LEU B 1 165 ? -1.51 -6.562 -6.32 1 95.38 165 LEU B N 1
ATOM 3324 C CA . LEU B 1 165 ? -0.516 -7.629 -6.34 1 95.38 165 LEU B CA 1
ATOM 3325 C C . LEU B 1 165 ? 0.578 -7.336 -7.359 1 95.38 165 LEU B C 1
ATOM 3327 O O . LEU B 1 165 ? 1.758 -7.582 -7.102 1 95.38 165 LEU B O 1
ATOM 3331 N N . ASP B 1 166 ? 0.141 -6.871 -8.414 1 94.75 166 ASP B N 1
ATOM 3332 C CA . ASP B 1 166 ? 1.086 -6.527 -9.469 1 94.75 166 ASP B CA 1
ATOM 3333 C C . ASP B 1 166 ? 2.047 -5.434 -9.016 1 94.75 166 ASP B C 1
ATOM 3335 O O . ASP B 1 166 ? 3.236 -5.469 -9.336 1 94.75 166 ASP B O 1
ATOM 3339 N N . ALA B 1 167 ? 1.564 -4.504 -8.328 1 92.88 167 ALA B N 1
ATOM 3340 C CA . ALA B 1 167 ? 2.395 -3.43 -7.789 1 92.88 167 ALA B CA 1
ATOM 3341 C C . ALA B 1 167 ? 3.402 -3.969 -6.777 1 92.88 167 ALA B C 1
ATOM 3343 O O . ALA B 1 167 ? 4.559 -3.541 -6.754 1 92.88 167 ALA B O 1
ATOM 3344 N N . VAL B 1 168 ? 2.973 -4.828 -5.984 1 89.75 168 VAL B N 1
ATOM 3345 C CA . VAL B 1 168 ? 3.861 -5.457 -5.012 1 89.75 168 VAL B CA 1
ATOM 3346 C C . VAL B 1 168 ? 4.984 -6.191 -5.738 1 89.75 168 VAL B C 1
ATOM 3348 O O . VAL B 1 168 ? 6.156 -6.059 -5.379 1 89.75 168 VAL B O 1
ATOM 3351 N N . GLN B 1 169 ? 4.613 -6.918 -6.691 1 86.88 169 GLN B N 1
ATOM 3352 C CA . GLN B 1 169 ? 5.598 -7.652 -7.484 1 86.88 169 GLN B CA 1
ATOM 3353 C C . GLN B 1 169 ? 6.602 -6.703 -8.125 1 86.88 169 GLN B C 1
ATOM 3355 O O . GLN B 1 169 ? 7.805 -6.973 -8.125 1 86.88 169 GLN B O 1
ATOM 3360 N N . ALA B 1 170 ? 6.109 -5.719 -8.711 1 86 170 ALA B N 1
ATOM 3361 C CA . ALA B 1 170 ? 6.977 -4.738 -9.359 1 86 170 ALA B CA 1
ATOM 3362 C C . ALA B 1 170 ? 7.957 -4.133 -8.359 1 86 170 ALA B C 1
ATOM 3364 O O . ALA B 1 170 ? 9.125 -3.916 -8.688 1 86 170 ALA B O 1
ATOM 3365 N N . HIS B 1 171 ? 7.496 -3.83 -7.234 1 80.44 171 HIS B N 1
ATOM 3366 C CA . HIS B 1 171 ? 8.336 -3.26 -6.184 1 80.44 171 HIS B CA 1
ATOM 3367 C C . HIS B 1 171 ? 9.43 -4.234 -5.762 1 80.44 171 HIS B C 1
ATOM 3369 O O . HIS B 1 171 ? 10.578 -3.838 -5.574 1 80.44 171 HIS B O 1
ATOM 3375 N N . GLU B 1 172 ? 9.07 -5.402 -5.625 1 74.25 172 GLU B N 1
ATOM 3376 C CA . GLU B 1 172 ? 10.039 -6.43 -5.262 1 74.25 172 GLU B CA 1
ATOM 3377 C C . GLU B 1 172 ? 11.133 -6.562 -6.324 1 74.25 172 GLU B C 1
ATOM 3379 O O . GLU B 1 172 ? 12.312 -6.68 -6 1 74.25 172 GLU B O 1
ATOM 3384 N N . THR B 1 173 ? 10.656 -6.562 -7.477 1 72.38 173 THR B N 1
ATOM 3385 C CA . THR B 1 173 ? 11.594 -6.688 -8.594 1 72.38 173 THR B CA 1
ATOM 3386 C C . THR B 1 173 ? 12.555 -5.508 -8.625 1 72.38 173 THR B C 1
ATOM 3388 O O . THR B 1 173 ? 13.758 -5.688 -8.852 1 72.38 173 THR B O 1
ATOM 3391 N N . ALA B 1 174 ? 12.062 -4.387 -8.359 1 70.56 174 ALA B N 1
ATOM 3392 C CA . ALA B 1 174 ? 12.875 -3.176 -8.367 1 70.56 174 ALA B CA 1
ATOM 3393 C C . ALA B 1 174 ? 13.859 -3.164 -7.199 1 70.56 174 ALA B C 1
ATOM 3395 O O . ALA B 1 174 ? 15.008 -2.754 -7.352 1 70.56 174 ALA B O 1
ATOM 3396 N N . ALA B 1 175 ? 13.383 -3.432 -6.07 1 63.97 175 ALA B N 1
ATOM 3397 C CA . ALA B 1 175 ? 14.211 -3.441 -4.867 1 63.97 175 ALA B CA 1
ATOM 3398 C C . ALA B 1 175 ? 15.352 -4.441 -4.992 1 63.97 175 ALA B C 1
ATOM 3400 O O . ALA B 1 175 ? 16.469 -4.176 -4.539 1 63.97 175 ALA B O 1
ATOM 3401 N N . PHE B 1 176 ? 15.07 -5.473 -5.508 1 59.34 176 PHE B N 1
ATOM 3402 C CA . PHE B 1 176 ? 16.094 -6.492 -5.691 1 59.34 176 PHE B CA 1
ATOM 3403 C C . PHE B 1 176 ? 17.047 -6.098 -6.805 1 59.34 176 PHE B C 1
ATOM 3405 O O . PHE B 1 176 ? 18.234 -6.438 -6.758 1 59.34 176 PHE B O 1
ATOM 3412 N N . GLY B 1 177 ? 16.5 -5.484 -7.75 1 55.12 177 GLY B N 1
ATOM 3413 C CA . GLY B 1 177 ? 17.344 -5.035 -8.844 1 55.12 177 GLY B CA 1
ATOM 3414 C C . GLY B 1 177 ? 18.391 -4.027 -8.414 1 55.12 177 GLY B C 1
ATOM 3415 O O . GLY B 1 177 ? 19.469 -3.957 -9.008 1 55.12 177 GLY B O 1
ATOM 3416 N N . HIS B 1 178 ? 18.188 -3.162 -7.527 1 49.62 178 HIS B N 1
ATOM 3417 C CA . HIS B 1 178 ? 19.125 -2.135 -7.066 1 49.62 178 HIS B CA 1
ATOM 3418 C C . HIS B 1 178 ? 20.188 -2.727 -6.16 1 49.62 178 HIS B C 1
ATOM 3420 O O . HIS B 1 178 ? 21.234 -2.104 -5.934 1 49.62 178 HIS B O 1
ATOM 3426 N N . ARG B 1 179 ? 19.969 -3.803 -5.59 1 48.97 179 ARG B N 1
ATOM 3427 C CA . ARG B 1 179 ? 21.016 -4.387 -4.75 1 48.97 179 ARG B CA 1
ATOM 3428 C C . ARG B 1 179 ? 22.156 -4.945 -5.594 1 48.97 179 ARG B C 1
ATOM 3430 O O . ARG B 1 179 ? 21.938 -5.801 -6.449 1 48.97 179 ARG B O 1
ATOM 3437 N N . GLY B 1 180 ? 22.953 -4.113 -6.113 1 44.22 180 GLY B N 1
ATOM 3438 C CA . GLY B 1 180 ? 24.141 -4.57 -6.816 1 44.22 180 GLY B CA 1
ATOM 3439 C C . GLY B 1 180 ? 24.609 -5.941 -6.367 1 44.22 180 GLY B C 1
ATOM 3440 O O . GLY B 1 180 ? 24.031 -6.535 -5.457 1 44.22 180 GLY B O 1
ATOM 3441 N N . PRO B 1 181 ? 25.578 -6.531 -7.168 1 44.34 181 PRO B N 1
ATOM 3442 C CA . PRO B 1 181 ? 26.203 -7.801 -6.797 1 44.34 181 PRO B CA 1
ATOM 3443 C C . PRO B 1 181 ? 26.625 -7.848 -5.332 1 44.34 181 PRO B C 1
ATOM 3445 O O . PRO B 1 181 ? 27.344 -6.953 -4.863 1 44.34 181 PRO B O 1
ATOM 3448 N N . ALA B 1 182 ? 25.734 -8.086 -4.539 1 50.25 182 ALA B N 1
ATOM 3449 C CA . ALA B 1 182 ? 26.141 -8.125 -3.137 1 50.25 182 ALA B CA 1
ATOM 3450 C C . ALA B 1 182 ? 26.953 -9.383 -2.838 1 50.25 182 ALA B C 1
ATOM 3452 O O . ALA B 1 182 ? 26.781 -10.414 -3.492 1 50.25 182 ALA B O 1
ATOM 3453 N N . ASP B 1 183 ? 28.109 -9.297 -2.178 1 54.41 183 ASP B N 1
ATOM 3454 C CA . ASP B 1 183 ? 28.953 -10.391 -1.708 1 54.41 183 ASP B CA 1
ATOM 3455 C C . ASP B 1 183 ? 28.172 -11.352 -0.824 1 54.41 183 ASP B C 1
ATOM 3457 O O . ASP B 1 183 ? 27.469 -10.93 0.099 1 54.41 183 ASP B O 1
ATOM 3461 N N . PRO B 1 184 ? 28.031 -12.617 -1.401 1 55.62 184 PRO B N 1
ATOM 3462 C CA . PRO B 1 184 ? 27.422 -13.617 -0.52 1 55.62 184 PRO B CA 1
ATOM 3463 C C . PRO B 1 184 ? 27.797 -13.414 0.947 1 55.62 184 PRO B C 1
ATOM 3465 O O . PRO B 1 184 ? 27 -13.727 1.839 1 55.62 184 PRO B O 1
ATOM 3468 N N . ALA B 1 185 ? 29.062 -12.961 1.07 1 61.28 185 ALA B N 1
ATOM 3469 C CA . ALA B 1 185 ? 29.516 -12.719 2.434 1 61.28 185 ALA B CA 1
ATOM 3470 C C . ALA B 1 185 ? 28.656 -11.664 3.123 1 61.28 185 ALA B C 1
ATOM 3472 O O . ALA B 1 185 ? 28.516 -11.68 4.348 1 61.28 185 ALA B O 1
ATOM 3473 N N . ASP B 1 186 ? 28.078 -10.953 2.297 1 63.62 186 ASP B N 1
ATOM 3474 C CA . ASP B 1 186 ? 27.281 -9.867 2.838 1 63.62 186 ASP B CA 1
ATOM 3475 C C . ASP B 1 186 ? 25.969 -10.398 3.438 1 63.62 186 ASP B C 1
ATOM 3477 O O . ASP B 1 186 ? 25.406 -9.781 4.34 1 63.62 186 ASP B O 1
ATOM 3481 N N . TYR B 1 187 ? 25.703 -11.656 2.963 1 68.62 187 TYR B N 1
ATOM 3482 C CA . TYR B 1 187 ? 24.422 -12.219 3.414 1 68.62 187 TYR B CA 1
ATOM 3483 C C . TYR B 1 187 ? 24.656 -13.281 4.48 1 68.62 187 TYR B C 1
ATOM 3485 O O . TYR B 1 187 ? 23.703 -13.891 4.961 1 68.62 187 TYR B O 1
ATOM 3493 N N . ARG B 1 188 ? 26 -13.469 4.785 1 76.38 188 ARG B N 1
ATOM 3494 C CA . ARG B 1 188 ? 26.391 -14.406 5.832 1 76.38 188 ARG B CA 1
ATOM 3495 C C . ARG B 1 188 ? 25.812 -15.789 5.574 1 76.38 188 ARG B C 1
ATOM 3497 O O . ARG B 1 188 ? 25.266 -16.422 6.484 1 76.38 188 ARG B O 1
ATOM 3504 N N . LEU B 1 189 ? 25.828 -16.188 4.301 1 82.25 189 LEU B N 1
ATOM 3505 C CA . LEU B 1 189 ? 25.312 -17.516 3.961 1 82.25 189 LEU B CA 1
ATOM 3506 C C . LEU B 1 189 ? 26.297 -18.609 4.391 1 82.25 189 LEU B C 1
ATOM 3508 O O . LEU B 1 189 ? 27.5 -18.484 4.164 1 82.25 189 LEU B O 1
ATOM 3512 N N . THR B 1 190 ? 25.828 -19.672 5.105 1 84.25 190 THR B N 1
ATOM 3513 C CA . THR B 1 190 ? 26.641 -20.828 5.438 1 84.25 190 THR B CA 1
ATOM 3514 C C . THR B 1 190 ? 26.953 -21.656 4.191 1 84.25 190 THR B C 1
ATOM 3516 O O . THR B 1 190 ? 26.281 -21.516 3.17 1 84.25 190 THR B O 1
ATOM 3519 N N . PRO B 1 191 ? 27.906 -22.5 4.348 1 83.38 191 PRO B N 1
ATOM 3520 C CA . PRO B 1 191 ? 28.203 -23.391 3.215 1 83.38 191 PRO B CA 1
ATOM 3521 C C . PRO B 1 191 ? 27.016 -24.234 2.805 1 83.38 191 PRO B C 1
ATOM 3523 O O . PRO B 1 191 ? 26.766 -24.438 1.61 1 83.38 191 PRO B O 1
ATOM 3526 N N . ARG B 1 192 ? 26.25 -24.656 3.785 1 88.19 192 ARG B N 1
ATOM 3527 C CA . ARG B 1 192 ? 25.094 -25.484 3.471 1 88.19 192 ARG B CA 1
ATOM 3528 C C . ARG B 1 192 ? 24.016 -24.656 2.777 1 88.19 192 ARG B C 1
ATOM 3530 O O . ARG B 1 192 ? 23.359 -25.125 1.845 1 88.19 192 ARG B O 1
ATOM 3537 N N . GLU B 1 193 ? 23.812 -23.438 3.182 1 86.88 193 GLU B N 1
ATOM 3538 C CA . GLU B 1 193 ? 22.828 -22.562 2.555 1 86.88 193 GLU B CA 1
ATOM 3539 C C . GLU B 1 193 ? 23.234 -22.219 1.124 1 86.88 193 GLU B C 1
ATOM 3541 O O . GLU B 1 193 ? 22.375 -22.125 0.239 1 86.88 193 GLU B O 1
ATOM 3546 N N . LEU B 1 194 ? 24.484 -22.125 0.983 1 81.75 194 LEU B N 1
ATOM 3547 C CA . LEU B 1 194 ? 24.984 -21.875 -0.365 1 81.75 194 LEU B CA 1
ATOM 3548 C C . LEU B 1 194 ? 24.75 -23.078 -1.268 1 81.75 194 LEU B C 1
ATOM 3550 O O . LEU B 1 194 ? 24.406 -22.922 -2.441 1 81.75 194 LEU B O 1
ATOM 3554 N N . ALA B 1 195 ? 25.016 -24.219 -0.705 1 87 195 ALA B N 1
ATOM 3555 C CA . ALA B 1 195 ? 24.734 -25.453 -1.449 1 87 195 ALA B CA 1
ATOM 3556 C C . ALA B 1 195 ? 23.25 -25.547 -1.817 1 87 195 ALA B C 1
ATOM 3558 O O . ALA B 1 195 ? 22.922 -25.891 -2.953 1 87 195 ALA B O 1
ATOM 3559 N N . VAL B 1 196 ? 22.438 -25.203 -0.882 1 87.31 196 VAL B N 1
ATOM 3560 C CA . VAL B 1 196 ? 21 -25.219 -1.111 1 87.31 196 VAL B CA 1
ATOM 3561 C C . VAL B 1 196 ? 20.641 -24.219 -2.199 1 87.31 196 VAL B C 1
ATOM 3563 O O . VAL B 1 196 ? 19.859 -24.516 -3.111 1 87.31 196 VAL B O 1
ATOM 3566 N N . LEU B 1 197 ? 21.188 -23.078 -2.117 1 82.06 197 LEU B N 1
ATOM 3567 C CA . LEU B 1 197 ? 20.906 -22.031 -3.105 1 82.06 197 LEU B CA 1
ATOM 3568 C C . LEU B 1 197 ? 21.328 -22.484 -4.5 1 82.06 197 LEU B C 1
ATOM 3570 O O . LEU B 1 197 ? 20.594 -22.281 -5.469 1 82.06 197 LEU B O 1
ATOM 3574 N N . GLY B 1 198 ? 22.438 -23.078 -4.574 1 79.06 198 GLY B N 1
ATOM 3575 C CA . GLY B 1 198 ? 22.906 -23.594 -5.848 1 79.06 198 GLY B CA 1
ATOM 3576 C C . GLY B 1 198 ? 21.969 -24.625 -6.453 1 79.06 198 GLY B C 1
ATOM 3577 O O . GLY B 1 198 ? 21.672 -24.578 -7.648 1 79.06 198 GLY B O 1
ATOM 3578 N N . LEU B 1 199 ? 21.516 -25.484 -5.648 1 82.5 199 LEU B N 1
ATOM 3579 C CA . LEU B 1 199 ? 20.625 -26.547 -6.113 1 82.5 199 LEU B CA 1
ATOM 3580 C C . LEU B 1 199 ? 19.25 -26 -6.465 1 82.5 199 LEU B C 1
ATOM 3582 O O . LEU B 1 199 ? 18.609 -26.469 -7.406 1 82.5 199 LEU B O 1
ATOM 3586 N N . LEU B 1 200 ? 18.859 -25.016 -5.73 1 78.75 200 LEU B N 1
ATOM 3587 C CA . LEU B 1 200 ? 17.625 -24.328 -6.074 1 78.75 200 LEU B CA 1
ATOM 3588 C C . LEU B 1 200 ? 17.719 -23.703 -7.465 1 78.75 200 LEU B C 1
ATOM 3590 O O . LEU B 1 200 ? 16.766 -23.766 -8.25 1 78.75 200 LEU B O 1
ATOM 3594 N N . CYS B 1 201 ? 18.844 -23.203 -7.711 1 72.38 201 CYS B N 1
ATOM 3595 C CA . CYS B 1 201 ? 19.062 -22.531 -8.984 1 72.38 201 CYS B CA 1
ATOM 3596 C C . CYS B 1 201 ? 19.078 -23.531 -10.133 1 72.38 201 CYS B C 1
ATOM 3598 O O . CYS B 1 201 ? 18.844 -23.156 -11.289 1 72.38 201 CYS B O 1
ATOM 3600 N N . GLU B 1 202 ? 19.344 -24.734 -9.82 1 72.5 202 GLU B N 1
ATOM 3601 C CA . GLU B 1 202 ? 19.312 -25.812 -10.82 1 72.5 202 GLU B CA 1
ATOM 3602 C C . GLU B 1 202 ? 17.891 -26.328 -11.023 1 72.5 202 GLU B C 1
ATOM 3604 O O . GLU B 1 202 ? 17.672 -27.234 -11.82 1 72.5 202 GLU B O 1
ATOM 3609 N N . GLY B 1 203 ? 16.984 -25.75 -10.18 1 68.94 203 GLY B N 1
ATOM 3610 C CA . GLY B 1 203 ? 15.578 -26.078 -10.367 1 68.94 203 GLY B CA 1
ATOM 3611 C C . GLY B 1 203 ? 15.102 -27.203 -9.484 1 68.94 203 GLY B C 1
ATOM 3612 O O . GLY B 1 203 ? 13.992 -27.719 -9.656 1 68.94 203 GLY B O 1
ATOM 3613 N N . LEU B 1 204 ? 15.914 -27.578 -8.633 1 74 204 LEU B N 1
ATOM 3614 C CA . LEU B 1 204 ? 15.539 -28.719 -7.797 1 74 204 LEU B CA 1
ATOM 3615 C C . LEU B 1 204 ? 14.539 -28.297 -6.727 1 74 204 LEU B C 1
ATOM 3617 O O . LEU B 1 204 ? 14.625 -27.172 -6.203 1 74 204 LEU B O 1
ATOM 3621 N N . THR B 1 205 ? 13.617 -29.203 -6.434 1 73.62 205 THR B N 1
ATOM 3622 C CA . THR B 1 205 ? 12.703 -29.016 -5.309 1 73.62 205 THR B CA 1
ATOM 3623 C C . THR B 1 205 ? 13.43 -29.234 -3.984 1 73.62 205 THR B C 1
ATOM 3625 O O . THR B 1 205 ? 14.516 -29.812 -3.955 1 73.62 205 THR B O 1
ATOM 3628 N N . THR B 1 206 ? 12.781 -28.812 -2.943 1 78.62 206 THR B N 1
ATOM 3629 C CA . THR B 1 206 ? 13.352 -29.016 -1.619 1 78.62 206 THR B CA 1
ATOM 3630 C C . THR B 1 206 ? 13.508 -30.5 -1.326 1 78.62 206 THR B C 1
ATOM 3632 O O . THR B 1 206 ? 14.484 -30.922 -0.688 1 78.62 206 THR B O 1
ATOM 3635 N N . ARG B 1 207 ? 12.594 -31.203 -1.799 1 79.12 207 ARG B N 1
ATOM 3636 C CA . ARG B 1 207 ? 12.672 -32.656 -1.611 1 79.12 207 ARG B CA 1
ATOM 3637 C C . ARG B 1 207 ? 13.867 -33.25 -2.359 1 79.12 207 ARG B C 1
ATOM 3639 O O . ARG B 1 207 ? 14.609 -34.062 -1.812 1 79.12 207 ARG B O 1
ATOM 3646 N N . ALA B 1 208 ? 14.039 -32.812 -3.561 1 81.88 208 ALA B N 1
ATOM 3647 C CA . ALA B 1 208 ? 15.172 -33.281 -4.359 1 81.88 208 ALA B CA 1
ATOM 3648 C C . ALA B 1 208 ? 16.5 -32.812 -3.76 1 81.88 208 ALA B C 1
ATOM 3650 O O . ALA B 1 208 ? 17.484 -33.531 -3.771 1 81.88 208 ALA B O 1
ATOM 3651 N N . ILE B 1 209 ? 16.453 -31.656 -3.219 1 88.44 209 ILE B N 1
ATOM 3652 C CA . ILE B 1 209 ? 17.641 -31.109 -2.582 1 88.44 209 ILE B CA 1
ATOM 3653 C C . ILE B 1 209 ? 18.016 -31.953 -1.363 1 88.44 209 ILE B C 1
ATOM 3655 O O . ILE B 1 209 ? 19.188 -32.25 -1.153 1 88.44 209 ILE B O 1
ATOM 3659 N N . ALA B 1 210 ? 17.078 -32.312 -0.596 1 91.44 210 ALA B N 1
ATOM 3660 C CA . ALA B 1 210 ? 17.312 -33.188 0.566 1 91.44 210 ALA B CA 1
ATOM 3661 C C . ALA B 1 210 ? 18 -34.469 0.164 1 91.44 210 ALA B C 1
ATOM 3663 O O . ALA B 1 210 ? 19 -34.875 0.781 1 91.44 210 ALA B O 1
ATOM 3664 N N . SER B 1 211 ? 17.531 -35.062 -0.844 1 92.12 211 SER B N 1
ATOM 3665 C CA . SER B 1 211 ? 18.109 -36.312 -1.34 1 92.12 211 SER B CA 1
ATOM 3666 C C . SER B 1 211 ? 19.531 -36.125 -1.819 1 92.12 211 SER B C 1
ATOM 3668 O O . SER B 1 211 ? 20.422 -36.906 -1.489 1 92.12 211 SER B O 1
ATOM 3670 N N . ARG B 1 212 ? 19.734 -35.094 -2.518 1 91.12 212 ARG B N 1
ATOM 3671 C CA . ARG B 1 212 ? 21.047 -34.812 -3.1 1 91.12 212 ARG B CA 1
ATOM 3672 C C . ARG B 1 212 ? 22.078 -34.562 -2.016 1 91.12 212 ARG B C 1
ATOM 3674 O O . ARG B 1 212 ? 23.25 -34.906 -2.17 1 91.12 212 ARG B O 1
ATOM 3681 N N . LEU B 1 213 ? 21.641 -33.906 -1.026 1 92.94 213 LEU B N 1
ATOM 3682 C CA . LEU B 1 213 ? 22.562 -33.531 0.04 1 92.94 213 LEU B CA 1
ATOM 3683 C C . LEU B 1 213 ? 22.594 -34.594 1.132 1 92.94 213 LEU B C 1
ATOM 3685 O O . LEU B 1 213 ? 23.391 -34.5 2.074 1 92.94 213 LEU B O 1
ATOM 3689 N N . GLY B 1 214 ? 21.75 -35.562 1.041 1 93.81 214 GLY B N 1
ATOM 3690 C CA . GLY B 1 214 ? 21.719 -36.656 2.02 1 93.81 214 GLY B CA 1
ATOM 3691 C C . GLY B 1 214 ? 21.188 -36.219 3.371 1 93.81 214 GLY B C 1
ATOM 3692 O O . GLY B 1 214 ? 21.719 -36.594 4.41 1 93.81 214 GLY B O 1
ATOM 3693 N N . ILE B 1 215 ? 20.219 -35.344 3.33 1 93.38 215 ILE B N 1
ATOM 3694 C CA . ILE B 1 215 ? 19.625 -34.875 4.566 1 93.38 215 ILE B CA 1
ATOM 3695 C C . ILE B 1 215 ? 18.109 -35.062 4.527 1 93.38 215 ILE B C 1
ATOM 3697 O O . ILE B 1 215 ? 17.547 -35.438 3.488 1 93.38 215 ILE B O 1
ATOM 3701 N N . ALA B 1 216 ? 17.469 -34.875 5.723 1 91.94 216 ALA B N 1
ATOM 3702 C CA . ALA B 1 216 ? 16.016 -35.031 5.805 1 91.94 216 ALA B CA 1
ATOM 3703 C C . ALA B 1 216 ? 15.305 -33.875 5.113 1 91.94 216 ALA B C 1
ATOM 3705 O O . ALA B 1 216 ? 15.789 -32.719 5.137 1 91.94 216 ALA B O 1
ATOM 3706 N N . PRO B 1 217 ? 14.125 -34.188 4.547 1 87.62 217 PRO B N 1
ATOM 3707 C CA . PRO B 1 217 ? 13.352 -33.125 3.92 1 87.62 217 PRO B CA 1
ATOM 3708 C C . PRO B 1 217 ? 13.062 -31.953 4.879 1 87.62 217 PRO B C 1
ATOM 3710 O O . PRO B 1 217 ? 13.086 -30.797 4.473 1 87.62 217 PRO B O 1
ATOM 3713 N N . ALA B 1 218 ? 12.844 -32.281 6.082 1 88.81 218 ALA B N 1
ATOM 3714 C CA . ALA B 1 218 ? 12.578 -31.234 7.082 1 88.81 218 ALA B CA 1
ATOM 3715 C C . ALA B 1 218 ? 13.805 -30.344 7.285 1 88.81 218 ALA B C 1
ATOM 3717 O O . ALA B 1 218 ? 13.672 -29.141 7.473 1 88.81 218 ALA B O 1
ATOM 3718 N N . THR B 1 219 ? 14.93 -30.891 7.281 1 90.94 219 THR B N 1
ATOM 3719 C CA . THR B 1 219 ? 16.172 -30.156 7.426 1 90.94 219 THR B CA 1
ATOM 3720 C C . THR B 1 219 ? 16.406 -29.266 6.211 1 90.94 219 THR B C 1
ATOM 3722 O O . THR B 1 219 ? 16.844 -28.109 6.348 1 90.94 219 THR B O 1
ATOM 3725 N N . ALA B 1 220 ? 16.141 -29.828 5.074 1 88.62 220 ALA B N 1
ATOM 3726 C CA . ALA B 1 220 ? 16.297 -29.031 3.857 1 88.62 220 ALA B CA 1
ATOM 3727 C C . ALA B 1 220 ? 15.359 -27.828 3.863 1 88.62 220 ALA B C 1
ATOM 3729 O O . ALA B 1 220 ? 15.742 -26.734 3.43 1 88.62 220 ALA B O 1
ATOM 3730 N N . THR B 1 221 ? 14.164 -28.094 4.32 1 83.38 221 THR B N 1
ATOM 3731 C CA . THR B 1 221 ? 13.188 -27.016 4.438 1 83.38 221 THR B CA 1
ATOM 3732 C C . THR B 1 221 ? 13.703 -25.938 5.375 1 83.38 221 THR B C 1
ATOM 3734 O O . THR B 1 221 ? 13.594 -24.734 5.066 1 83.38 221 THR B O 1
ATOM 3737 N N . LYS B 1 222 ? 14.242 -26.297 6.406 1 87 222 LYS B N 1
ATOM 3738 C CA . LYS B 1 222 ? 14.781 -25.344 7.367 1 87 222 LYS B CA 1
ATOM 3739 C C . LYS B 1 222 ? 15.93 -24.531 6.758 1 87 222 LYS B C 1
ATOM 3741 O O . LYS B 1 222 ? 16 -23.312 6.941 1 87 222 LYS B O 1
ATOM 3746 N N . HIS B 1 223 ? 16.828 -25.234 6.086 1 87.94 223 HIS B N 1
ATOM 3747 C CA . HIS B 1 223 ? 17.938 -24.547 5.422 1 87.94 223 HIS B CA 1
ATOM 3748 C C . HIS B 1 223 ? 17.406 -23.547 4.391 1 87.94 223 HIS B C 1
ATOM 3750 O O . HIS B 1 223 ? 17.953 -22.438 4.254 1 87.94 223 HIS B O 1
ATOM 3756 N N . THR B 1 224 ? 16.422 -23.953 3.732 1 85.06 224 THR B N 1
ATOM 3757 C CA . THR B 1 224 ? 15.82 -23.109 2.701 1 85.06 224 THR B CA 1
ATOM 3758 C C . THR B 1 224 ? 15.18 -21.875 3.318 1 85.06 224 THR B C 1
ATOM 3760 O O . THR B 1 224 ? 15.359 -20.766 2.824 1 85.06 224 THR B O 1
ATOM 3763 N N . GLU B 1 225 ? 14.453 -22.109 4.352 1 82 225 GLU B N 1
ATOM 3764 C CA . GLU B 1 225 ? 13.82 -20.984 5.059 1 82 225 GLU B CA 1
ATOM 3765 C C . GLU B 1 225 ? 14.867 -20.016 5.582 1 82 225 GLU B C 1
ATOM 3767 O O . GLU B 1 225 ? 14.695 -18.797 5.461 1 82 225 GLU B O 1
ATOM 3772 N N . ASN B 1 226 ? 15.867 -20.547 6.16 1 84.44 226 ASN B N 1
ATOM 3773 C CA . ASN B 1 226 ? 16.953 -19.703 6.664 1 84.44 226 ASN B CA 1
ATOM 3774 C C . ASN B 1 226 ? 17.609 -18.906 5.539 1 84.44 226 ASN B C 1
ATOM 3776 O O . ASN B 1 226 ? 17.922 -17.719 5.711 1 84.44 226 ASN B O 1
ATOM 3780 N N . LEU B 1 227 ? 17.797 -19.578 4.477 1 81.75 227 LEU B N 1
ATOM 3781 C CA . LEU B 1 227 ? 18.359 -18.953 3.289 1 81.75 227 LEU B CA 1
ATOM 3782 C C . LEU B 1 227 ? 17.5 -17.781 2.82 1 81.75 227 LEU B C 1
ATOM 3784 O O . LEU B 1 227 ? 18 -16.688 2.584 1 81.75 227 LEU B O 1
ATOM 3788 N N . TYR B 1 228 ? 16.25 -18.047 2.721 1 77.62 228 TYR B N 1
ATOM 3789 C CA . TYR B 1 228 ? 15.305 -17.031 2.266 1 77.62 228 TYR B CA 1
ATOM 3790 C C . TYR B 1 228 ? 15.32 -15.828 3.197 1 77.62 228 TYR B C 1
ATOM 3792 O O . TYR B 1 228 ? 15.328 -14.68 2.74 1 77.62 228 TYR B O 1
ATOM 3800 N N . ARG B 1 229 ? 15.344 -16.047 4.375 1 76.12 229 ARG B N 1
ATOM 3801 C CA . ARG B 1 229 ? 15.375 -14.984 5.367 1 76.12 229 ARG B CA 1
ATOM 3802 C C . ARG B 1 229 ? 16.625 -14.133 5.219 1 76.12 229 ARG B C 1
ATOM 3804 O O . ARG B 1 229 ? 16.562 -12.898 5.25 1 76.12 229 ARG B O 1
ATOM 3811 N N . LYS B 1 230 ? 17.688 -14.773 5.039 1 76.75 230 LYS B N 1
ATOM 3812 C CA . LYS B 1 230 ? 18.969 -14.078 4.984 1 76.75 230 LYS B CA 1
ATOM 3813 C C . LYS B 1 230 ? 19.078 -13.203 3.738 1 76.75 230 LYS B C 1
ATOM 3815 O O . LYS B 1 230 ? 19.641 -12.109 3.787 1 76.75 230 LYS B O 1
ATOM 3820 N N . ILE B 1 231 ? 18.484 -13.781 2.699 1 72.69 231 ILE B N 1
ATOM 3821 C CA . ILE B 1 231 ? 18.641 -13.016 1.468 1 72.69 231 ILE B CA 1
ATOM 3822 C C . ILE B 1 231 ? 17.406 -12.133 1.251 1 72.69 231 ILE B C 1
ATOM 3824 O O . ILE B 1 231 ? 17.312 -11.422 0.25 1 72.69 231 ILE B O 1
ATOM 3828 N N . GLY B 1 232 ? 16.453 -12.281 2.137 1 70 232 GLY B N 1
ATOM 3829 C CA . GLY B 1 232 ? 15.305 -11.375 2.174 1 70 232 GLY B CA 1
ATOM 3830 C C . GLY B 1 232 ? 14.266 -11.688 1.117 1 70 232 GLY B C 1
ATOM 3831 O O . GLY B 1 232 ? 13.695 -10.781 0.513 1 70 232 GLY B O 1
ATOM 3832 N N . VAL B 1 233 ? 14.195 -13.008 0.824 1 71.31 233 VAL B N 1
ATOM 3833 C CA . VAL B 1 233 ? 13.219 -13.383 -0.197 1 71.31 233 VAL B CA 1
ATOM 3834 C C . VAL B 1 233 ? 12.156 -14.297 0.412 1 71.31 233 VAL B C 1
ATOM 3836 O O . VAL B 1 233 ? 12.344 -14.828 1.506 1 71.31 233 VAL B O 1
ATOM 3839 N N . HIS B 1 234 ? 11.07 -14.352 -0.329 1 63.69 234 HIS B N 1
ATOM 3840 C CA . HIS B 1 234 ? 9.938 -15.07 0.249 1 63.69 234 HIS B CA 1
ATOM 3841 C C . HIS B 1 234 ? 9.688 -16.391 -0.473 1 63.69 234 HIS B C 1
ATOM 3843 O O . HIS B 1 234 ? 8.891 -17.203 -0.019 1 63.69 234 HIS B O 1
ATOM 3849 N N . ASP B 1 235 ? 10.312 -16.562 -1.56 1 66.94 235 ASP B N 1
ATOM 3850 C CA . ASP B 1 235 ? 10.07 -17.797 -2.307 1 66.94 235 ASP B CA 1
ATOM 3851 C C . ASP B 1 235 ? 11.234 -18.094 -3.25 1 66.94 235 ASP B C 1
ATOM 3853 O O . ASP B 1 235 ? 12.203 -17.344 -3.32 1 66.94 235 ASP B O 1
ATOM 3857 N N . ARG B 1 236 ? 11.062 -19.312 -3.717 1 67.38 236 ARG B N 1
ATOM 3858 C CA . ARG B 1 236 ? 12.133 -19.828 -4.566 1 67.38 236 ARG B CA 1
ATOM 3859 C C . ARG B 1 236 ? 12.383 -18.906 -5.754 1 67.38 236 ARG B C 1
ATOM 3861 O O . ARG B 1 236 ? 13.531 -18.688 -6.148 1 67.38 236 ARG B O 1
ATOM 3868 N N . ILE B 1 237 ? 11.266 -18.391 -6.227 1 62.72 237 ILE B N 1
ATOM 3869 C CA . ILE B 1 237 ? 11.406 -17.547 -7.41 1 62.72 237 ILE B CA 1
ATOM 3870 C C . ILE B 1 237 ? 12.203 -16.281 -7.055 1 62.72 237 ILE B C 1
ATOM 3872 O O . ILE B 1 237 ? 13.117 -15.898 -7.785 1 62.72 237 ILE B O 1
ATOM 3876 N N . ALA B 1 238 ? 11.852 -15.773 -6.035 1 68.75 238 ALA B N 1
ATOM 3877 C CA . ALA B 1 238 ? 12.578 -14.602 -5.555 1 68.75 238 ALA B CA 1
ATOM 3878 C C . ALA B 1 238 ? 14.023 -14.953 -5.219 1 68.75 238 ALA B C 1
ATOM 3880 O O . ALA B 1 238 ? 14.938 -14.156 -5.461 1 68.75 238 ALA B O 1
ATOM 3881 N N . ALA B 1 239 ? 14.211 -16.141 -4.688 1 72.31 239 ALA B N 1
ATOM 3882 C CA . ALA B 1 239 ? 15.562 -16.594 -4.344 1 72.31 239 ALA B CA 1
ATOM 3883 C C . ALA B 1 239 ? 16.422 -16.734 -5.594 1 72.31 239 ALA B C 1
ATOM 3885 O O . ALA B 1 239 ? 17.594 -16.344 -5.59 1 72.31 239 ALA B O 1
ATOM 3886 N N . LEU B 1 240 ? 15.859 -17.266 -6.57 1 68.81 240 LEU B N 1
ATOM 3887 C CA . LEU B 1 240 ? 16.578 -17.438 -7.824 1 68.81 240 LEU B CA 1
ATOM 3888 C C . LEU B 1 240 ? 16.984 -16.094 -8.414 1 68.81 240 LEU B C 1
ATOM 3890 O O . LEU B 1 240 ? 18.109 -15.914 -8.867 1 68.81 240 LEU B O 1
ATOM 3894 N N . ARG B 1 241 ? 16.062 -15.25 -8.312 1 64.94 241 ARG B N 1
ATOM 3895 C CA . ARG B 1 241 ? 16.344 -13.906 -8.812 1 64.94 241 ARG B CA 1
ATOM 3896 C C . ARG B 1 241 ? 17.438 -13.234 -7.992 1 64.94 241 ARG B C 1
ATOM 3898 O O . ARG B 1 241 ? 18.328 -12.586 -8.547 1 64.94 241 ARG B O 1
ATOM 3905 N N . ALA B 1 242 ? 17.312 -13.391 -6.777 1 68.38 242 ALA B N 1
ATOM 3906 C CA . ALA B 1 242 ? 18.312 -12.828 -5.875 1 68.38 242 ALA B CA 1
ATOM 3907 C C . ALA B 1 242 ? 19.688 -13.445 -6.129 1 68.38 242 ALA B C 1
ATOM 3909 O O . ALA B 1 242 ? 20.703 -12.75 -6.113 1 68.38 242 ALA B O 1
ATOM 3910 N N . ALA B 1 243 ? 19.672 -14.758 -6.238 1 70.31 243 ALA B N 1
ATOM 3911 C CA . ALA B 1 243 ? 20.922 -15.477 -6.48 1 70.31 243 ALA B CA 1
ATOM 3912 C C . ALA B 1 243 ? 21.609 -14.984 -7.754 1 70.31 243 ALA B C 1
ATOM 3914 O O . ALA B 1 243 ? 22.828 -14.82 -7.793 1 70.31 243 ALA B O 1
ATOM 3915 N N . GLN B 1 244 ? 20.875 -14.82 -8.766 1 62.97 244 GLN B N 1
ATOM 3916 C CA . GLN B 1 244 ? 21.391 -14.312 -10.039 1 62.97 244 GLN B CA 1
ATOM 3917 C C . GLN B 1 244 ? 22 -12.93 -9.867 1 62.97 244 GLN B C 1
ATOM 3919 O O . GLN B 1 244 ? 23.094 -12.656 -10.375 1 62.97 244 GLN B O 1
ATOM 3924 N N . ARG B 1 245 ? 21.359 -12.273 -9.195 1 60.5 245 ARG B N 1
ATOM 3925 C CA . ARG B 1 245 ? 21.797 -10.898 -8.992 1 60.5 245 ARG B CA 1
ATOM 3926 C C . ARG B 1 245 ? 23.031 -10.844 -8.102 1 60.5 245 ARG B C 1
ATOM 3928 O O . ARG B 1 245 ? 23.906 -9.992 -8.281 1 60.5 245 ARG B O 1
ATOM 3935 N N . LEU B 1 246 ? 22.953 -11.727 -7.188 1 59.53 246 LEU B N 1
ATOM 3936 C CA . LEU B 1 246 ? 24.062 -11.773 -6.234 1 59.53 246 LEU B CA 1
ATOM 3937 C C . LEU B 1 246 ? 25.281 -12.453 -6.848 1 59.53 246 LEU B C 1
ATOM 3939 O O . LEU B 1 246 ? 26.359 -12.484 -6.242 1 59.53 246 LEU B O 1
ATOM 3943 N N . GLY B 1 247 ? 25.109 -12.781 -8.117 1 59.53 247 GLY B N 1
ATOM 3944 C CA . GLY B 1 247 ? 26.188 -13.492 -8.789 1 59.53 247 GLY B CA 1
ATOM 3945 C C . GLY B 1 247 ? 26.516 -14.828 -8.148 1 59.53 247 GLY B C 1
ATOM 3946 O O . GLY B 1 247 ? 27.641 -15.312 -8.242 1 59.53 247 GLY B O 1
ATOM 3947 N N . LEU B 1 248 ? 25.703 -15.234 -7.324 1 57.81 248 LEU B N 1
ATOM 3948 C CA . LEU B 1 248 ? 25.984 -16.453 -6.566 1 57.81 248 LEU B CA 1
ATOM 3949 C C . LEU B 1 248 ? 25.797 -17.688 -7.441 1 57.81 248 LEU B C 1
ATOM 3951 O O . LEU B 1 248 ? 26.312 -18.766 -7.113 1 57.81 248 LEU B O 1
ATOM 3955 N N . VAL B 1 249 ? 25.031 -17.625 -8.445 1 55.53 249 VAL B N 1
ATOM 3956 C CA . VAL B 1 249 ? 24.891 -18.781 -9.32 1 55.53 249 VAL B CA 1
ATOM 3957 C C . VAL B 1 249 ? 25.094 -18.359 -10.773 1 55.53 249 VAL B C 1
ATOM 3959 O O . VAL B 1 249 ? 24.75 -17.234 -11.156 1 55.53 249 VAL B O 1
ATOM 3962 N N . PRO B 1 250 ? 26.094 -19.047 -11.461 1 47.47 250 PRO B N 1
ATOM 3963 C CA . PRO B 1 250 ? 26.266 -18.719 -12.883 1 47.47 250 PRO B CA 1
ATOM 3964 C C . PRO B 1 250 ? 24.938 -18.594 -13.625 1 47.47 250 PRO B C 1
ATOM 3966 O O . PRO B 1 250 ? 23.969 -19.266 -13.266 1 47.47 250 PRO B O 1
ATOM 3969 N N . VAL B 1 251 ? 24.688 -17.438 -14.062 1 43.66 251 VAL B N 1
ATOM 3970 C CA . VAL B 1 251 ? 23.578 -17.375 -15 1 43.66 251 VAL B CA 1
ATOM 3971 C C . VAL B 1 251 ? 23.609 -18.578 -15.938 1 43.66 251 VAL B C 1
ATOM 3973 O O . VAL B 1 251 ? 24.609 -18.797 -16.641 1 43.66 251 VAL B O 1
ATOM 3976 N N . LEU B 1 252 ? 23.172 -19.656 -15.68 1 37.62 252 LEU B N 1
ATOM 3977 C CA . LEU B 1 252 ? 23.188 -20.703 -16.688 1 37.62 252 LEU B CA 1
ATOM 3978 C C . LEU B 1 252 ? 22.75 -20.156 -18.047 1 37.62 252 LEU B C 1
ATOM 3980 O O . LEU B 1 252 ? 21.75 -19.453 -18.141 1 37.62 252 LEU B O 1
ATOM 3984 N N . PRO B 1 253 ? 23.641 -19.969 -18.969 1 34.53 253 PRO B N 1
ATOM 3985 C CA . PRO B 1 253 ? 23.234 -19.641 -20.328 1 34.53 253 PRO B CA 1
ATOM 3986 C C . PRO B 1 253 ? 21.969 -20.391 -20.781 1 34.53 253 PRO B C 1
ATOM 3988 O O . PRO B 1 253 ? 21.719 -21.5 -20.297 1 34.53 253 PRO B O 1
ATOM 3991 N N . SER B 1 254 ? 20.891 -19.656 -20.891 1 34.22 254 SER B N 1
ATOM 3992 C CA . SER B 1 254 ? 19.828 -20.375 -21.594 1 34.22 254 SER B CA 1
ATOM 3993 C C . SER B 1 254 ? 20.406 -21.328 -22.641 1 34.22 254 SER B C 1
ATOM 3995 O O . SER B 1 254 ? 21.188 -20.906 -23.5 1 34.22 254 SER B O 1
ATOM 3997 N N . ARG B 1 255 ? 20.75 -22.5 -22.328 1 33.72 255 ARG B N 1
ATOM 3998 C CA . ARG B 1 255 ? 21.156 -23.406 -23.391 1 33.72 255 ARG B CA 1
ATOM 3999 C C . ARG B 1 255 ? 20.438 -23.078 -24.688 1 33.72 255 ARG B C 1
ATOM 4001 O O . ARG B 1 255 ? 19.219 -22.969 -24.719 1 33.72 255 ARG B O 1
ATOM 4008 N N . PRO B 1 256 ? 21.188 -22.516 -25.672 1 34.47 256 PRO B N 1
ATOM 4009 C CA . PRO B 1 256 ? 20.562 -22.469 -27 1 34.47 256 PRO B CA 1
ATOM 4010 C C . PRO B 1 256 ? 19.828 -23.75 -27.359 1 34.47 256 PRO B C 1
ATOM 4012 O O . PRO B 1 256 ? 20.219 -24.828 -26.922 1 34.47 256 PRO B O 1
ATOM 4015 N N . ALA B 1 257 ? 18.547 -23.734 -27.5 1 36.12 257 ALA B N 1
ATOM 4016 C CA . ALA B 1 257 ? 17.875 -24.875 -28.125 1 36.12 257 ALA B CA 1
ATOM 4017 C C . ALA B 1 257 ? 18.734 -25.5 -29.219 1 36.12 257 ALA B C 1
ATOM 4019 O O . ALA B 1 257 ? 19.297 -24.797 -30.047 1 36.12 257 ALA B O 1
ATOM 4020 N N . SER B 1 258 ? 19.5 -26.484 -29 1 31.27 258 SER B N 1
ATOM 4021 C CA . SER B 1 258 ? 20.156 -27.219 -30.078 1 31.27 258 SER B CA 1
ATOM 4022 C C . SER B 1 258 ? 19.328 -27.172 -31.359 1 31.27 258 SER B C 1
ATOM 4024 O O . SER B 1 258 ? 18.109 -27.406 -31.328 1 31.27 258 SER B O 1
ATOM 4026 N N . ALA B 1 259 ? 19.812 -26.422 -32.438 1 38.91 259 ALA B N 1
ATOM 4027 C CA . ALA B 1 259 ? 19.344 -26.578 -33.812 1 38.91 259 ALA B CA 1
ATOM 4028 C C . ALA B 1 259 ? 19.094 -28.031 -34.156 1 38.91 259 ALA B C 1
ATOM 4030 O O . ALA B 1 259 ? 20 -28.875 -34.031 1 38.91 259 ALA B O 1
ATOM 4031 N N . SER B 1 260 ? 17.859 -28.547 -33.844 1 30.36 260 SER B N 1
ATOM 4032 C CA . SER B 1 260 ? 17.469 -29.844 -34.406 1 30.36 260 SER B CA 1
ATOM 4033 C C . SER B 1 260 ? 18.172 -30.109 -35.719 1 30.36 260 SER B C 1
ATOM 4035 O O . SER B 1 260 ? 18.188 -29.234 -36.594 1 30.36 260 SER B O 1
ATOM 4037 N N . GLU B 1 261 ? 19.25 -30.719 -35.75 1 33.97 261 GLU B N 1
ATOM 4038 C CA . GLU B 1 261 ? 19.844 -31.281 -36.969 1 33.97 261 GLU B CA 1
ATOM 4039 C C . GLU B 1 261 ? 18.766 -31.719 -37.969 1 33.97 261 GLU B C 1
ATOM 4041 O O . GLU B 1 261 ? 17.75 -32.281 -37.562 1 33.97 261 GLU B O 1
ATOM 4046 N N . PRO B 1 262 ? 18.641 -30.906 -39.219 1 35.72 262 PRO B N 1
ATOM 4047 C CA . PRO B 1 262 ? 17.703 -31.359 -40.25 1 35.72 262 PRO B CA 1
ATOM 4048 C C . PRO B 1 262 ? 17.719 -32.875 -40.438 1 35.72 262 PRO B C 1
ATOM 4050 O O . PRO B 1 262 ? 18.797 -33.5 -40.406 1 35.72 262 PRO B O 1
ATOM 4053 N N . GLU B 1 263 ? 16.844 -33.5 -39.781 1 30.53 263 GLU B N 1
ATOM 4054 C CA . GLU B 1 263 ? 16.656 -34.938 -40 1 30.53 263 GLU B CA 1
ATOM 4055 C C . GLU B 1 263 ? 16.828 -35.281 -41.469 1 30.53 263 GLU B C 1
ATOM 4057 O O . GLU B 1 263 ? 16.562 -36.438 -41.844 1 30.53 263 GLU B O 1
ATOM 4062 N N . TRP B 1 264 ? 17.375 -34.281 -42.406 1 34.69 264 TRP B N 1
ATOM 4063 C CA . TRP B 1 264 ? 17.516 -34.844 -43.75 1 34.69 264 TRP B CA 1
ATOM 4064 C C . TRP B 1 264 ? 18.531 -35.969 -43.719 1 34.69 264 TRP B C 1
ATOM 4066 O O . TRP B 1 264 ? 18.703 -36.656 -44.75 1 34.69 264 TRP B O 1
ATOM 4076 N N . LEU B 1 265 ? 19.516 -35.875 -42.719 1 29.55 265 LEU B N 1
ATOM 4077 C CA . LEU B 1 265 ? 20.516 -36.875 -43.125 1 29.55 265 LEU B CA 1
ATOM 4078 C C . LEU B 1 265 ? 20 -38.281 -42.812 1 29.55 265 LEU B C 1
ATOM 4080 O O . LEU B 1 265 ? 20.656 -39.281 -43.156 1 29.55 265 LEU B O 1
ATOM 4084 N N . ALA B 1 266 ? 18.812 -38.531 -42.094 1 25.91 266 ALA B N 1
ATOM 4085 C CA . ALA B 1 266 ? 18.406 -39.906 -42.344 1 25.91 266 ALA B CA 1
ATOM 4086 C C . ALA B 1 266 ? 17.531 -40 -43.594 1 25.91 266 ALA B C 1
ATOM 4088 O O . ALA B 1 266 ? 16.75 -39.094 -43.906 1 25.91 266 ALA B O 1
#

Radius of gyration: 28.21 Å; Cα contacts (8 Å, |Δi|>4): 812; chains: 2; bounding box: 57×84×89 Å

pLDDT: mean 80.14, std 17.7, range [24.03, 98.06]

Solvent-accessible surface area (backbone atoms only — not comparable to full-atom values): 29116 Å² total; per-residue (Å²): 128,80,76,75,65,59,65,55,29,55,49,49,44,52,51,40,45,53,59,67,63,50,79,49,61,35,39,44,59,13,42,48,49,40,47,48,38,68,74,47,80,43,78,42,60,32,44,36,46,30,34,61,84,77,39,43,57,46,39,30,30,56,56,55,69,50,52,38,78,48,95,46,54,70,57,41,50,74,29,44,80,74,34,48,63,55,39,49,35,72,74,66,65,58,60,68,56,47,40,42,81,78,60,48,57,76,64,49,80,73,31,68,56,43,54,52,38,29,71,73,70,48,51,63,42,36,38,36,34,43,37,87,54,60,89,62,37,51,27,30,37,42,34,22,21,75,73,73,77,81,50,71,67,52,49,51,46,43,46,56,50,33,56,48,51,35,43,52,51,52,47,51,53,50,58,56,64,67,51,54,68,42,55,60,72,77,43,66,62,49,73,67,36,47,52,50,51,50,41,45,64,72,65,45,49,55,62,54,44,8,60,74,70,72,47,52,51,69,55,34,48,49,44,48,52,52,41,26,58,53,71,54,23,42,40,70,67,48,40,43,53,48,31,48,46,32,61,70,38,79,74,68,69,77,71,71,78,77,76,78,73,76,69,75,81,112,128,81,75,75,66,59,65,54,29,55,48,48,43,53,50,41,45,52,59,67,63,50,80,49,61,34,38,44,58,12,42,48,49,40,48,47,37,67,72,49,81,41,79,42,61,32,44,36,46,29,35,60,84,76,38,43,59,46,38,30,30,56,57,56,69,50,52,38,78,47,96,45,52,68,55,41,50,73,30,44,82,73,33,47,64,55,39,49,36,72,75,66,66,57,60,68,55,46,40,42,81,78,59,48,57,75,64,48,79,74,30,67,56,44,52,52,40,30,70,72,71,50,49,61,44,36,38,36,34,42,36,86,54,61,88,62,38,49,28,31,36,43,35,22,21,72,75,74,77,81,48,71,68,51,49,51,46,42,46,56,49,33,56,48,53,36,41,52,51,51,49,51,54,50,59,56,61,68,50,54,69,44,54,61,73,76,45,67,63,49,74,66,36,47,52,48,50,50,43,42,64,72,64,46,47,57,62,54,45,8,61,76,70,70,48,54,52,69,54,35,47,50,44,47,52,52,42,27,58,52,71,52,24,43,41,69,69,48,40,43,54,48,32,48,46,31,61,72,36,80,73,69,69,75,71,72,75,74,76,73,69,72,65,70,83,106

Foldseek 3Di:
DPPPPPLLVVLLVVLVVLQVPDDQQQQSVQCNLVSLCVSVVFPFKWWWKDQQVVQFTWIWGDDGGATATDPCGVLSSPPVCVQFVSVVCLVPVDQAKDKCVVGDDPDCCVDPSNVVCCVRRVADIKIWGWEDDDHSITTTMITGHNDDYADPSNRVSSRSSSVVVNVSVVVLVVVLLPPALDAVVVLVQDPVLLQLLQVLLVVDHLCRSCVVVVHDSVVSVVSPVSSCSSLSHNDSVSSNVNCVRNVSYPPPPPPDPPPDDPVVPD/DPPPPPLLVVLLVVLVVLQVPDDQQQQSVQCNLVSLCVSVVFPFKWWWKDQQVVQFTWIWGDDGGATATDPCGVLSSPPVCVQFVSVVCLVPVDQAKDKCVVGDDPCCCVDPSNVVCCVRPVADIKIWGWEDDDHSITTTMIGGHNDDYADPSNRVSSRSSSVVVNVSVVVLLVVLLPPALDAVVVLVQDPVLLLLLQVLLVVDHLCRSCVVVVHDSVVSVVSPVSSCSSLSHNDSVSSNSNCVRNVSYPPPPPPDPPPPDPVVVD

Sequence (532 aa):
MTRGTDSTARKIHDLALAIITERDPVQVWPLLMERLTADLPCDLAVLIDLDWNAGTGHALTGAPDWLHEAPLDALIHAHMRSHPLLQHYARTGDTTPLTMDEVADDRWWKGEAYRAGKDAIGIDRQLALPLAAGRSRIRGVIMSRSSHGFSDRDLEYAALARSLLDAVQAHETAAFGHRGPADPADYRLTPRELAVLGLLCEGLTTRAIASRLGIAPATATKHTENLYRKIGVHDRIAALRAAQRLGLVPVLPSRPASASEPEWLAMTRGTDSTARKIHDLALAIITERDPVQVWPLLMERLTADLPCDLAVLIDLDWNAGTGHALTGAPDWLHEAPLDALIHAHMRSHPLLQHYARTGDTTPLTMDEVADDRWWKGEAYRAGKDAIGIDRQLALPLAAGRSRIRGVIMSRSSHGFSDRDLEYAALARSLLDAVQAHETAAFGHRGPADPADYRLTPRELAVLGLLCEGLTTRAIASRLGIAPATATKHTENLYRKIGVHDRIAALRAAQRLGLVPVLPSRPASASEPEWLA

Secondary structure (DSSP, 8-state):
------HHHHHHHHHHHHHHH---HHHHHHHHHHHHHHHTT-SEEEEEEEETTTTEEEEEE--SS--EE-S-HHHHHHHGGG-HHHHHHHHH---S-EEHHHH--HHHHHSHHHHHHHHHH--SEEEEEEE---TTEEEEEEEEESSSPP-HHHHHHHHHHHHHHHHHHHHHHHHHHHS-S--GGGGT--HHHHHHHHHHHTT--HHHHHHHHT--HHHHHHHHHHHHHHHT-SSHHHHHHHHHHTT-S-------------GGG-/------HHHHHHHHHHHHHHH---HHHHHHHHHHHHHHHTT-SEEEEEEEETTTTEEEEEE--SS--EE-S-HHHHHHHGGG-HHHHHHHHH---S-EEHHHH--HHHHHSHHHHHHHHHH--SEEEEEEE---TTEEEEEEEEESSSPP-HHHHHHHHHHHHHHHHHHHHHHHHHHHS-S--GGGGT--HHHHHHHHHHHTT--HHHHHHHHT--HHHHHHHHHHHHHHHT-SSHHHHHHHHHHTT-S-------------GGG-

Organism: Nocardia brasiliensis (strain ATCC 700358 / HUJEG-1) (NCBI:txid1133849)

InterPro domains:
  IPR000792 Transcription regulator LuxR, C-terminal [PF00196] (189-242)
  IPR000792 Transcription regulator LuxR, C-terminal [PR00038] (189-203)
  IPR000792 Transcription regulator LuxR, C-terminal [PR00038] (203-219)
  IPR000792 Transcription regulator LuxR, C-terminal [PR00038] (219-231)
  IPR000792 Transcription regulator LuxR, C-terminal [PS50043] (182-247)
  IPR000792 Transcription regulator LuxR, C-terminal [SM00421] (186-243)
  IPR000792 Transcription regulator LuxR, C-terminal [cd06170] (189-245)
  IPR016032 Signal transduction response regulator, C-terminal effector [SSF46894] (180-249)
  IPR029016 GAF-like domain superfamily [G3DSA:3.30.450.40] (5-175)
  IPR036388 Winged helix-like DNA-binding domain superfamily [G3DSA:1.10.10.10] (179-251)

Nearest PDB structures (foldseek):
  5xhx-assembly2_B-3  TM=7.551E-01  e=5.474E-05  Pseudomonas aeruginosa
  2q0o-assembly1_B  TM=4.683E-01  e=3.498E-07  Sinorhizobium fredii NGR234
  5xhx-assembly1_A-2  TM=7.359E-01  e=9.216E-05  Pseudomonas aeruginosa
  3k2n-assembly1_B  TM=6.704E-01  e=4.682E-05  Chlorobaculum tepidum TLS
  6cbq-assembly1_A  TM=3.907E-01  e=1.159E-06  Pseudomonas aeruginosa